Protein AF-0000000079325486 (afdb_homodimer)

Nearest PDB structures (foldseek):
  5y2v-assembly1_C  TM=5.506E-01  e=8.962E-24  Synechocystis sp. PCC 6803 substr. Kazusa
  3k1m-assembly1_B  TM=5.746E-01  e=1.420E-19  Acinetobacter baylyi ADP1
  1ixc-assembly1_A-2  TM=5.548E-01  e=2.442E-18  Cupriavidus necator
  7d98-assembly1_P  TM=5.614E-01  e=7.413E-17  Cupriavidus necator
  7d98-assembly1_A  TM=5.838E-01  e=2.978E-16  Cupriavidus necator

Sequence (580 aa):
MLDFRIKTFLTVCEYMNFTKAAEILCITQPGVSQHIKYLEKTYDTKFFEYEGKKIKLTKSGKMFYRAASTMKHDEEFLKEKIKQEKLRITHLKFGATLTIGEFILPPKVHNYLNKNDNININMIVGNTEELLYKLQHGEIDFALVEGYFVKSDYDYVVYSKENYICVAGKNYKFKKEPHVLEDLLKETLIVREKGSGTRDIFEKNLERQNLNLNDFNKVVEIGNINAIKHLVENNNGITSLYEIAVKDELERGTLKKIEIDDLQKNHDFYFIWRKNSAFENLYRELVDEFMLDFRIKTFLTVCEYMNFTKAAEILCITQPGVSQHIKYLEKTYDTKFFEYEGKKIKLTKSGKMFYRAASTMKHDEEFLKEKIKQEKLRITHLKFGATLTIGEFILPPKVHNYLNKNDNININMIVGNTEELLYKLQHGEIDFALVEGYFVKSDYDYVVYSKENYICVAGKNYKFKKEPHVLEDLLKETLIVREKGSGTRDIFEKNLERQNLNLNDFNKVVEIGNINAIKHLVENNNGITSLYEIAVKDELERGTLKKIEIDDLQKNHDFYFIWRKNSAFENLYRELVDEF

InterPro domains:
  IPR000847 LysR, HTH, N-terminal domain [PF00126] (6-61)
  IPR000847 LysR, HTH, N-terminal domain [PS50931] (1-58)
  IPR005119 LysR, substrate-binding [PF03466] (91-288)
  IPR036388 Winged helix-like DNA-binding domain superfamily [G3DSA:1.10.10.10] (1-70)
  IPR036390 Winged helix DNA-binding domain superfamily [SSF46785] (6-81)

Radius of gyration: 25.38 Å; Cα contacts (8 Å, |Δi|>4): 1059; chains: 2; bounding box: 66×62×59 Å

Secondary structure (DSSP, 8-state):
---HHHHHHHHHHHHT-HHHHHHHHTS-HHHHHHHHHHHHHHTTS-SEEEETTEEEE-HHHHHHHHHHHHHHHHHHHHHHHHHHHHHT-EEEEEEE-HHHHHHTHHHHHHHHHHH-TTEEEEEEE--HHHHHHHHHTTS-SEEEEES---GGGEEEEEEEEEEEEEEEETT---SS--SSGGGGTTSEEEEPPTT-HHHHHHHHHHHTTT--GGGSSEEEEES-HHHHHHHHHTTS-BEEEEGGGGHHHHHHTSEEEE--TTS--EEEEEEEEETT-TTHHHHHHHHHH-/---HHHHHHHHHHHHT-HHHHHHHHTS-HHHHHHHHHHHHHHTTS--EEEETTEEEE-HHHHHHHHHHHHHHHHHHHHHHHHHHHHHT-EEEEEEE-HHHHHHTHHHHHHHHHHH-TTEEEEEEE--HHHHHHHHHTTS-SEEEEES---GGGEEEEEEEEEEEEEEEETT---SS---SGGGGTTSEEEEPPTT-HHHHHHHHHHHTTT--GGGSSEEEEES-HHHHHHHHHTTS-BEEEEGGGGHHHHHHTSEEEE--TTS--EEEEEEEEETT-TTHHHHHHHHHH-

Structure (mmCIF, N/CA/C/O backbone):
data_AF-0000000079325486-model_v1
#
loop_
_entity.id
_entity.type
_entity.pdbx_description
1 polymer 'LysR family transcriptional regulator'
#
loop_
_atom_site.group_PDB
_atom_site.id
_atom_site.type_symbol
_atom_site.label_atom_id
_atom_site.label_alt_id
_atom_site.label_comp_id
_atom_site.label_asym_id
_atom_site.label_entity_id
_atom_site.label_seq_id
_atom_site.pdbx_PDB_ins_code
_atom_site.Cartn_x
_atom_site.Cartn_y
_atom_site.Cartn_z
_atom_site.occupancy
_atom_site.B_iso_or_equiv
_atom_site.auth_seq_id
_atom_site.auth_comp_id
_atom_site.auth_asym_id
_atom_site.auth_atom_id
_atom_site.pdbx_PDB_model_num
ATOM 1 N N . MET A 1 1 ? -26.438 19.734 3.457 1 52.69 1 MET A N 1
ATOM 2 C CA . MET A 1 1 ? -27.062 20.156 2.199 1 52.69 1 MET A CA 1
ATOM 3 C C . MET A 1 1 ? -27.688 18.953 1.488 1 52.69 1 MET A C 1
ATOM 5 O O . MET A 1 1 ? -28.75 19.078 0.885 1 52.69 1 MET A O 1
ATOM 9 N N . LEU A 1 2 ? -27.016 17.859 1.557 1 62.09 2 LEU A N 1
ATOM 10 C CA . LEU A 1 2 ? -27.531 16.734 0.793 1 62.09 2 LEU A CA 1
ATOM 11 C C . LEU A 1 2 ? -28.75 16.125 1.487 1 62.09 2 LEU A C 1
ATOM 13 O O . LEU A 1 2 ? -28.75 15.953 2.709 1 62.09 2 LEU A O 1
ATOM 17 N N . ASP A 1 3 ? -29.781 16.047 0.688 1 70.31 3 ASP A N 1
ATOM 18 C CA . ASP A 1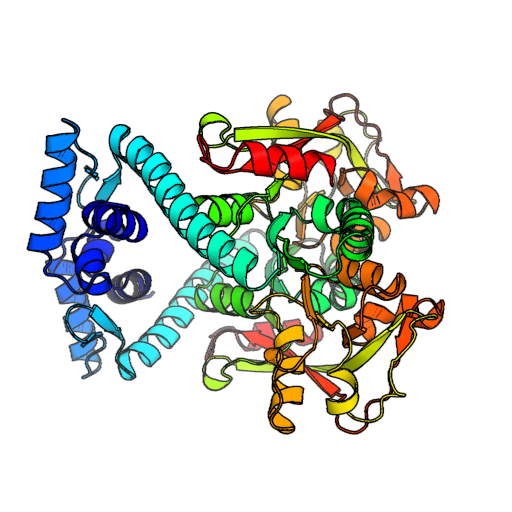 3 ? -30.969 15.336 1.152 1 70.31 3 ASP A CA 1
ATOM 19 C C . ASP A 1 3 ? -30.609 14.023 1.833 1 70.31 3 ASP A C 1
ATOM 21 O O . ASP A 1 3 ? -29.734 13.289 1.355 1 70.31 3 ASP A O 1
ATOM 25 N N . PHE A 1 4 ? -31.094 13.883 3.012 1 74.69 4 PHE A N 1
ATOM 26 C CA . PHE A 1 4 ? -30.781 12.688 3.787 1 74.69 4 PHE A CA 1
ATOM 27 C C . PHE A 1 4 ? -31.047 11.43 2.969 1 74.69 4 PHE A C 1
ATOM 29 O O . PHE A 1 4 ? -30.438 10.383 3.227 1 74.69 4 PHE A O 1
ATOM 36 N N . ARG A 1 5 ? -31.891 11.594 1.978 1 83.12 5 ARG A N 1
ATOM 37 C CA . ARG A 1 5 ? -32.156 10.438 1.136 1 83.12 5 ARG A CA 1
ATOM 38 C C . ARG A 1 5 ? -30.953 10.062 0.295 1 83.12 5 ARG A C 1
ATOM 40 O O . ARG A 1 5 ? -30.766 8.898 -0.062 1 83.12 5 ARG A O 1
ATOM 47 N N . ILE A 1 6 ? -30.172 11.078 -0.009 1 81.12 6 ILE A N 1
ATOM 48 C CA . ILE A 1 6 ? -28.938 10.836 -0.757 1 81.12 6 ILE A CA 1
ATOM 49 C C . ILE A 1 6 ? -27.969 10.016 0.09 1 81.12 6 ILE A C 1
ATOM 51 O O . ILE A 1 6 ? -27.312 9.102 -0.418 1 81.12 6 ILE A O 1
ATOM 55 N N . LYS A 1 7 ? -27.938 10.305 1.345 1 85.12 7 LYS A N 1
ATOM 56 C CA . LYS A 1 7 ? -27.141 9.508 2.26 1 85.12 7 LYS A CA 1
ATOM 57 C C . LYS A 1 7 ? -27.625 8.062 2.305 1 85.12 7 LYS A C 1
ATOM 59 O O . LYS A 1 7 ? -26.828 7.129 2.355 1 85.12 7 LYS A O 1
ATOM 64 N N . THR A 1 8 ? -28.953 7.953 2.291 1 86.5 8 THR A N 1
ATOM 65 C CA . THR A 1 8 ? -29.547 6.621 2.266 1 86.5 8 THR A CA 1
ATOM 66 C C . THR A 1 8 ? -29.109 5.859 1.016 1 86.5 8 THR A C 1
ATOM 68 O O . THR A 1 8 ? -28.672 4.715 1.103 1 86.5 8 THR A O 1
ATOM 71 N N . PHE A 1 9 ? -29.219 6.551 -0.173 1 91.19 9 PHE A N 1
ATOM 72 C CA . PHE A 1 9 ? -28.828 5.953 -1.447 1 91.19 9 PHE A CA 1
ATOM 73 C C . PHE A 1 9 ? -27.375 5.535 -1.431 1 91.19 9 PHE A C 1
ATOM 75 O O . PHE A 1 9 ? -27.031 4.406 -1.799 1 91.19 9 PHE A O 1
ATOM 82 N N . LEU A 1 10 ? -26.5 6.387 -0.939 1 87.5 10 LEU A N 1
ATOM 83 C CA . LEU A 1 10 ? -25.062 6.113 -0.91 1 87.5 10 LEU A CA 1
ATOM 84 C C . LEU A 1 10 ? -24.75 4.945 0.02 1 87.5 10 LEU A C 1
ATOM 86 O O . LEU A 1 10 ? -23.859 4.137 -0.269 1 87.5 10 LEU A O 1
ATOM 90 N N . THR A 1 11 ? -25.438 4.871 1.06 1 87.5 11 THR A N 1
ATOM 91 C CA . THR A 1 11 ? -25.234 3.777 2.006 1 87.5 11 THR A CA 1
ATOM 92 C C . THR A 1 11 ? -25.672 2.447 1.394 1 87.5 11 THR A C 1
ATOM 94 O O . THR A 1 11 ? -25 1.429 1.574 1 87.5 11 THR A O 1
ATOM 97 N N . VAL A 1 12 ? -26.766 2.529 0.66 1 89.25 12 VAL A N 1
ATOM 98 C CA . VAL A 1 12 ? -27.219 1.323 -0.029 1 89.25 12 VAL A CA 1
ATOM 99 C C . VAL A 1 12 ? -26.156 0.89 -1.047 1 89.25 12 VAL A C 1
ATOM 101 O O . VAL A 1 12 ? -25.859 -0.301 -1.174 1 89.25 12 VAL A O 1
ATOM 104 N N . CYS A 1 13 ? -25.609 1.855 -1.75 1 87.81 13 CYS A N 1
ATOM 105 C CA . CYS A 1 13 ? -24.609 1.562 -2.762 1 87.81 13 CYS A CA 1
ATOM 106 C C . CYS A 1 13 ? -23.359 0.952 -2.131 1 87.81 13 CYS A C 1
ATOM 108 O O . CYS A 1 13 ? -22.719 0.089 -2.727 1 87.81 13 CYS A O 1
ATOM 110 N N . GLU A 1 14 ? -23.062 1.435 -1.024 1 85 14 GLU A N 1
ATOM 111 C CA . GLU A 1 14 ? -21.875 0.972 -0.319 1 85 14 GLU A CA 1
ATOM 112 C C . GLU A 1 14 ? -22 -0.496 0.078 1 85 14 GLU A C 1
ATOM 114 O O . GLU A 1 14 ? -21.031 -1.256 -0.01 1 85 14 GLU A O 1
ATOM 119 N N . TYR A 1 15 ? -23.172 -0.838 0.413 1 82.5 15 TYR A N 1
ATOM 120 C CA . TYR A 1 15 ? -23.344 -2.176 0.967 1 82.5 15 TYR A CA 1
ATOM 121 C C . TYR A 1 15 ? -24.156 -3.059 0.025 1 82.5 15 TYR A C 1
ATOM 123 O O . TYR A 1 15 ? -24.219 -4.277 0.206 1 82.5 15 TYR A O 1
ATOM 131 N N . MET A 1 16 ? -24.703 -2.482 -0.915 1 87.25 16 MET A N 1
ATOM 132 C CA . MET A 1 16 ? -25.578 -3.135 -1.883 1 87.25 16 MET A CA 1
ATOM 133 C C . MET A 1 16 ? -26.625 -4 -1.179 1 87.25 16 MET A C 1
ATOM 135 O O . MET A 1 16 ? -26.844 -5.148 -1.572 1 87.25 16 MET A O 1
ATOM 139 N N . ASN A 1 17 ? -27.047 -3.41 -0.131 1 84.81 17 ASN A N 1
ATOM 140 C CA . ASN A 1 17 ? -28 -4.086 0.738 1 84.81 17 ASN A CA 1
ATOM 141 C C . ASN A 1 17 ? -28.891 -3.088 1.483 1 84.81 17 ASN A C 1
ATOM 143 O O . ASN A 1 17 ? -28.391 -2.309 2.301 1 84.81 17 ASN A O 1
ATOM 147 N N . PHE A 1 18 ? -30.234 -3.213 1.235 1 87 18 PHE A N 1
ATOM 148 C CA . PHE A 1 18 ? -31.172 -2.242 1.791 1 87 18 PHE A CA 1
ATOM 149 C C . PHE A 1 18 ? -31.281 -2.404 3.303 1 87 18 PHE A C 1
ATOM 151 O O . PHE A 1 18 ? -31.359 -1.414 4.031 1 87 18 PHE A O 1
ATOM 158 N N . THR A 1 19 ? -31.203 -3.539 3.693 1 84.25 19 THR A N 1
ATOM 159 C CA . THR A 1 19 ? -31.328 -3.805 5.121 1 84.25 19 THR A CA 1
ATOM 160 C C . THR A 1 19 ? -30.094 -3.318 5.867 1 84.25 19 THR A C 1
ATOM 162 O O . THR A 1 19 ? -30.203 -2.693 6.926 1 84.25 19 THR A O 1
ATOM 165 N N . LYS A 1 20 ? -28.984 -3.582 5.25 1 83.56 20 LYS A N 1
ATOM 166 C CA . LYS A 1 20 ? -27.75 -3.121 5.863 1 83.56 20 LYS A CA 1
ATOM 167 C C . LYS A 1 20 ? -27.688 -1.596 5.91 1 83.56 20 LYS A C 1
ATOM 169 O O . LYS A 1 20 ? -27.25 -1.018 6.91 1 83.56 20 LYS A O 1
ATOM 174 N N . ALA A 1 21 ? -28.109 -1.078 4.879 1 86.5 21 ALA A N 1
ATOM 175 C CA . ALA A 1 21 ? -28.141 0.381 4.832 1 86.5 21 ALA A CA 1
ATOM 176 C C . ALA A 1 21 ? -29.047 0.944 5.934 1 86.5 21 ALA A C 1
ATOM 178 O O . ALA A 1 21 ? -28.703 1.954 6.559 1 86.5 21 ALA A O 1
ATOM 179 N N . ALA A 1 22 ? -30.094 0.289 6.262 1 85.06 22 ALA A N 1
ATOM 180 C CA . ALA A 1 22 ? -31.016 0.718 7.305 1 85.06 22 ALA A CA 1
ATOM 181 C C . ALA A 1 22 ? -30.359 0.66 8.68 1 85.06 22 ALA A C 1
ATOM 183 O O . ALA A 1 22 ? -30.5 1.588 9.484 1 85.06 22 ALA A O 1
ATOM 184 N N . GLU A 1 23 ? -29.641 -0.349 8.883 1 83 23 GLU A N 1
ATOM 185 C CA . GLU A 1 23 ? -28.922 -0.524 10.141 1 83 23 GLU A CA 1
ATOM 186 C C . GLU A 1 23 ? -27.891 0.578 10.352 1 83 23 GLU A C 1
ATOM 188 O O . GLU A 1 23 ? -27.812 1.171 11.43 1 83 23 GLU A O 1
ATOM 193 N N . ILE A 1 24 ? -27.219 0.789 9.266 1 78.12 24 ILE A N 1
ATOM 194 C CA . ILE A 1 24 ? -26.141 1.774 9.32 1 78.12 24 ILE A CA 1
ATOM 195 C C . ILE A 1 24 ? -26.719 3.164 9.562 1 78.12 24 ILE A C 1
ATOM 197 O O . ILE A 1 24 ? -26.156 3.961 10.312 1 78.12 24 ILE A O 1
ATOM 201 N N . LEU A 1 25 ? -27.828 3.361 9.031 1 83.12 25 LEU A N 1
ATOM 202 C CA . LEU A 1 25 ? -28.438 4.684 9.078 1 83.12 25 LEU A CA 1
ATOM 203 C C . LEU A 1 25 ? -29.375 4.812 10.273 1 83.12 25 LEU A C 1
ATOM 205 O O . LEU A 1 25 ? -29.906 5.898 10.547 1 83.12 25 LEU A O 1
ATOM 209 N N . CYS A 1 26 ? -29.516 3.689 10.945 1 81.62 26 CYS A N 1
ATOM 210 C CA . CYS A 1 26 ? -30.391 3.666 12.109 1 81.62 26 CYS A CA 1
ATOM 211 C C . CYS A 1 26 ? -31.812 4.078 11.734 1 81.62 26 CYS A C 1
ATOM 213 O O . CYS A 1 26 ? -32.406 4.93 12.398 1 81.62 26 CYS A O 1
ATOM 215 N N . ILE A 1 27 ? -32.312 3.607 10.625 1 79.88 27 ILE A N 1
ATOM 216 C CA . ILE A 1 27 ? -33.688 3.764 10.188 1 79.88 27 ILE A CA 1
ATOM 217 C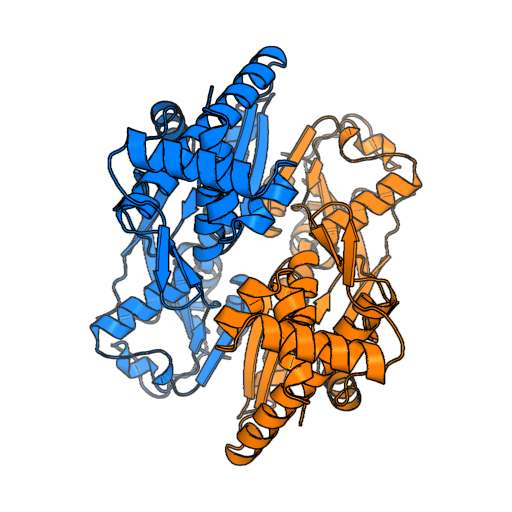 C . ILE A 1 27 ? -34.25 2.406 9.773 1 79.88 27 ILE A C 1
ATOM 219 O O . ILE A 1 27 ? -33.531 1.408 9.742 1 79.88 27 ILE A O 1
ATOM 223 N N . THR A 1 28 ? -35.531 2.361 9.586 1 79.69 28 THR A N 1
ATOM 224 C CA . THR A 1 28 ? -36.156 1.099 9.211 1 79.69 28 THR A CA 1
ATOM 225 C C . THR A 1 28 ? -35.906 0.78 7.742 1 79.69 28 THR A C 1
ATOM 227 O O . THR A 1 28 ? -35.656 1.684 6.938 1 79.69 28 THR A O 1
ATOM 230 N N . GLN A 1 29 ? -35.875 -0.508 7.531 1 87.38 29 GLN A N 1
ATOM 231 C CA . GLN A 1 29 ? -35.656 -0.933 6.152 1 87.38 29 GLN A CA 1
ATOM 232 C C . GLN A 1 29 ? -36.719 -0.351 5.23 1 87.38 29 GLN A C 1
ATOM 234 O O . GLN A 1 29 ? -36.406 0.125 4.137 1 87.38 29 GLN A O 1
ATOM 239 N N . PRO A 1 30 ? -38 -0.387 5.582 1 85.19 30 PRO A N 1
ATOM 240 C CA . PRO A 1 30 ? -38.969 0.291 4.715 1 85.19 30 PRO A CA 1
ATOM 241 C C . PRO A 1 30 ? -38.625 1.77 4.512 1 85.19 30 PRO A C 1
ATOM 243 O O . PRO A 1 30 ? -38.906 2.32 3.441 1 85.19 30 PRO A O 1
ATOM 246 N N . GLY A 1 31 ? -38.094 2.354 5.512 1 84.12 31 GLY A N 1
ATOM 247 C CA . GLY A 1 31 ? -37.656 3.727 5.387 1 84.12 31 GLY A CA 1
ATOM 248 C C . GLY A 1 31 ? -36.594 3.906 4.312 1 84.12 31 GLY A C 1
ATOM 249 O O . GLY A 1 31 ? -36.688 4.828 3.498 1 84.12 31 GLY A O 1
ATOM 250 N N . VAL A 1 32 ? -35.625 2.984 4.316 1 88.31 32 VAL A N 1
ATOM 251 C CA . VAL A 1 32 ? -34.594 2.99 3.287 1 88.31 32 VAL A CA 1
ATOM 252 C C . VAL A 1 32 ? -35.25 2.811 1.913 1 88.31 32 VAL A C 1
ATOM 254 O O . VAL A 1 32 ? -34.938 3.543 0.973 1 88.31 32 VAL A O 1
ATOM 257 N N . SER A 1 33 ? -36.125 1.842 1.836 1 90.25 33 SER A N 1
ATOM 258 C CA . SER A 1 33 ? -36.781 1.555 0.572 1 90.25 33 SER A CA 1
ATOM 259 C C . SER A 1 33 ? -37.594 2.76 0.083 1 90.25 33 SER A C 1
ATOM 261 O O . SER A 1 33 ? -37.594 3.062 -1.112 1 90.25 33 SER A O 1
ATOM 263 N N . GLN A 1 34 ? -38.188 3.436 0.96 1 86.75 34 GLN A N 1
ATOM 264 C CA . GLN A 1 34 ? -38.969 4.617 0.62 1 86.75 34 GLN A CA 1
ATOM 265 C C . GLN A 1 34 ? -38.062 5.742 0.108 1 86.75 34 GLN A C 1
ATOM 267 O O . GLN A 1 34 ? -38.438 6.469 -0.816 1 86.75 34 GLN A O 1
ATOM 272 N N . HIS A 1 35 ? -37.031 5.898 0.846 1 87.25 35 HIS A N 1
ATOM 273 C CA . HIS A 1 35 ? -36.094 6.91 0.407 1 87.25 35 HIS A CA 1
ATOM 274 C C . HIS A 1 35 ? -35.625 6.652 -1.023 1 87.25 35 HIS A C 1
ATOM 276 O O . HIS A 1 35 ? -35.562 7.574 -1.842 1 87.25 35 HIS A O 1
ATOM 282 N N . ILE A 1 36 ? -35.312 5.387 -1.305 1 91.81 36 ILE A N 1
ATOM 283 C CA . ILE A 1 36 ? -34.812 5.008 -2.625 1 91.81 36 ILE A CA 1
ATOM 284 C C . ILE A 1 36 ? -35.938 5.195 -3.66 1 91.81 36 ILE A C 1
ATOM 286 O O . ILE A 1 36 ? -35.688 5.73 -4.746 1 91.81 36 ILE A O 1
ATOM 290 N N . LYS A 1 37 ? -37.062 4.777 -3.299 1 89.81 37 LYS A N 1
ATOM 291 C CA . LYS A 1 37 ? -38.188 4.941 -4.195 1 89.81 37 LYS A CA 1
ATOM 292 C C . LYS A 1 37 ? -38.469 6.418 -4.488 1 89.81 37 LYS A C 1
ATOM 294 O O . LYS A 1 37 ? -38.781 6.781 -5.617 1 89.81 37 LYS A O 1
ATOM 299 N N . TYR A 1 38 ? -38.406 7.219 -3.494 1 84.56 38 TYR A N 1
ATOM 300 C CA . TYR A 1 38 ? -38.562 8.656 -3.672 1 84.56 38 TYR A CA 1
ATOM 301 C C . TYR A 1 38 ? -37.562 9.203 -4.668 1 84.56 38 TYR A C 1
ATOM 303 O O . TYR A 1 38 ? -37.906 9.953 -5.578 1 84.56 38 TYR A O 1
ATOM 311 N N . LEU A 1 39 ? -36.344 8.867 -4.473 1 87.25 39 LEU A N 1
ATOM 312 C CA . LEU A 1 39 ? -35.281 9.328 -5.359 1 87.25 39 LEU A CA 1
ATOM 313 C C . LEU A 1 39 ? -35.5 8.836 -6.785 1 87.25 39 LEU A C 1
ATOM 315 O O . LEU A 1 39 ? -35.344 9.586 -7.746 1 87.25 39 LEU A O 1
ATOM 319 N N . GLU A 1 40 ? -35.906 7.551 -6.914 1 90.19 40 GLU A N 1
ATOM 320 C CA . GLU A 1 40 ? -36.156 6.977 -8.227 1 90.19 40 GLU A CA 1
ATOM 321 C C . GLU A 1 40 ? -37.344 7.676 -8.914 1 90.19 40 GLU A C 1
ATOM 323 O O . GLU A 1 40 ? -37.312 7.906 -10.125 1 90.19 40 GLU A O 1
ATOM 328 N N . LYS A 1 41 ? -38.281 8.031 -8.195 1 85.56 41 LYS A N 1
ATOM 329 C CA . LYS A 1 41 ? -39.406 8.789 -8.719 1 85.56 41 LYS A CA 1
ATOM 330 C C . LYS A 1 41 ? -39 10.195 -9.133 1 85.56 41 LYS A C 1
ATOM 332 O O . LYS A 1 41 ? -39.375 10.68 -10.195 1 85.56 41 LYS A O 1
ATOM 337 N N . THR A 1 42 ? -38.312 10.836 -8.289 1 82.19 42 THR A N 1
ATOM 338 C CA . THR A 1 42 ? -37.844 12.203 -8.539 1 82.19 42 THR A CA 1
ATOM 339 C C . THR A 1 42 ? -37.031 12.273 -9.828 1 82.19 42 THR A C 1
ATOM 341 O O . THR A 1 42 ? -37.188 13.234 -10.602 1 82.19 42 THR A O 1
ATOM 344 N N . TYR A 1 43 ? -36.281 11.281 -10.062 1 85.5 43 TYR A N 1
ATOM 345 C CA . TYR A 1 43 ? -35.375 11.305 -11.211 1 85.5 43 TYR A CA 1
ATOM 346 C C . TYR A 1 43 ? -35.906 10.438 -12.344 1 85.5 43 TYR A C 1
ATOM 348 O O . TYR A 1 43 ? -35.25 10.266 -13.375 1 85.5 43 TYR A O 1
ATOM 356 N N . ASP A 1 44 ? -37.031 9.898 -12.195 1 87.94 44 ASP A N 1
ATOM 357 C CA . ASP A 1 44 ? -37.781 9.141 -13.188 1 87.94 44 ASP A CA 1
ATOM 358 C C . ASP A 1 44 ? -36.938 8.008 -13.773 1 87.94 44 ASP A C 1
ATOM 360 O O . ASP A 1 44 ? -36.812 7.883 -14.992 1 87.94 44 ASP A O 1
ATOM 364 N N . THR A 1 45 ? -36.312 7.324 -12.875 1 87.31 45 THR A N 1
ATOM 365 C CA . THR A 1 45 ? -35.5 6.18 -13.266 1 87.31 45 THR A CA 1
ATOM 366 C C . THR A 1 45 ? -35.312 5.211 -12.102 1 87.31 45 THR A C 1
ATOM 368 O O . THR A 1 45 ? -35.719 5.516 -10.969 1 87.31 45 THR A O 1
ATOM 371 N N . LYS A 1 46 ? -34.875 4.012 -12.375 1 92.12 46 LYS A N 1
ATOM 372 C CA . LYS A 1 46 ? -34.5 3.043 -11.352 1 92.12 46 LYS A CA 1
ATOM 373 C C . LYS A 1 46 ? -32.969 3.047 -11.141 1 92.12 46 LYS A C 1
ATOM 375 O O . LYS A 1 46 ? -32.219 3.139 -12.094 1 92.12 46 LYS A O 1
ATOM 380 N N . PHE A 1 47 ? -32.688 3.039 -9.867 1 91.56 47 PHE A N 1
ATOM 381 C CA . PHE A 1 47 ? -31.25 3.068 -9.555 1 91.56 47 PHE A CA 1
ATOM 382 C C . PHE A 1 47 ? -30.719 1.662 -9.297 1 91.56 47 PHE A C 1
ATOM 384 O O . PHE A 1 47 ? -29.531 1.405 -9.445 1 91.56 47 PHE A O 1
ATOM 391 N N . PHE A 1 48 ? -31.625 0.78 -8.906 1 92.56 48 PHE A N 1
ATOM 392 C CA . PHE A 1 48 ? -31.219 -0.582 -8.57 1 92.56 48 PHE A CA 1
ATOM 393 C C . PHE A 1 48 ? -32.031 -1.595 -9.383 1 92.56 48 PHE A C 1
ATOM 395 O O . PHE A 1 48 ? -33.188 -1.348 -9.727 1 92.56 48 PHE A O 1
ATOM 402 N N . GLU A 1 49 ? -31.281 -2.607 -9.797 1 89.88 49 GLU A N 1
ATOM 403 C CA . GLU A 1 49 ? -31.906 -3.752 -10.453 1 89.88 49 GLU A CA 1
ATOM 404 C C . GLU A 1 49 ? -31.453 -5.066 -9.828 1 89.88 49 GLU A C 1
ATOM 406 O O . GLU A 1 49 ? -30.469 -5.094 -9.086 1 89.88 49 GLU A O 1
ATOM 411 N N . TYR A 1 50 ? -32.344 -5.945 -9.977 1 82.38 50 TYR A N 1
ATOM 412 C CA . TYR A 1 50 ? -32 -7.246 -9.406 1 82.38 50 TYR A CA 1
ATOM 413 C C . TYR A 1 50 ? -31.484 -8.195 -10.484 1 82.38 50 TYR A C 1
ATOM 415 O O . TYR A 1 50 ? -32.031 -8.266 -11.578 1 82.38 50 TYR A O 1
ATOM 423 N N . GLU A 1 51 ? -30.344 -8.602 -10.391 1 80.5 51 GLU A N 1
ATOM 424 C CA . GLU A 1 51 ? -29.844 -9.75 -11.141 1 80.5 51 GLU A CA 1
ATOM 425 C C . GLU A 1 51 ? -29.906 -11.023 -10.297 1 80.5 51 GLU A C 1
ATOM 427 O O . GLU A 1 51 ? -28.969 -11.312 -9.539 1 80.5 51 GLU A O 1
ATOM 432 N N . GLY A 1 52 ? -30.953 -11.75 -10.531 1 78 52 GLY A N 1
ATOM 433 C CA . GLY A 1 52 ? -31.219 -12.789 -9.555 1 78 52 GLY A CA 1
ATOM 434 C C . GLY A 1 52 ? -31.594 -12.234 -8.188 1 78 52 GLY A C 1
ATOM 435 O O . GLY A 1 52 ? -32.531 -11.461 -8.062 1 78 52 GLY A O 1
ATOM 436 N N . LYS A 1 53 ? -30.938 -12.508 -7.309 1 70.88 53 LYS A N 1
ATOM 437 C CA . LYS A 1 53 ? -31.203 -12.039 -5.957 1 70.88 53 LYS A CA 1
ATOM 438 C C . LYS A 1 53 ? -30.234 -10.922 -5.566 1 70.88 53 LYS A C 1
ATOM 440 O O . LYS A 1 53 ? -30.328 -10.375 -4.461 1 70.88 53 LYS A O 1
ATOM 445 N N . LYS A 1 54 ? -29.344 -10.555 -6.504 1 76.88 54 LYS A N 1
ATOM 446 C CA . LYS A 1 54 ? -28.359 -9.523 -6.203 1 76.88 54 LYS A CA 1
ATOM 447 C C . LYS A 1 54 ? -28.797 -8.172 -6.75 1 76.88 54 LYS A C 1
ATOM 449 O O . LYS A 1 54 ? -29.312 -8.078 -7.871 1 76.88 54 LYS A O 1
ATOM 454 N N . ILE A 1 55 ? -28.75 -7.234 -5.793 1 86.81 55 ILE A N 1
ATOM 455 C CA . ILE A 1 55 ? -29.031 -5.863 -6.203 1 86.81 55 ILE A CA 1
ATOM 456 C C . ILE A 1 55 ? -27.812 -5.262 -6.891 1 86.81 55 ILE A C 1
ATOM 458 O O . ILE A 1 55 ? -26.672 -5.512 -6.48 1 86.81 55 ILE A O 1
ATOM 462 N N . LYS A 1 56 ? -28 -4.727 -8.016 1 89.88 56 LYS A N 1
ATOM 463 C CA . LYS A 1 56 ? -26.969 -3.998 -8.75 1 89.88 56 LYS A CA 1
ATOM 464 C C . LYS A 1 56 ? -27.453 -2.611 -9.156 1 89.88 56 LYS A C 1
ATOM 466 O O . LYS A 1 56 ? -28.656 -2.367 -9.227 1 89.88 56 LYS A O 1
ATOM 471 N N . LEU A 1 57 ? -26.469 -1.796 -9.344 1 89.56 57 LEU A N 1
ATOM 472 C CA . LEU A 1 57 ? -26.828 -0.476 -9.852 1 89.56 57 LEU A CA 1
ATOM 473 C C . LEU A 1 57 ? -27.156 -0.539 -11.336 1 89.56 57 LEU A C 1
ATOM 475 O O . LEU A 1 57 ? -26.5 -1.244 -12.102 1 89.56 57 LEU A O 1
ATOM 479 N N . THR A 1 58 ? -28.203 0.088 -11.688 1 88.31 58 THR A N 1
ATOM 480 C CA . THR A 1 58 ? -28.469 0.341 -13.102 1 88.31 58 THR A CA 1
ATOM 481 C C . THR A 1 58 ? -27.469 1.344 -13.672 1 88.31 58 THR A C 1
ATOM 483 O O . THR A 1 58 ? -26.641 1.9 -12.93 1 88.31 58 THR A O 1
ATOM 486 N N . LYS A 1 59 ? -27.5 1.562 -14.914 1 83.44 59 LYS A N 1
ATOM 487 C CA . LYS A 1 59 ? -26.672 2.609 -15.523 1 83.44 59 LYS A CA 1
ATOM 488 C C . LYS A 1 59 ? -26.969 3.969 -14.891 1 83.44 59 LYS A C 1
ATOM 490 O O . LYS A 1 59 ? -26.047 4.711 -14.555 1 83.44 59 LYS A O 1
ATOM 495 N N . SER A 1 60 ? -28.234 4.219 -14.805 1 86 60 SER A N 1
ATOM 496 C CA . SER A 1 60 ? -28.656 5.457 -14.148 1 86 60 SER A CA 1
ATOM 497 C C . SER A 1 60 ? -28.219 5.496 -12.695 1 86 60 SER A C 1
ATOM 499 O O . SER A 1 60 ? -27.844 6.551 -12.18 1 86 60 SER A O 1
ATOM 501 N N . GLY A 1 61 ? -28.266 4.293 -12.07 1 88.56 61 GLY A N 1
ATOM 502 C CA . GLY A 1 61 ? -27.797 4.199 -10.695 1 88.56 61 GLY A CA 1
ATOM 503 C C . GLY A 1 61 ? -26.328 4.531 -10.547 1 88.56 61 GLY A C 1
ATOM 504 O O . GLY A 1 61 ? -25.938 5.234 -9.609 1 88.56 61 GLY A O 1
ATOM 505 N N . LYS A 1 62 ? -25.594 4.152 -11.453 1 86.31 62 LYS A N 1
ATOM 506 C CA . LYS A 1 62 ? -24.156 4.426 -11.438 1 86.31 62 LYS A CA 1
ATOM 507 C C . LYS A 1 62 ? -23.875 5.91 -11.641 1 86.31 62 LYS A C 1
ATOM 509 O O . LYS A 1 62 ? -23.031 6.484 -10.969 1 86.31 62 LYS A O 1
ATOM 514 N N . MET A 1 63 ? -24.609 6.441 -12.539 1 83.62 63 MET A N 1
ATOM 515 C CA . MET A 1 63 ? -24.469 7.875 -12.789 1 83.62 63 MET A CA 1
ATOM 516 C C . MET A 1 63 ? -24.844 8.688 -11.547 1 83.62 63 MET A C 1
ATOM 518 O O . MET A 1 63 ? -24.125 9.617 -11.172 1 83.62 63 MET A O 1
ATOM 522 N N . PHE A 1 64 ? -25.984 8.312 -10.945 1 84.31 64 PHE A N 1
ATOM 523 C CA . PHE A 1 64 ? -26.438 9.008 -9.75 1 84.31 64 PHE A CA 1
ATOM 524 C C . PHE A 1 64 ? -25.438 8.82 -8.609 1 84.31 64 PHE A C 1
ATOM 526 O O . PHE A 1 64 ? -25.156 9.758 -7.859 1 84.31 64 PHE A O 1
ATOM 533 N N . TYR A 1 65 ? -24.938 7.602 -8.508 1 87.38 65 TYR A N 1
ATOM 534 C CA . TYR A 1 65 ? -23.953 7.305 -7.465 1 87.38 65 TYR A CA 1
ATOM 535 C C . TYR A 1 65 ? -22.734 8.203 -7.594 1 87.38 65 TYR A C 1
ATOM 537 O O . TYR A 1 65 ? -22.281 8.789 -6.609 1 87.38 65 TYR A O 1
ATOM 545 N N . ARG A 1 66 ? -22.219 8.359 -8.742 1 80.56 66 ARG A 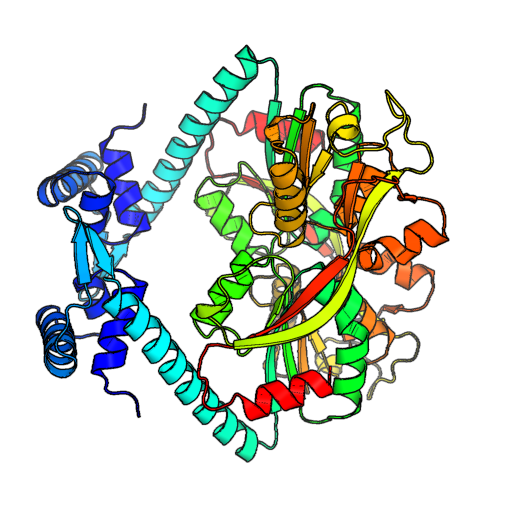N 1
ATOM 546 C CA . ARG A 1 66 ? -21.047 9.188 -8.977 1 80.56 66 ARG A CA 1
ATOM 547 C C . ARG A 1 66 ? -21.312 10.641 -8.625 1 80.56 66 ARG A C 1
ATOM 549 O O . ARG A 1 66 ? -20.516 11.281 -7.934 1 80.56 66 ARG A O 1
ATOM 556 N N . ALA A 1 67 ? -22.422 11.086 -9.062 1 79.62 67 ALA A N 1
ATOM 557 C CA . ALA A 1 67 ? -22.781 12.477 -8.797 1 79.62 67 ALA A CA 1
ATOM 558 C C . ALA A 1 67 ? -23.016 12.703 -7.305 1 79.62 67 ALA A C 1
ATOM 560 O O . ALA A 1 67 ? -22.516 13.68 -6.738 1 79.62 67 ALA A O 1
ATOM 561 N N . ALA A 1 68 ? -23.781 11.797 -6.73 1 82.69 68 ALA A N 1
ATOM 562 C CA . ALA A 1 68 ? -24.094 11.906 -5.309 1 82.69 68 ALA A CA 1
ATOM 563 C C . ALA A 1 68 ? -22.828 11.82 -4.465 1 82.69 68 ALA A C 1
ATOM 565 O O . ALA A 1 68 ? -22.672 12.547 -3.48 1 82.69 68 ALA A O 1
ATOM 566 N N . SER A 1 69 ? -21.953 10.914 -4.887 1 84.69 69 SER A N 1
ATOM 567 C CA . SER A 1 69 ? -20.688 10.75 -4.172 1 84.69 69 SER A CA 1
ATOM 568 C C . SER A 1 69 ? -19.844 12.023 -4.254 1 84.69 69 SER A C 1
ATOM 570 O O . SER A 1 69 ? -19.266 12.453 -3.256 1 84.69 69 SER A O 1
ATOM 572 N N . THR A 1 70 ? -19.812 12.594 -5.344 1 82.69 70 THR A N 1
ATOM 573 C CA . THR A 1 70 ? -19.078 13.844 -5.523 1 82.69 70 THR A CA 1
ATOM 574 C C . THR A 1 70 ? -19.688 14.945 -4.66 1 82.69 70 THR A C 1
ATOM 576 O O . THR A 1 70 ? -18.953 15.664 -3.971 1 82.69 70 THR A O 1
ATOM 579 N N . MET A 1 71 ? -20.938 15.047 -4.719 1 78 71 MET A N 1
ATOM 580 C CA . MET A 1 71 ? -21.625 16.078 -3.945 1 78 71 MET A CA 1
ATOM 581 C C . MET A 1 71 ? -21.406 15.883 -2.451 1 78 71 MET A C 1
ATOM 583 O O . MET A 1 71 ? -21.188 16.859 -1.719 1 78 71 MET A O 1
ATOM 587 N N . LYS A 1 72 ? -21.531 14.656 -2.098 1 82.25 72 LYS A N 1
ATOM 588 C CA . LYS A 1 72 ? -21.281 14.352 -0.693 1 82.25 72 LYS A CA 1
ATOM 589 C C . LYS A 1 72 ? -19.859 14.758 -0.294 1 82.25 72 LYS A C 1
ATOM 591 O O . LYS A 1 72 ? -19.656 15.406 0.734 1 82.25 72 LYS A O 1
ATOM 596 N N . HIS A 1 73 ? -18.906 14.391 -1.066 1 82.69 73 HIS A N 1
ATOM 597 C CA . HIS A 1 73 ? -17.531 14.758 -0.787 1 82.69 73 HIS A CA 1
ATOM 598 C C . HIS A 1 73 ? -17.344 16.266 -0.778 1 82.69 73 HIS A C 1
ATOM 600 O O . HIS A 1 73 ? -16.688 16.812 0.11 1 82.69 73 HIS A O 1
ATOM 606 N N . ASP A 1 74 ? -17.922 16.891 -1.736 1 78.75 74 ASP A N 1
ATOM 607 C CA . ASP A 1 74 ? -17.797 18.344 -1.831 1 78.75 74 ASP A CA 1
ATOM 608 C C . ASP A 1 74 ? -18.375 19.031 -0.596 1 78.75 74 ASP A C 1
ATOM 610 O O . ASP A 1 74 ? -17.812 20.016 -0.108 1 78.75 74 ASP A O 1
ATOM 614 N N . GLU A 1 75 ? -19.453 18.5 -0.181 1 76.25 75 GLU A N 1
ATOM 615 C CA . GLU A 1 75 ? -20.047 19.047 1.035 1 76.25 75 GLU A CA 1
ATOM 616 C C . GLU A 1 75 ? -19.125 18.859 2.234 1 76.25 75 GLU A C 1
ATOM 618 O O . GLU A 1 75 ? -18.906 19.797 3.002 1 76.25 75 GLU A O 1
ATOM 623 N N . GLU A 1 76 ? -18.656 17.641 2.363 1 78.88 76 GLU A N 1
ATOM 624 C CA . GLU A 1 76 ? -17.734 17.359 3.465 1 78.88 76 GLU A CA 1
ATOM 625 C C . GLU A 1 76 ? -16.469 18.188 3.348 1 78.88 76 GLU A C 1
ATOM 627 O O . GLU A 1 76 ? -15.961 18.719 4.344 1 78.88 76 GLU A O 1
ATOM 632 N N . PHE A 1 77 ? -15.984 18.266 2.182 1 78.38 77 PHE A N 1
ATOM 633 C CA . PHE A 1 77 ? -14.789 19.062 1.899 1 78.38 77 PHE A CA 1
ATOM 634 C C . PHE A 1 77 ? -15.023 20.531 2.225 1 78.38 77 PHE A C 1
ATOM 636 O O . PHE A 1 77 ? -14.164 21.188 2.812 1 78.38 77 PHE A O 1
ATOM 643 N N . LEU A 1 78 ? -16.141 21 1.912 1 69.44 78 LEU A N 1
ATOM 644 C CA . LEU A 1 78 ? -16.516 22.375 2.205 1 69.44 78 LEU A CA 1
ATOM 645 C C . LEU A 1 78 ? -16.547 22.625 3.709 1 69.44 78 LEU A C 1
ATOM 647 O O . LEU A 1 78 ? -16.016 23.641 4.191 1 69.44 78 LEU A O 1
ATOM 651 N N . LYS A 1 79 ? -17.156 21.734 4.375 1 75.81 79 LYS A N 1
ATOM 652 C CA . LYS A 1 79 ? -17.203 21.844 5.828 1 75.81 79 LYS A CA 1
ATOM 653 C C . LYS A 1 79 ? -15.805 21.891 6.426 1 75.81 79 LYS A C 1
ATOM 655 O O . LYS A 1 79 ? -15.539 22.688 7.324 1 75.81 79 LYS A O 1
ATOM 660 N N . GLU A 1 80 ? -14.977 21.031 5.887 1 76.12 80 GLU A N 1
ATOM 661 C CA . GLU A 1 80 ? -13.594 21 6.352 1 76.12 80 GLU A CA 1
ATOM 662 C C . GLU A 1 80 ? -12.875 22.312 6.023 1 76.12 80 GLU A C 1
ATOM 664 O O . GLU A 1 80 ? -12.109 22.828 6.844 1 76.12 80 GLU A O 1
ATOM 669 N N . LYS A 1 81 ? -13.109 22.859 4.918 1 74.62 81 LYS A N 1
ATOM 670 C CA . LYS A 1 81 ? -12.461 24.094 4.504 1 74.62 81 LYS A CA 1
ATOM 671 C C . LYS A 1 81 ? -12.922 25.266 5.355 1 74.62 81 LYS A C 1
ATOM 673 O O . LYS A 1 81 ? -12.125 26.156 5.691 1 74.62 81 LYS A O 1
ATOM 678 N N . ILE A 1 82 ? -14.148 25.25 5.652 1 72.38 82 ILE A N 1
ATOM 679 C CA . ILE A 1 82 ? -14.688 26.297 6.512 1 72.38 82 ILE A CA 1
ATOM 680 C C . ILE A 1 82 ? -14.023 26.219 7.883 1 72.38 82 ILE A C 1
ATOM 682 O O . ILE A 1 82 ? -13.617 27.25 8.438 1 72.38 82 ILE A O 1
ATOM 686 N N . LYS A 1 83 ? -13.93 25.031 8.359 1 72.88 83 LYS A N 1
ATOM 687 C CA . LYS A 1 83 ? -13.258 24.844 9.641 1 72.88 83 LYS A CA 1
ATOM 688 C C . LYS A 1 83 ? -11.789 25.25 9.562 1 72.88 83 LYS A C 1
ATOM 690 O O . LYS A 1 83 ? -11.273 25.891 10.477 1 72.88 83 LYS A O 1
ATOM 695 N N . GLN A 1 84 ? -11.172 24.891 8.508 1 74.19 84 GLN A N 1
ATOM 696 C CA . GLN A 1 84 ? -9.773 25.234 8.281 1 74.19 84 GLN A CA 1
ATOM 697 C C . GLN A 1 84 ? -9.578 26.75 8.219 1 74.19 84 GLN A C 1
ATOM 699 O O . GLN A 1 84 ? -8.578 27.266 8.719 1 74.19 84 GLN A O 1
ATOM 704 N N . GLU A 1 85 ? -10.43 27.375 7.578 1 69.94 85 GLU A N 1
ATOM 705 C CA . GLU A 1 85 ? -10.352 28.828 7.48 1 69.94 85 GLU A CA 1
ATOM 706 C C . GLU A 1 85 ? -10.453 29.484 8.852 1 69.94 85 GLU A C 1
ATOM 708 O O . GLU A 1 85 ? -9.75 30.453 9.141 1 69.94 85 GLU A O 1
ATOM 713 N N . LYS A 1 86 ? -11.234 28.922 9.633 1 69.94 86 LYS A N 1
ATOM 714 C CA . LYS A 1 86 ? -11.391 29.438 10.992 1 69.94 86 LYS A CA 1
ATOM 715 C C . LYS A 1 86 ? -10.125 29.234 11.812 1 69.94 86 LYS A C 1
ATOM 717 O O . LYS A 1 86 ? -9.75 30.094 12.609 1 69.94 86 LYS A O 1
ATOM 722 N N . LEU A 1 87 ? -9.461 28.094 11.508 1 68.69 87 LEU A N 1
ATOM 723 C CA . LEU A 1 87 ? -8.266 27.75 12.266 1 68.69 87 LEU A CA 1
ATOM 724 C C . LEU A 1 87 ? -7.012 28.266 11.57 1 68.69 87 LEU A C 1
ATOM 726 O O . LEU A 1 87 ? -5.914 28.203 12.133 1 68.69 87 LEU A O 1
ATOM 730 N N . ARG A 1 88 ? -7.145 28.828 10.391 1 69.94 88 ARG A N 1
ATOM 731 C CA . ARG A 1 88 ? -6.039 29.312 9.57 1 69.94 88 ARG A CA 1
ATOM 732 C C . ARG A 1 88 ? -5.074 28.188 9.227 1 69.94 88 ARG A C 1
ATOM 734 O O . ARG A 1 88 ? -3.855 28.391 9.227 1 69.94 88 ARG A O 1
ATOM 741 N N . ILE A 1 89 ? -5.598 26.938 9.188 1 75.12 89 ILE A N 1
ATOM 742 C CA . ILE A 1 89 ? -4.816 25.766 8.828 1 75.12 89 ILE A CA 1
ATOM 743 C C . ILE A 1 89 ? -5.41 25.125 7.578 1 75.12 89 ILE A C 1
ATOM 745 O O . ILE A 1 89 ? -6.633 24.984 7.465 1 75.12 89 ILE A O 1
ATOM 749 N N . THR A 1 90 ? -4.539 24.875 6.605 1 80.06 90 THR A N 1
ATOM 750 C CA . THR A 1 90 ? -4.957 24.188 5.391 1 80.06 90 THR A CA 1
ATOM 751 C C . THR A 1 90 ? -4.562 22.719 5.445 1 80.06 90 THR A C 1
ATOM 753 O O . THR A 1 90 ? -3.459 22.375 5.883 1 80.06 90 THR A O 1
ATOM 756 N N . HIS A 1 91 ? -5.512 21.828 5.168 1 86.88 91 HIS A N 1
ATOM 757 C CA . HIS A 1 91 ? -5.262 20.391 5.145 1 86.88 91 HIS A CA 1
ATOM 758 C C . HIS A 1 91 ? -5.324 19.844 3.723 1 86.88 91 HIS A C 1
ATOM 760 O O . HIS A 1 91 ? -6.289 20.078 3 1 86.88 91 HIS A O 1
ATOM 766 N N . LEU A 1 92 ? -4.262 19.281 3.301 1 91.12 92 LEU A N 1
ATOM 767 C CA . LEU A 1 92 ? -4.211 18.609 2.006 1 91.12 92 LEU A CA 1
ATOM 768 C C . LEU A 1 92 ? -4.148 17.094 2.178 1 91.12 92 LEU A C 1
ATOM 770 O O . LEU A 1 92 ? -3.184 16.562 2.732 1 91.12 92 LEU A O 1
ATOM 774 N N . LYS A 1 93 ? -5.098 16.422 1.787 1 95.88 93 LYS A N 1
ATOM 775 C CA . LYS A 1 93 ? -5.18 14.969 1.819 1 95.88 93 LYS A CA 1
ATOM 776 C C . LYS A 1 93 ? -5.27 14.391 0.41 1 95.88 93 LYS A C 1
ATOM 778 O O . LYS A 1 93 ? -6.312 14.492 -0.242 1 95.88 93 LYS A O 1
ATOM 783 N N . PHE A 1 94 ? -4.238 13.711 -0.069 1 97.75 94 PHE A N 1
ATOM 784 C CA . PHE A 1 94 ? -4.227 13.281 -1.464 1 97.75 94 PHE A CA 1
ATOM 785 C C . PHE A 1 94 ? -3.457 11.977 -1.625 1 97.75 94 PHE A C 1
ATOM 787 O O . PHE A 1 94 ? -2.807 11.516 -0.686 1 97.75 94 PHE A O 1
ATOM 794 N N . GLY A 1 95 ? -3.707 11.359 -2.762 1 98.44 95 GLY A N 1
ATOM 795 C CA . GLY A 1 95 ? -3.057 10.102 -3.084 1 98.44 95 GLY A CA 1
ATOM 796 C C . GLY A 1 95 ? -1.989 10.234 -4.156 1 98.44 95 GLY A C 1
ATOM 797 O O . GLY A 1 95 ? -2.068 11.125 -5.008 1 98.44 95 GLY A O 1
ATOM 798 N N . ALA A 1 96 ? -1.002 9.367 -4.109 1 98.62 96 ALA A N 1
ATOM 799 C CA . ALA A 1 96 ? -0 9.25 -5.168 1 98.62 96 ALA A CA 1
ATOM 800 C C . ALA A 1 96 ? 0.402 7.793 -5.379 1 98.62 96 ALA A C 1
ATOM 802 O O . ALA A 1 96 ? 0.553 7.039 -4.414 1 98.62 96 ALA A O 1
ATOM 803 N N . THR A 1 97 ? 0.533 7.426 -6.598 1 98.31 97 THR A N 1
ATOM 804 C CA . THR A 1 97 ? 1.067 6.094 -6.871 1 98.31 97 THR A CA 1
ATOM 805 C C . THR A 1 97 ? 2.525 5.996 -6.43 1 98.31 97 THR A C 1
ATOM 807 O O . THR A 1 97 ? 3.176 7.016 -6.188 1 98.31 97 THR A O 1
ATOM 810 N N . LEU A 1 98 ? 3.008 4.766 -6.336 1 96.81 98 LEU A N 1
ATOM 811 C CA . LEU A 1 98 ? 4.316 4.52 -5.742 1 96.81 98 LEU A CA 1
ATOM 812 C C . LEU A 1 98 ? 5.402 5.293 -6.48 1 96.81 98 LEU A C 1
ATOM 814 O O . LEU A 1 98 ? 6.219 5.98 -5.855 1 96.81 98 LEU A O 1
ATOM 818 N N . THR A 1 99 ? 5.438 5.246 -7.797 1 97.75 99 THR A N 1
ATOM 819 C CA . THR A 1 99 ? 6.438 5.957 -8.586 1 97.75 99 THR A CA 1
ATOM 820 C C . THR A 1 99 ? 6.352 7.461 -8.336 1 97.75 99 THR A C 1
ATOM 822 O O . THR A 1 99 ? 7.363 8.109 -8.055 1 97.75 99 THR A O 1
ATOM 825 N N . ILE A 1 100 ? 5.191 7.969 -8.391 1 98.31 100 ILE A N 1
ATOM 826 C CA . ILE A 1 100 ? 4.98 9.406 -8.273 1 98.31 100 ILE A CA 1
ATOM 827 C C . ILE A 1 100 ? 5.277 9.859 -6.84 1 98.31 100 ILE A C 1
ATOM 829 O O . ILE A 1 100 ? 5.992 10.836 -6.629 1 98.31 100 ILE A O 1
ATOM 833 N N . GLY A 1 101 ? 4.77 9.125 -5.875 1 98.19 101 GLY A N 1
ATOM 834 C CA . GLY A 1 101 ? 4.926 9.484 -4.477 1 98.19 101 GLY A CA 1
ATOM 835 C C . GLY A 1 101 ? 6.363 9.422 -3.998 1 98.19 101 GLY A C 1
ATOM 836 O O . GLY A 1 101 ? 6.754 10.148 -3.084 1 98.19 101 GLY A O 1
ATOM 837 N N . GLU A 1 102 ? 7.121 8.562 -4.598 1 97.94 102 GLU A N 1
ATOM 838 C CA . GLU A 1 102 ? 8.477 8.344 -4.098 1 97.94 102 GLU A CA 1
ATOM 839 C C . GLU A 1 102 ? 9.492 9.148 -4.895 1 97.94 102 GLU A C 1
ATOM 841 O O . GLU A 1 102 ? 10.453 9.68 -4.328 1 97.94 102 GLU A O 1
ATOM 846 N N . PHE A 1 103 ? 9.258 9.352 -6.168 1 97.69 103 PHE A N 1
ATOM 847 C CA . PHE A 1 103 ? 10.359 9.828 -6.992 1 97.69 103 PHE A CA 1
ATOM 848 C C . PHE A 1 103 ? 10.047 11.203 -7.566 1 97.69 103 PHE A C 1
ATOM 850 O O . PHE A 1 103 ? 10.945 11.891 -8.07 1 97.69 103 PHE A O 1
ATOM 857 N N . ILE A 1 104 ? 8.82 11.648 -7.477 1 97.06 104 ILE A N 1
ATOM 858 C CA . ILE A 1 104 ? 8.453 12.906 -8.109 1 97.06 104 ILE A CA 1
ATOM 859 C C . ILE A 1 104 ? 8.039 13.922 -7.047 1 97.06 104 ILE A C 1
ATOM 861 O O . ILE A 1 104 ? 8.523 15.055 -7.039 1 97.06 104 ILE A O 1
ATOM 865 N N . LEU A 1 105 ? 7.305 13.555 -6.074 1 97.62 105 LEU A N 1
ATOM 866 C CA . LEU A 1 105 ? 6.559 14.492 -5.242 1 97.62 105 LEU A CA 1
ATOM 867 C C . LEU A 1 105 ? 7.418 15 -4.086 1 97.62 105 LEU A C 1
ATOM 869 O O . LEU A 1 105 ? 7.215 16.109 -3.596 1 97.62 105 LEU A O 1
ATOM 873 N N . PRO A 1 106 ? 8.414 14.234 -3.619 1 97.88 106 PRO A N 1
ATOM 874 C CA . PRO A 1 106 ? 9.102 14.656 -2.396 1 97.88 106 PRO A CA 1
ATOM 875 C C . PRO A 1 106 ? 9.68 16.062 -2.504 1 97.88 106 PRO A C 1
ATOM 877 O O . PRO A 1 106 ? 9.445 16.906 -1.627 1 97.88 106 PRO A O 1
ATOM 880 N N . PRO A 1 107 ? 10.328 16.422 -3.584 1 97.06 107 PRO A N 1
ATOM 881 C CA . PRO A 1 107 ? 10.797 17.797 -3.682 1 97.06 107 PRO A CA 1
ATOM 882 C C . PRO A 1 107 ? 9.656 18.812 -3.748 1 97.06 107 PRO A C 1
ATOM 884 O O . PRO A 1 107 ? 9.781 19.922 -3.246 1 97.06 107 PRO A O 1
ATOM 887 N N . LYS A 1 108 ? 8.586 18.453 -4.398 1 96.12 108 LYS A N 1
ATOM 888 C CA . LYS A 1 108 ? 7.422 19.328 -4.496 1 96.12 108 LYS A CA 1
ATOM 889 C C . LYS A 1 108 ? 6.777 19.547 -3.131 1 96.12 108 LYS A C 1
ATOM 891 O O . LYS A 1 108 ? 6.387 20.656 -2.791 1 96.12 108 LYS A O 1
ATOM 896 N N . VAL A 1 109 ? 6.656 18.484 -2.371 1 96.5 109 VAL A N 1
ATOM 897 C CA . VAL A 1 109 ? 6.094 18.562 -1.027 1 96.5 109 VAL A CA 1
ATOM 898 C C . VAL A 1 109 ? 7.012 19.375 -0.13 1 96.5 109 VAL A C 1
ATOM 900 O O . VAL A 1 109 ? 6.543 20.203 0.661 1 96.5 109 VAL A O 1
ATOM 903 N N . HIS A 1 110 ? 8.344 19.141 -0.263 1 96.88 110 HIS A N 1
ATOM 904 C CA . HIS A 1 110 ? 9.328 19.922 0.462 1 96.88 110 HIS A CA 1
ATOM 905 C C . HIS A 1 110 ? 9.125 21.422 0.23 1 96.88 110 HIS A C 1
ATOM 907 O O . HIS A 1 110 ? 9.039 22.188 1.186 1 96.88 110 HIS A O 1
ATOM 913 N N . ASN A 1 111 ? 9 21.781 -1.028 1 95.06 111 ASN A N 1
ATOM 914 C CA . ASN A 1 111 ? 8.82 23.188 -1.392 1 95.06 111 ASN A CA 1
ATOM 915 C C . ASN A 1 111 ? 7.504 23.734 -0.858 1 95.06 111 ASN A C 1
ATOM 917 O O . ASN A 1 111 ? 7.449 24.875 -0.388 1 95.06 111 ASN A O 1
ATOM 921 N N . TYR A 1 112 ? 6.504 22.953 -0.942 1 93.62 112 TYR A N 1
ATOM 922 C CA . TYR A 1 112 ? 5.18 23.375 -0.505 1 93.62 112 TYR A CA 1
ATOM 923 C C . TYR A 1 112 ? 5.148 23.609 1.001 1 93.62 112 TYR A C 1
ATOM 925 O O . TYR A 1 112 ? 4.562 24.578 1.475 1 93.62 112 TYR A O 1
ATOM 933 N N . LEU A 1 113 ? 5.77 22.734 1.722 1 93.81 113 LEU A N 1
ATOM 934 C CA . LEU A 1 113 ? 5.844 22.859 3.174 1 93.81 113 LEU A CA 1
ATOM 935 C C . LEU A 1 113 ? 6.633 24.094 3.572 1 93.81 113 LEU A C 1
ATOM 937 O O . LEU A 1 113 ? 6.301 24.766 4.559 1 93.81 113 LEU A O 1
ATOM 941 N N . ASN A 1 114 ? 7.605 24.453 2.834 1 93.69 114 ASN A N 1
ATOM 942 C CA . ASN A 1 114 ? 8.445 25.609 3.135 1 93.69 114 ASN A CA 1
ATOM 943 C C . ASN A 1 114 ? 7.719 26.922 2.822 1 93.69 114 ASN A C 1
ATOM 945 O O . ASN A 1 114 ? 7.961 27.938 3.475 1 93.69 114 ASN A O 1
ATOM 949 N N . LYS A 1 115 ? 6.852 26.812 1.889 1 91.5 115 LYS A N 1
ATOM 950 C CA . LYS A 1 115 ? 6.137 28.016 1.443 1 91.5 115 LYS A CA 1
ATOM 951 C C . LYS A 1 115 ? 4.918 28.281 2.32 1 91.5 115 LYS A C 1
ATOM 953 O O . LYS A 1 115 ? 4.402 29.406 2.35 1 91.5 115 LYS A O 1
ATOM 958 N N . ASN A 1 116 ? 4.496 27.25 2.957 1 87.25 116 ASN A N 1
ATOM 959 C CA . ASN A 1 116 ? 3.25 27.375 3.705 1 87.25 116 ASN A CA 1
ATOM 960 C C . ASN A 1 116 ? 3.414 26.891 5.145 1 87.25 116 ASN A C 1
ATOM 962 O O . ASN A 1 116 ? 3.449 25.688 5.398 1 87.25 116 ASN A O 1
ATOM 966 N N . ASP A 1 117 ? 3.289 27.719 6.09 1 83.31 117 ASP A N 1
ATOM 967 C CA . ASP A 1 117 ? 3.553 27.375 7.484 1 83.31 117 ASP A CA 1
ATOM 968 C C . ASP A 1 117 ? 2.361 26.656 8.109 1 83.31 117 ASP A C 1
ATOM 970 O O . ASP A 1 117 ? 2.531 25.844 9.016 1 83.31 117 ASP A O 1
ATOM 974 N N . ASN A 1 118 ? 1.196 26.984 7.609 1 85.25 118 ASN A N 1
ATOM 975 C CA . ASN A 1 118 ? 0 26.438 8.242 1 85.25 118 ASN A CA 1
ATOM 976 C C . ASN A 1 118 ? -0.671 25.391 7.352 1 85.25 118 ASN A C 1
ATOM 978 O O . ASN A 1 118 ? -1.865 25.5 7.062 1 85.25 118 ASN A O 1
ATOM 982 N N . ILE A 1 119 ? 0.151 24.391 7.008 1 87.62 119 ILE A N 1
ATOM 983 C CA . ILE A 1 119 ? -0.397 23.359 6.137 1 87.62 119 ILE A CA 1
ATOM 984 C C . ILE A 1 119 ? -0.161 21.984 6.754 1 87.62 119 ILE A C 1
ATOM 986 O O . ILE A 1 119 ? 0.892 21.734 7.348 1 87.62 119 ILE A O 1
ATOM 990 N N . ASN A 1 120 ? -1.211 21.203 6.734 1 90.56 120 ASN A N 1
ATOM 991 C CA . ASN A 1 120 ? -1.135 19.797 7.09 1 90.56 120 ASN A CA 1
ATOM 992 C C . ASN A 1 120 ? -1.275 18.906 5.863 1 90.56 120 ASN A C 1
ATOM 994 O O . ASN A 1 120 ? -2.254 19 5.121 1 90.56 120 ASN A O 1
ATOM 998 N N . ILE A 1 121 ? -0.287 18.078 5.68 1 94.88 121 ILE A N 1
ATOM 999 C CA . ILE A 1 121 ? -0.281 17.219 4.496 1 94.88 121 ILE A CA 1
ATOM 1000 C C . ILE A 1 121 ? -0.481 15.766 4.906 1 94.88 121 ILE A C 1
ATOM 1002 O O . ILE A 1 121 ? 0.153 15.289 5.852 1 94.88 121 ILE A O 1
ATOM 1006 N N . ASN A 1 122 ? -1.389 15.141 4.305 1 97.31 122 ASN A N 1
ATOM 1007 C CA . ASN A 1 122 ? -1.596 13.695 4.328 1 97.31 122 ASN A CA 1
ATOM 1008 C C . ASN A 1 122 ? -1.489 13.094 2.932 1 97.31 122 ASN A C 1
ATOM 1010 O O . ASN A 1 122 ? -2.436 13.164 2.146 1 97.31 122 ASN A O 1
ATOM 1014 N N . MET A 1 123 ? -0.355 12.516 2.643 1 97.94 123 MET A N 1
ATOM 1015 C CA . MET A 1 123 ? -0.133 11.867 1.353 1 97.94 123 MET A CA 1
ATOM 1016 C C . MET A 1 123 ? -0.234 10.352 1.48 1 97.94 123 MET A C 1
ATOM 1018 O O . MET A 1 123 ? 0.646 9.711 2.061 1 97.94 123 MET A O 1
ATOM 1022 N N . ILE A 1 124 ? -1.246 9.82 0.905 1 97.5 124 ILE A N 1
ATOM 1023 C CA . ILE A 1 124 ? -1.434 8.375 0.855 1 97.5 124 ILE A CA 1
ATOM 1024 C C . ILE A 1 124 ? -0.737 7.805 -0.379 1 97.5 124 ILE A C 1
ATOM 1026 O O . ILE A 1 124 ? -0.895 8.328 -1.484 1 97.5 124 ILE A O 1
ATOM 1030 N N . VAL A 1 125 ? 0.065 6.777 -0.14 1 97.94 125 VAL A N 1
ATOM 1031 C CA . VAL A 1 125 ? 0.754 6.145 -1.259 1 97.94 125 VAL A CA 1
ATOM 1032 C C . VAL A 1 125 ? 0.21 4.73 -1.466 1 97.94 125 VAL A C 1
ATOM 1034 O O . VAL A 1 125 ? 0.117 3.951 -0.516 1 97.94 125 VAL A O 1
ATOM 1037 N N . GLY A 1 126 ? -0.224 4.406 -2.643 1 96.81 126 GLY A N 1
ATOM 1038 C CA . GLY A 1 126 ? -0.805 3.123 -3.006 1 96.81 126 GLY A CA 1
ATOM 1039 C C . GLY A 1 126 ? -0.823 2.879 -4.504 1 96.81 126 GLY A C 1
ATOM 1040 O O . GLY A 1 126 ? -0.37 3.723 -5.281 1 96.81 126 GLY A O 1
ATOM 1041 N N . ASN A 1 127 ? -1.258 1.703 -4.879 1 96.81 127 ASN A N 1
ATOM 1042 C CA . ASN A 1 127 ? -1.341 1.46 -6.312 1 96.81 127 ASN A CA 1
ATOM 1043 C C . ASN A 1 127 ? -2.545 2.164 -6.934 1 96.81 127 ASN A C 1
ATOM 1045 O O . ASN A 1 127 ? -3.359 2.754 -6.219 1 96.81 127 ASN A O 1
ATOM 1049 N N . THR A 1 128 ? -2.631 2.158 -8.211 1 97.38 128 THR A N 1
ATOM 1050 C CA . THR A 1 128 ? -3.629 2.943 -8.93 1 97.38 128 THR A CA 1
ATOM 1051 C C . THR A 1 128 ? -5.039 2.496 -8.562 1 97.38 128 THR A C 1
ATOM 1053 O O . THR A 1 128 ? -5.898 3.326 -8.258 1 97.38 128 THR A O 1
ATOM 1056 N N . GLU A 1 129 ? -5.246 1.224 -8.531 1 96.69 129 GLU A N 1
ATOM 1057 C CA . GLU A 1 129 ? -6.562 0.692 -8.195 1 96.69 129 GLU A CA 1
ATOM 1058 C C . GLU A 1 129 ? -7.012 1.158 -6.809 1 96.69 129 GLU A C 1
ATOM 1060 O O . GLU A 1 129 ? -8.148 1.597 -6.637 1 96.69 129 GLU A O 1
ATOM 1065 N N . GLU A 1 130 ? -6.145 1.067 -5.867 1 96 130 GLU A N 1
ATOM 1066 C CA . GLU A 1 130 ? -6.43 1.481 -4.496 1 96 130 GLU A CA 1
ATOM 1067 C C . GLU A 1 130 ? -6.758 2.971 -4.426 1 96 130 GLU A C 1
ATOM 1069 O O . GLU A 1 130 ? -7.695 3.373 -3.734 1 96 130 GLU A O 1
ATOM 1074 N N . LEU A 1 131 ? -6.012 3.76 -5.125 1 97.81 131 LEU A N 1
ATOM 1075 C CA . LEU A 1 131 ? -6.188 5.207 -5.059 1 97.81 131 LEU A CA 1
ATOM 1076 C C . LEU A 1 131 ? -7.492 5.625 -5.73 1 97.81 131 LEU A C 1
ATOM 1078 O O . LEU A 1 131 ? -8.164 6.551 -5.27 1 97.81 131 LEU A O 1
ATOM 1082 N N . LEU A 1 132 ? -7.848 4.969 -6.805 1 96.25 132 LEU A N 1
ATOM 1083 C CA . LEU A 1 132 ? -9.125 5.258 -7.453 1 96.25 132 LEU A CA 1
ATOM 1084 C C . LEU A 1 132 ? -10.289 4.926 -6.531 1 96.25 132 LEU A C 1
ATOM 1086 O O . LEU A 1 132 ? -11.273 5.668 -6.473 1 96.25 132 LEU A O 1
ATOM 1090 N N . TYR A 1 133 ? -10.117 3.865 -5.809 1 93.5 133 TYR A N 1
ATOM 1091 C CA . TYR A 1 133 ? -11.125 3.49 -4.82 1 93.5 133 TYR A CA 1
ATOM 1092 C C . TYR A 1 133 ? -11.25 4.559 -3.74 1 93.5 133 TYR A C 1
ATOM 1094 O O . TYR A 1 133 ? -12.359 4.984 -3.406 1 93.5 133 TYR A O 1
ATOM 1102 N N . LYS A 1 134 ? -10.141 4.988 -3.211 1 94.5 134 LYS A N 1
ATOM 1103 C CA . LYS A 1 134 ? -10.125 5.98 -2.139 1 94.5 134 LYS A CA 1
ATOM 1104 C C . LYS A 1 134 ? -10.688 7.312 -2.621 1 94.5 134 LYS A C 1
ATOM 1106 O O . LYS A 1 134 ? -11.344 8.023 -1.859 1 94.5 134 LYS A O 1
ATOM 1111 N N . LEU A 1 135 ? -10.398 7.656 -3.828 1 94.06 135 LEU A N 1
ATOM 1112 C CA . LEU A 1 135 ? -10.914 8.891 -4.41 1 94.06 135 LEU A CA 1
ATOM 1113 C C . LEU A 1 135 ? -12.43 8.82 -4.578 1 94.06 135 LEU A C 1
ATOM 1115 O O . LEU A 1 135 ? -13.141 9.758 -4.207 1 94.06 135 LEU A O 1
ATOM 1119 N N . GLN A 1 136 ? -12.891 7.711 -5.059 1 87.88 136 GLN A N 1
ATOM 1120 C CA . GLN A 1 136 ? -14.312 7.508 -5.297 1 87.88 136 GLN A CA 1
ATOM 1121 C C . GLN A 1 136 ? -15.102 7.52 -3.99 1 87.88 136 GLN A C 1
ATOM 1123 O O . GLN A 1 136 ? -16.234 7.992 -3.947 1 87.88 136 GLN A O 1
ATOM 1128 N N . HIS A 1 137 ? -14.461 7.09 -2.939 1 85.25 137 HIS A N 1
ATOM 1129 C CA . HIS A 1 137 ? -15.148 6.969 -1.66 1 85.25 137 HIS A CA 1
ATOM 1130 C C . HIS A 1 137 ? -14.906 8.195 -0.784 1 85.25 137 HIS A C 1
ATOM 1132 O O . HIS A 1 137 ? -15.312 8.219 0.381 1 85.25 137 HIS A O 1
ATOM 1138 N N . GLY A 1 138 ? -14.211 9.164 -1.3 1 86.5 138 GLY A N 1
ATOM 1139 C CA . GLY A 1 138 ? -14.039 10.438 -0.614 1 86.5 138 GLY A CA 1
ATOM 1140 C C . GLY A 1 138 ? -12.992 10.391 0.478 1 86.5 138 GLY A C 1
ATOM 1141 O O . GLY A 1 138 ? -12.984 11.234 1.378 1 86.5 138 GLY A O 1
ATOM 1142 N N . GLU A 1 139 ? -12.156 9.391 0.419 1 92 139 GLU A N 1
ATOM 1143 C CA . GLU A 1 139 ? -11.102 9.25 1.419 1 92 139 GLU A CA 1
ATOM 1144 C C . GLU A 1 139 ? -9.922 10.172 1.107 1 92 139 GLU A C 1
ATOM 1146 O O . GLU A 1 139 ? -9.102 10.453 1.981 1 92 139 GLU A O 1
ATOM 1151 N N . ILE A 1 140 ? -9.781 10.578 -0.135 1 95.62 140 ILE A N 1
ATOM 1152 C CA . ILE A 1 140 ? -8.805 11.57 -0.58 1 95.62 140 ILE A CA 1
ATOM 1153 C C . ILE A 1 140 ? -9.484 12.586 -1.497 1 95.62 140 ILE A C 1
ATOM 1155 O O . ILE A 1 140 ? -10.539 12.312 -2.068 1 95.62 140 ILE A O 1
ATOM 1159 N N . ASP A 1 141 ? -8.883 13.758 -1.606 1 94.12 141 ASP A N 1
ATOM 1160 C CA . ASP A 1 141 ? -9.5 14.852 -2.348 1 94.12 141 ASP A CA 1
ATOM 1161 C C . ASP A 1 141 ? -9.062 14.844 -3.811 1 94.12 141 ASP A C 1
ATOM 1163 O O . ASP A 1 141 ? -9.812 15.266 -4.691 1 94.12 141 ASP A O 1
ATOM 1167 N N . PHE A 1 142 ? -7.879 14.453 -4.066 1 96.75 142 PHE A N 1
ATOM 1168 C CA . PHE A 1 142 ? -7.309 14.297 -5.402 1 96.75 142 PHE A CA 1
ATOM 1169 C C . PHE A 1 142 ? -6.168 13.281 -5.387 1 96.75 142 PHE A C 1
ATOM 1171 O O . PHE A 1 142 ? -5.773 12.797 -4.32 1 96.75 142 PHE A O 1
ATOM 1178 N N . ALA A 1 143 ? -5.707 12.906 -6.578 1 98.38 143 ALA A N 1
ATOM 1179 C CA . ALA A 1 143 ? -4.621 11.93 -6.648 1 98.38 143 ALA A CA 1
ATOM 1180 C C . ALA A 1 143 ? -3.744 12.172 -7.875 1 98.38 143 ALA A C 1
ATOM 1182 O O . ALA A 1 143 ? -4.199 12.742 -8.867 1 98.38 143 ALA A O 1
ATOM 1183 N N . LEU A 1 144 ? -2.523 11.875 -7.742 1 98.44 144 LEU A N 1
ATOM 1184 C CA . LEU A 1 144 ? -1.608 11.758 -8.875 1 98.44 144 LEU A CA 1
ATOM 1185 C C . LEU A 1 144 ? -1.354 10.297 -9.219 1 98.44 144 LEU A C 1
ATOM 1187 O O . LEU A 1 144 ? -0.815 9.547 -8.406 1 98.44 144 LEU A O 1
ATOM 1191 N N . VAL A 1 145 ? -1.752 9.914 -10.469 1 98.25 145 VAL A N 1
ATOM 1192 C CA . VAL A 1 145 ? -1.761 8.484 -10.758 1 98.25 145 VAL A CA 1
ATOM 1193 C C . VAL A 1 145 ? -1.1 8.227 -12.109 1 98.25 145 VAL A C 1
ATOM 1195 O O . VAL A 1 145 ? -1.035 9.125 -12.961 1 98.25 145 VAL A O 1
ATOM 1198 N N . GLU A 1 146 ? -0.558 7.078 -12.211 1 97 146 GLU A N 1
ATOM 1199 C CA . GLU A 1 146 ? -0.133 6.523 -13.492 1 97 146 GLU A CA 1
ATOM 1200 C C . GLU A 1 146 ? -1.048 5.387 -13.938 1 97 146 GLU A C 1
ATOM 1202 O O . GLU A 1 146 ? -1.831 4.867 -13.133 1 97 146 GLU A O 1
ATOM 1207 N N . GLY A 1 147 ? -0.954 5.012 -15.188 1 92.31 147 GLY A N 1
ATOM 1208 C CA . GLY A 1 147 ? -1.734 3.895 -15.695 1 92.31 147 GLY A CA 1
ATOM 1209 C C . GLY A 1 147 ? -3.09 4.309 -16.234 1 92.31 147 GLY A C 1
ATOM 1210 O O . GLY A 1 147 ? -3.266 5.445 -16.688 1 92.31 147 GLY A O 1
ATOM 1211 N N . TYR A 1 148 ? -3.92 3.332 -16.203 1 92.31 148 TYR A N 1
ATOM 1212 C CA . TYR A 1 148 ? -5.195 3.52 -16.891 1 92.31 148 TYR A CA 1
ATOM 1213 C C . TYR A 1 148 ? -6.34 3.615 -15.883 1 92.31 148 TYR A C 1
ATOM 1215 O O . TYR A 1 148 ? -6.305 2.98 -14.828 1 92.31 148 TYR A O 1
ATOM 1223 N N . PHE A 1 149 ? -7.266 4.488 -16.203 1 93.19 149 PHE A N 1
ATOM 1224 C CA . PHE A 1 149 ? -8.508 4.629 -15.461 1 93.19 149 PHE A CA 1
ATOM 1225 C C . PHE A 1 149 ? -9.648 5.07 -16.375 1 93.19 149 PHE A C 1
ATOM 1227 O O . PHE A 1 149 ? -9.406 5.484 -17.516 1 93.19 149 PHE A O 1
ATOM 1234 N N . VAL A 1 150 ? -10.844 4.922 -15.969 1 93.25 150 VAL A N 1
ATOM 1235 C CA . VAL A 1 150 ? -12 5.344 -16.75 1 93.25 150 VAL A CA 1
ATOM 1236 C C . VAL A 1 150 ? -12.133 6.867 -16.703 1 93.25 150 VAL A C 1
ATOM 1238 O O . VAL A 1 150 ? -12.711 7.414 -15.758 1 93.25 150 VAL A O 1
ATOM 1241 N N . LYS A 1 151 ? -11.789 7.473 -17.75 1 91.19 151 LYS A N 1
ATOM 1242 C CA . LYS A 1 151 ? -11.656 8.93 -17.797 1 91.19 151 LYS A CA 1
ATOM 1243 C C . LYS A 1 151 ? -13.008 9.609 -17.594 1 91.19 151 LYS A C 1
ATOM 1245 O O . LYS A 1 151 ? -13.07 10.719 -17.062 1 91.19 151 LYS A O 1
ATOM 1250 N N . SER A 1 152 ? -14.062 8.961 -17.969 1 90 152 SER A N 1
ATOM 1251 C CA . SER A 1 152 ? -15.391 9.547 -17.828 1 90 152 SER A CA 1
ATOM 1252 C C . SER A 1 152 ? -15.805 9.648 -16.375 1 90 152 SER A C 1
ATOM 1254 O O . SER A 1 152 ? -16.719 10.391 -16.031 1 90 152 SER A O 1
ATOM 1256 N N . ASP A 1 153 ? -15.094 8.906 -15.633 1 89.88 153 ASP A N 1
ATOM 1257 C CA . ASP A 1 153 ? -15.484 8.828 -14.227 1 89.88 153 ASP A CA 1
ATOM 1258 C C . ASP A 1 153 ? -14.797 9.914 -13.406 1 89.88 153 ASP A C 1
ATOM 1260 O O . ASP A 1 153 ? -15.172 10.164 -12.258 1 89.88 153 ASP A O 1
ATOM 1264 N N . TYR A 1 154 ? -13.836 10.609 -14.07 1 94.12 154 TYR A N 1
ATOM 1265 C CA . TYR A 1 154 ? -13.023 11.586 -13.359 1 94.12 154 TYR A CA 1
ATOM 1266 C C . TYR A 1 154 ? -12.758 12.812 -14.227 1 94.12 154 TYR A C 1
ATOM 1268 O O . TYR A 1 154 ? -12.891 12.75 -15.445 1 94.12 154 TYR A O 1
ATOM 1276 N N . ASP A 1 155 ? -12.547 13.922 -13.602 1 94.69 155 ASP A N 1
ATOM 1277 C CA . ASP A 1 155 ? -11.844 15.023 -14.25 1 94.69 155 ASP A CA 1
ATOM 1278 C C . ASP A 1 155 ? -10.344 14.938 -13.992 1 94.69 155 ASP A C 1
ATOM 1280 O O . ASP A 1 155 ? -9.906 14.344 -13.008 1 94.69 155 ASP A O 1
ATOM 1284 N N . TYR A 1 156 ? -9.594 15.453 -14.906 1 97 156 TYR A N 1
ATOM 1285 C CA . TYR A 1 156 ? -8.148 15.25 -14.789 1 97 156 TYR A CA 1
ATOM 1286 C C . TYR A 1 156 ? -7.391 16.281 -15.609 1 97 156 TYR A C 1
ATOM 1288 O O . TYR A 1 156 ? -7.969 16.953 -16.469 1 97 156 TYR A O 1
ATOM 1296 N N . VAL A 1 157 ? -6.137 16.453 -15.281 1 96.69 157 VAL A N 1
ATOM 1297 C CA . VAL A 1 157 ? -5.145 17.141 -16.094 1 96.69 157 VAL A CA 1
ATOM 1298 C C . VAL A 1 157 ? -3.926 16.234 -16.297 1 96.69 157 VAL A C 1
ATOM 1300 O O . VAL A 1 157 ? -3.6 15.422 -15.422 1 96.69 157 VAL A O 1
ATOM 1303 N N . VAL A 1 158 ? -3.367 16.297 -17.469 1 96.94 158 VAL A N 1
ATOM 1304 C CA . VAL A 1 158 ? -2.082 15.633 -17.656 1 96.94 158 VAL A CA 1
ATOM 1305 C C . VAL A 1 158 ? -1.012 16.328 -16.812 1 96.94 158 VAL A C 1
ATOM 1307 O O . VAL A 1 158 ? -0.764 17.531 -16.969 1 96.94 158 VAL A O 1
ATOM 1310 N N . TYR A 1 159 ? -0.442 15.648 -15.906 1 97.19 159 TYR A N 1
ATOM 1311 C CA . TYR A 1 159 ? 0.525 16.203 -14.961 1 97.19 159 TYR A CA 1
ATOM 1312 C C . TYR A 1 159 ? 1.921 16.234 -15.578 1 97.19 159 TYR A C 1
ATOM 1314 O O . TYR A 1 159 ? 2.633 17.234 -15.445 1 97.19 159 TYR A O 1
ATOM 1322 N N . SER A 1 160 ? 2.314 15.156 -16.172 1 96.56 160 SER A N 1
ATOM 1323 C CA . SER A 1 160 ? 3.596 15.062 -16.859 1 96.56 160 SER A CA 1
ATOM 1324 C C . SER A 1 160 ? 3.623 13.867 -17.797 1 96.56 160 SER A C 1
ATOM 1326 O O . SER A 1 160 ? 2.744 13 -17.75 1 96.56 160 SER A O 1
ATOM 1328 N N . LYS A 1 161 ? 4.492 13.898 -18.734 1 97.25 161 LYS A N 1
ATOM 1329 C CA . LYS A 1 161 ? 4.805 12.766 -19.609 1 97.25 161 LYS A CA 1
ATOM 1330 C C . LYS A 1 161 ? 6.156 12.156 -19.25 1 97.25 161 LYS A C 1
ATOM 1332 O O . LYS A 1 161 ? 7.16 12.867 -19.156 1 97.25 161 LYS A O 1
ATOM 1337 N N . GLU A 1 162 ? 6.148 10.883 -18.984 1 98.06 162 GLU A N 1
ATOM 1338 C CA . GLU A 1 162 ? 7.332 10.25 -18.422 1 98.06 162 GLU A CA 1
ATOM 1339 C C . GLU A 1 162 ? 7.785 9.062 -19.25 1 98.06 162 GLU A C 1
ATOM 1341 O O . GLU A 1 162 ? 6.961 8.352 -19.828 1 98.06 162 GLU A O 1
ATOM 1346 N N . ASN A 1 163 ? 9.078 8.859 -19.234 1 98.19 163 ASN A N 1
ATOM 1347 C CA . ASN A 1 163 ? 9.656 7.727 -19.953 1 98.19 163 ASN A CA 1
ATOM 1348 C C . ASN A 1 163 ? 9.422 6.418 -19.203 1 98.19 163 ASN A C 1
ATOM 1350 O O . ASN A 1 163 ? 9.555 6.359 -17.984 1 98.19 163 ASN A O 1
ATOM 1354 N N . TYR A 1 164 ? 8.984 5.457 -19.953 1 98.44 164 TYR A N 1
ATOM 1355 C CA . TYR A 1 164 ? 8.781 4.086 -19.5 1 98.44 164 TYR A CA 1
ATOM 1356 C C . TYR A 1 164 ? 9.719 3.129 -20.219 1 98.44 164 TYR A C 1
ATOM 1358 O O . TYR A 1 164 ? 9.789 3.137 -21.453 1 98.44 164 TYR A O 1
ATOM 1366 N N . ILE A 1 165 ? 10.5 2.232 -19.422 1 98.69 165 ILE A N 1
ATOM 1367 C CA . ILE A 1 165 ? 11.594 1.494 -20.047 1 98.69 165 ILE A CA 1
ATOM 1368 C C . ILE A 1 165 ? 11.664 0.085 -19.469 1 98.69 165 ILE A C 1
ATOM 1370 O O . ILE A 1 165 ? 11.156 -0.168 -18.375 1 98.69 165 ILE A O 1
ATOM 1374 N N . CYS A 1 166 ? 12.273 -0.782 -20.203 1 98.81 166 CYS A N 1
ATOM 1375 C CA . CYS A 1 166 ? 12.703 -2.078 -19.703 1 98.81 166 CYS A CA 1
ATOM 1376 C C . CYS A 1 166 ? 14.148 -2.021 -19.219 1 98.81 166 CYS A C 1
ATOM 1378 O O . CYS A 1 166 ? 14.992 -1.367 -19.844 1 98.81 166 CYS A O 1
ATOM 1380 N N . VAL A 1 167 ? 14.445 -2.715 -18.125 1 98.81 167 VAL A N 1
ATOM 1381 C CA . VAL A 1 167 ? 15.812 -2.684 -17.609 1 98.81 167 VAL A CA 1
ATOM 1382 C C . VAL A 1 167 ? 16.219 -4.082 -17.156 1 98.81 167 VAL A C 1
ATOM 1384 O O . VAL A 1 167 ? 15.375 -4.918 -16.844 1 98.81 167 VAL A O 1
ATOM 1387 N N . ALA A 1 168 ? 17.469 -4.336 -17.141 1 98.88 168 ALA A N 1
ATOM 1388 C CA . ALA A 1 168 ? 18.141 -5.523 -16.625 1 98.88 168 ALA A CA 1
ATOM 1389 C C . ALA A 1 168 ? 19.391 -5.152 -15.836 1 98.88 168 ALA A C 1
ATOM 1391 O O . ALA A 1 168 ? 19.828 -3.996 -15.859 1 98.88 168 ALA A O 1
ATOM 1392 N N . GLY A 1 169 ? 19.906 -6.129 -15.039 1 98.81 169 GLY A N 1
ATOM 1393 C CA . GLY A 1 169 ? 21.188 -5.914 -14.383 1 98.81 169 GLY A CA 1
ATOM 1394 C C . GLY A 1 169 ? 22.344 -5.75 -15.359 1 98.81 169 GLY A C 1
ATOM 1395 O O . GLY A 1 169 ? 22.281 -6.223 -16.5 1 98.81 169 GLY A O 1
ATOM 1396 N N . LYS A 1 170 ? 23.328 -5.082 -14.883 1 98.25 170 LYS A N 1
ATOM 1397 C CA . LYS A 1 170 ? 24.5 -4.801 -15.703 1 98.25 170 LYS A CA 1
ATOM 1398 C C . LYS A 1 170 ? 25.062 -6.078 -16.328 1 98.25 170 LYS A C 1
ATOM 1400 O O . LYS A 1 170 ? 25.438 -6.094 -17.5 1 98.25 170 LYS A O 1
ATOM 1405 N N . ASN A 1 171 ? 25.016 -7.184 -15.586 1 97.81 171 ASN A N 1
ATOM 1406 C CA . ASN A 1 171 ? 25.641 -8.43 -16 1 97.81 171 ASN A CA 1
ATOM 1407 C C . ASN A 1 171 ? 24.609 -9.477 -16.406 1 97.81 171 ASN A C 1
ATOM 1409 O O . ASN A 1 171 ? 24.906 -10.672 -16.453 1 97.81 171 ASN A O 1
ATOM 1413 N N . TYR A 1 172 ? 23.453 -9.008 -16.594 1 98.19 172 TYR A N 1
ATOM 1414 C CA . TYR A 1 172 ? 22.391 -9.945 -16.969 1 98.19 172 TYR A CA 1
ATOM 1415 C C . TYR A 1 172 ? 22.703 -10.594 -18.312 1 98.19 172 TYR A C 1
ATOM 1417 O O . TYR A 1 172 ? 23.062 -9.906 -19.266 1 98.19 172 TYR A O 1
ATOM 1425 N N . LYS A 1 173 ? 22.5 -11.914 -18.422 1 97.38 173 LYS A N 1
ATOM 1426 C CA . LYS A 1 173 ? 22.75 -12.656 -19.656 1 97.38 173 LYS A CA 1
ATOM 1427 C C . LYS A 1 173 ? 21.453 -13.047 -20.328 1 97.38 173 LYS A C 1
ATOM 1429 O O . LYS A 1 173 ? 20.75 -13.961 -19.875 1 97.38 173 LYS A O 1
ATOM 1434 N N . PHE A 1 174 ? 21.219 -12.453 -21.469 1 97 174 PHE A N 1
ATOM 1435 C CA . PHE A 1 174 ? 20.016 -12.766 -22.234 1 97 174 PHE A CA 1
ATOM 1436 C C . PHE A 1 174 ? 20.219 -14.055 -23.031 1 97 174 PHE A C 1
ATOM 1438 O O . PHE A 1 174 ? 21.328 -14.352 -23.484 1 97 174 PHE A O 1
ATOM 1445 N N . LYS A 1 175 ? 19.172 -14.781 -23.156 1 92 175 LYS A N 1
ATOM 1446 C CA . LYS A 1 175 ? 19.203 -15.953 -24.016 1 92 175 LYS A CA 1
ATOM 1447 C C . LYS A 1 175 ? 19.391 -15.547 -25.484 1 92 175 LYS A C 1
ATOM 1449 O O . LYS A 1 175 ? 20.094 -16.219 -26.234 1 92 175 LYS A O 1
ATOM 1454 N N . LYS A 1 176 ? 18.703 -14.57 -25.859 1 92.38 176 LYS A N 1
ATOM 1455 C CA . LYS A 1 176 ? 18.812 -13.883 -27.156 1 92.38 176 LYS A CA 1
ATOM 1456 C C . LYS A 1 176 ? 18.734 -12.367 -26.969 1 92.38 176 LYS A C 1
ATOM 1458 O O . LYS A 1 176 ? 17.953 -11.867 -26.172 1 92.38 176 LYS A O 1
ATOM 1463 N N . GLU A 1 177 ? 19.625 -11.695 -27.797 1 94.88 177 GLU A N 1
ATOM 1464 C CA . GLU A 1 177 ? 19.562 -10.242 -27.703 1 94.88 177 GLU A CA 1
ATOM 1465 C C . GLU A 1 177 ? 18.172 -9.719 -28.031 1 94.88 177 GLU A C 1
ATOM 1467 O O . GLU A 1 177 ? 17.672 -9.922 -29.141 1 94.88 177 GLU A O 1
ATOM 1472 N N . PRO A 1 178 ? 17.578 -9.008 -27.062 1 97.44 178 PRO A N 1
ATOM 1473 C CA . PRO A 1 178 ? 16.203 -8.602 -27.312 1 97.44 178 PRO A CA 1
ATOM 1474 C C . PRO A 1 178 ? 16.094 -7.32 -28.141 1 97.44 178 PRO A C 1
ATOM 1476 O O . PRO A 1 178 ? 16.906 -6.406 -27.969 1 97.44 178 PRO A O 1
ATOM 1479 N N . HIS A 1 179 ? 15.07 -7.266 -29.047 1 97.69 179 HIS A N 1
ATOM 1480 C CA . HIS A 1 179 ? 14.797 -6.086 -29.859 1 97.69 179 HIS A CA 1
ATOM 1481 C C . HIS A 1 179 ? 13.32 -5.703 -29.797 1 97.69 179 HIS A C 1
ATOM 1483 O O . HIS A 1 179 ? 12.961 -4.551 -30.047 1 97.69 179 HIS A O 1
ATOM 1489 N N . VAL A 1 180 ? 12.508 -6.723 -29.594 1 98.12 180 VAL A N 1
ATOM 1490 C CA . VAL A 1 180 ? 11.07 -6.523 -29.453 1 98.12 180 VAL A CA 1
ATOM 1491 C C . VAL A 1 180 ? 10.57 -7.219 -28.188 1 98.12 180 VAL A C 1
ATOM 1493 O O . VAL A 1 180 ? 11.297 -8.008 -27.578 1 98.12 180 VAL A O 1
ATOM 1496 N N . LEU A 1 181 ? 9.359 -6.953 -27.812 1 98.5 181 LEU A N 1
ATOM 1497 C CA . LEU A 1 181 ? 8.789 -7.488 -26.578 1 98.5 181 LEU A CA 1
ATOM 1498 C C . LEU A 1 181 ? 8.781 -9.016 -26.609 1 98.5 181 LEU A C 1
ATOM 1500 O O . LEU A 1 181 ? 9.07 -9.656 -25.594 1 98.5 181 LEU A O 1
ATOM 1504 N N . GLU A 1 182 ? 8.469 -9.578 -27.688 1 97.88 182 GLU A N 1
ATOM 1505 C CA . GLU A 1 182 ? 8.391 -11.031 -27.812 1 97.88 182 GLU A CA 1
ATOM 1506 C C . GLU A 1 182 ? 9.727 -11.688 -27.453 1 97.88 182 GLU A C 1
ATOM 1508 O O . GLU A 1 182 ? 9.75 -12.805 -26.938 1 97.88 182 GLU A O 1
ATOM 1513 N N . ASP A 1 183 ? 10.867 -10.992 -27.75 1 98.06 183 ASP A N 1
ATOM 1514 C CA . ASP A 1 183 ? 12.195 -11.523 -27.438 1 98.06 183 ASP A CA 1
ATOM 1515 C C . ASP A 1 183 ? 12.383 -11.688 -25.938 1 98.06 183 ASP A C 1
ATOM 1517 O O . ASP A 1 183 ? 13.281 -12.414 -25.5 1 98.06 183 ASP A O 1
ATOM 1521 N N . LEU A 1 184 ? 11.562 -11.023 -25.094 1 98.25 184 LEU A N 1
ATOM 1522 C CA . LEU A 1 184 ? 11.719 -11.023 -23.641 1 98.25 184 LEU A CA 1
ATOM 1523 C C . LEU A 1 184 ? 11.008 -12.227 -23.016 1 98.25 184 LEU A C 1
ATOM 1525 O O . LEU A 1 184 ? 11.211 -12.531 -21.844 1 98.25 184 LEU A O 1
ATOM 1529 N N . LEU A 1 185 ? 10.242 -12.969 -23.797 1 97.56 185 LEU A N 1
ATOM 1530 C CA . LEU A 1 185 ? 9.312 -13.961 -23.266 1 97.56 185 LEU A CA 1
ATOM 1531 C C . LEU A 1 185 ? 10.07 -15.133 -22.641 1 97.56 185 LEU A C 1
ATOM 1533 O O . LEU A 1 185 ? 9.523 -15.859 -21.812 1 97.56 185 LEU A O 1
ATOM 1537 N N . LYS A 1 186 ? 11.273 -15.32 -22.969 1 95.94 186 LYS A N 1
ATOM 1538 C CA . LYS A 1 186 ? 12.062 -16.422 -22.438 1 95.94 186 LYS A CA 1
ATOM 1539 C C . LYS A 1 186 ? 12.742 -16.031 -21.125 1 95.94 186 LYS A C 1
ATOM 1541 O O . LYS A 1 186 ? 13.297 -16.875 -20.438 1 95.94 186 LYS A O 1
ATOM 1546 N N . GLU A 1 187 ? 12.68 -14.773 -20.781 1 96.75 187 GLU A N 1
ATOM 1547 C CA . GLU A 1 187 ? 13.32 -14.266 -19.562 1 96.75 187 GLU A CA 1
ATOM 1548 C C . GLU A 1 187 ? 12.367 -14.328 -18.375 1 96.75 187 GLU A C 1
ATOM 1550 O O . GLU A 1 187 ? 11.156 -14.469 -18.547 1 96.75 187 GLU A O 1
ATOM 1555 N N . THR A 1 188 ? 12.961 -14.32 -17.141 1 96.62 188 THR A N 1
ATOM 1556 C CA . THR A 1 188 ? 12.172 -14.102 -15.93 1 96.62 188 THR A CA 1
ATOM 1557 C C . THR A 1 188 ? 11.75 -12.641 -15.82 1 96.62 188 THR A C 1
ATOM 1559 O O . THR A 1 188 ? 12.586 -11.742 -15.875 1 96.62 188 THR A O 1
ATOM 1562 N N . LEU A 1 189 ? 10.477 -12.438 -15.734 1 98.12 189 LEU A N 1
ATOM 1563 C CA . LEU A 1 189 ? 9.93 -11.086 -15.578 1 98.12 189 LEU A CA 1
ATOM 1564 C C . LEU A 1 189 ? 9.57 -10.812 -14.117 1 98.12 189 LEU A C 1
ATOM 1566 O O . LEU A 1 189 ? 8.906 -11.625 -13.477 1 98.12 189 LEU A O 1
ATOM 1570 N N . ILE A 1 190 ? 10.047 -9.758 -13.562 1 98.56 190 ILE A N 1
ATOM 1571 C CA . ILE A 1 190 ? 9.633 -9.273 -12.25 1 98.56 190 ILE A CA 1
ATOM 1572 C C . ILE A 1 190 ? 8.695 -8.086 -12.414 1 98.56 190 ILE A C 1
ATOM 1574 O O . ILE A 1 190 ? 9.078 -7.055 -12.969 1 98.56 190 ILE A O 1
ATOM 1578 N N . VAL A 1 191 ? 7.48 -8.203 -11.953 1 98.12 191 VAL A N 1
ATOM 1579 C CA . VAL A 1 191 ? 6.461 -7.188 -12.188 1 98.12 191 VAL A CA 1
ATOM 1580 C C . VAL A 1 191 ? 5.832 -6.773 -10.859 1 98.12 191 VAL A C 1
ATOM 1582 O O . VAL A 1 191 ? 5.973 -7.473 -9.852 1 98.12 191 VAL A O 1
ATOM 1585 N N . ARG A 1 192 ? 5.191 -5.609 -10.859 1 97.88 192 ARG A N 1
ATOM 1586 C CA . ARG A 1 192 ? 4.414 -5.133 -9.719 1 97.88 192 ARG A CA 1
ATOM 1587 C C . ARG A 1 192 ? 3.129 -5.938 -9.555 1 97.88 192 ARG A C 1
ATOM 1589 O O . ARG A 1 192 ? 2.809 -6.781 -10.398 1 97.88 192 ARG A O 1
ATOM 1596 N N . GLU A 1 193 ? 2.43 -5.77 -8.516 1 97 193 GLU A N 1
ATOM 1597 C CA . GLU A 1 193 ? 1.199 -6.477 -8.172 1 97 193 GLU A CA 1
ATOM 1598 C C . GLU A 1 193 ? 0.045 -6.039 -9.07 1 97 193 GLU A C 1
ATOM 1600 O O . GLU A 1 193 ? 0.114 -4.992 -9.719 1 97 193 GLU A O 1
ATOM 1605 N N . LYS A 1 194 ? -1.024 -6.836 -9.086 1 95.5 194 LYS A N 1
ATOM 1606 C CA . LYS A 1 194 ? -2.254 -6.438 -9.758 1 95.5 194 LYS A CA 1
ATOM 1607 C C . LYS A 1 194 ? -2.805 -5.137 -9.18 1 95.5 194 LYS A C 1
ATOM 1609 O O . LYS A 1 194 ? -2.787 -4.938 -7.965 1 95.5 194 LYS A O 1
ATOM 1614 N N . GLY A 1 195 ? -3.238 -4.23 -10.07 1 96.06 195 GLY A N 1
ATOM 1615 C CA . GLY A 1 195 ? -3.727 -2.932 -9.641 1 96.06 195 GLY A CA 1
ATOM 1616 C C . GLY A 1 195 ? -2.691 -1.83 -9.773 1 96.06 195 GLY A C 1
ATOM 1617 O O . GLY A 1 195 ? -3.027 -0.646 -9.727 1 96.06 195 GLY A O 1
ATOM 1618 N N . SER A 1 196 ? -1.425 -2.229 -9.914 1 97.56 196 SER A N 1
ATOM 1619 C CA . SER A 1 196 ? -0.35 -1.266 -10.133 1 97.56 196 SER A CA 1
ATOM 1620 C C . SER A 1 196 ? -0.462 -0.614 -11.508 1 97.56 196 SER A C 1
ATOM 1622 O O . SER A 1 196 ? -0.65 -1.302 -12.516 1 97.56 196 SER A O 1
ATOM 1624 N N . GLY A 1 197 ? -0.328 0.688 -11.539 1 97.31 197 GLY A N 1
ATOM 1625 C CA . GLY A 1 197 ? -0.312 1.406 -12.805 1 97.31 197 GLY A CA 1
ATOM 1626 C C . GLY A 1 197 ? 0.839 1.002 -13.703 1 97.31 197 GLY A C 1
ATOM 1627 O O . GLY A 1 197 ? 0.665 0.856 -14.914 1 97.31 197 GLY A O 1
ATOM 1628 N N . THR A 1 198 ? 1.992 0.779 -13.102 1 97.25 198 THR A N 1
ATOM 1629 C CA . THR A 1 198 ? 3.18 0.379 -13.852 1 97.25 198 THR A CA 1
ATOM 1630 C C . THR A 1 198 ? 2.979 -0.989 -14.492 1 97.25 198 THR A C 1
ATOM 1632 O O . THR A 1 198 ? 3.352 -1.196 -15.656 1 97.25 198 THR A O 1
ATOM 1635 N N . ARG A 1 199 ? 2.404 -1.938 -13.758 1 97.38 199 ARG A N 1
ATOM 1636 C CA . ARG A 1 199 ? 2.09 -3.252 -14.312 1 97.38 199 ARG A CA 1
ATOM 1637 C C . ARG A 1 199 ? 1.094 -3.137 -15.461 1 97.38 199 ARG A C 1
ATOM 1639 O O . ARG A 1 199 ? 1.258 -3.781 -16.5 1 97.38 199 ARG A O 1
ATOM 1646 N N . ASP A 1 200 ? 0.091 -2.295 -15.281 1 96.75 200 ASP A N 1
ATOM 1647 C CA . ASP A 1 200 ? -0.951 -2.111 -16.281 1 96.75 200 ASP A CA 1
ATOM 1648 C C . ASP A 1 200 ? -0.36 -1.619 -17.609 1 96.75 200 ASP A C 1
ATOM 1650 O O . ASP A 1 200 ? -0.764 -2.07 -18.688 1 96.75 200 ASP A O 1
ATOM 1654 N N . ILE A 1 201 ? 0.475 -0.735 -17.5 1 97.56 201 ILE A N 1
ATOM 1655 C CA . ILE A 1 201 ? 1.132 -0.18 -18.672 1 97.56 201 ILE A CA 1
ATOM 1656 C C . ILE A 1 201 ? 1.869 -1.287 -19.422 1 97.56 201 ILE A C 1
ATOM 1658 O O . ILE A 1 201 ? 1.79 -1.372 -20.656 1 97.56 201 ILE A O 1
ATOM 1662 N N . PHE A 1 202 ? 2.604 -2.107 -18.703 1 98.25 202 PHE A N 1
ATOM 1663 C CA . PHE A 1 202 ? 3.34 -3.195 -19.328 1 98.25 202 PHE A CA 1
ATOM 1664 C C . PHE A 1 202 ? 2.383 -4.176 -20 1 98.25 202 PHE A C 1
ATOM 1666 O O . PHE A 1 202 ? 2.615 -4.602 -21.141 1 98.25 202 PHE A O 1
ATOM 1673 N N . GLU A 1 203 ? 1.335 -4.516 -19.312 1 98 203 GLU A N 1
ATOM 1674 C CA . GLU A 1 203 ? 0.355 -5.457 -19.844 1 98 203 GLU A CA 1
ATOM 1675 C C . GLU A 1 203 ? -0.297 -4.914 -21.109 1 98 203 GLU A C 1
ATOM 1677 O O . GLU A 1 203 ? -0.54 -5.66 -22.062 1 98 203 GLU A O 1
ATOM 1682 N N . LYS A 1 204 ? -0.583 -3.646 -21.125 1 97.31 204 LYS A N 1
ATOM 1683 C CA . LYS A 1 204 ? -1.163 -3.037 -22.312 1 97.31 204 LYS A CA 1
ATOM 1684 C C . LYS A 1 204 ? -0.179 -3.064 -23.484 1 97.31 204 LYS A C 1
ATOM 1686 O O . LYS A 1 204 ? -0.578 -3.252 -24.641 1 97.31 204 LYS A O 1
ATOM 1691 N N . ASN A 1 205 ? 1.096 -2.83 -23.203 1 97.81 205 ASN A N 1
ATOM 1692 C CA . ASN A 1 205 ? 2.123 -2.957 -24.219 1 97.81 205 ASN A CA 1
ATOM 1693 C C . ASN A 1 205 ? 2.164 -4.367 -24.812 1 97.81 205 ASN A C 1
ATOM 1695 O O . ASN A 1 205 ? 2.283 -4.543 -26.016 1 97.81 205 ASN A O 1
ATOM 1699 N N . LEU A 1 206 ? 2.068 -5.363 -23.938 1 98.25 206 LEU A N 1
ATOM 1700 C CA . LEU A 1 206 ? 2.049 -6.75 -24.375 1 98.25 206 LEU A CA 1
ATOM 1701 C C . LEU A 1 206 ? 0.816 -7.027 -25.234 1 98.25 206 LEU A C 1
ATOM 1703 O O . LEU A 1 206 ? 0.92 -7.641 -26.297 1 98.25 206 LEU A O 1
ATOM 1707 N N . GLU A 1 207 ? -0.276 -6.527 -24.75 1 97.75 207 GLU A N 1
ATOM 1708 C CA . GLU A 1 207 ? -1.547 -6.766 -25.438 1 97.75 207 GLU A CA 1
ATOM 1709 C C . GLU A 1 207 ? -1.52 -6.227 -26.859 1 97.75 207 GLU A C 1
ATOM 1711 O O . GLU A 1 207 ? -2.102 -6.828 -27.766 1 97.75 207 GLU A O 1
ATOM 1716 N N . ARG A 1 208 ? -0.882 -5.117 -27.062 1 96.69 208 ARG A N 1
ATOM 1717 C CA . ARG A 1 208 ? -0.767 -4.504 -28.391 1 96.69 208 ARG A CA 1
ATOM 1718 C C . ARG A 1 208 ? -0.051 -5.43 -29.359 1 96.69 208 ARG A C 1
ATOM 1720 O O . ARG A 1 208 ? -0.153 -5.258 -30.578 1 96.69 208 ARG A O 1
ATOM 1727 N N . GLN A 1 209 ? 0.723 -6.398 -28.828 1 96.75 209 GLN A N 1
ATOM 1728 C CA . GLN A 1 209 ? 1.457 -7.367 -29.641 1 96.75 209 GLN A CA 1
ATOM 1729 C C . GLN A 1 209 ? 0.816 -8.75 -29.562 1 96.75 209 GLN A C 1
ATOM 1731 O O . GLN A 1 209 ? 1.438 -9.75 -29.922 1 96.75 209 GLN A O 1
ATOM 1736 N N . ASN A 1 210 ? -0.427 -8.82 -28.969 1 97.56 210 ASN A N 1
ATOM 1737 C CA . ASN A 1 210 ? -1.154 -10.07 -28.766 1 97.56 210 ASN A CA 1
ATOM 1738 C C . ASN A 1 210 ? -0.405 -11 -27.812 1 97.56 210 ASN A C 1
ATOM 1740 O O . ASN A 1 210 ? -0.386 -12.211 -28.016 1 97.56 210 ASN A O 1
ATOM 1744 N N . LEU A 1 211 ? 0.294 -10.414 -26.906 1 97.81 211 LEU A N 1
ATOM 1745 C CA . LEU A 1 211 ? 1.007 -11.133 -25.844 1 97.81 211 LEU A CA 1
ATOM 1746 C C . LEU A 1 211 ? 0.383 -10.859 -24.484 1 97.81 211 LEU A C 1
ATOM 1748 O O . LEU A 1 211 ? -0.439 -9.953 -24.344 1 97.81 211 LEU A O 1
ATOM 1752 N N . ASN A 1 212 ? 0.735 -11.656 -23.5 1 97.31 212 ASN A N 1
ATOM 1753 C CA . ASN A 1 212 ? 0.332 -11.43 -22.109 1 97.31 212 ASN A CA 1
ATOM 1754 C C . ASN A 1 212 ? 1.385 -11.938 -21.125 1 97.31 212 ASN A C 1
ATOM 1756 O O . ASN A 1 212 ? 2.361 -12.57 -21.531 1 97.31 212 ASN A O 1
ATOM 1760 N N . LEU A 1 213 ? 1.19 -11.664 -19.891 1 96.81 213 LEU A N 1
ATOM 1761 C CA . LEU A 1 213 ? 2.168 -12 -18.859 1 96.81 213 LEU A CA 1
ATOM 1762 C C . LEU A 1 213 ? 2.393 -13.5 -18.781 1 96.81 213 LEU A C 1
ATOM 1764 O O . LEU A 1 213 ? 3.498 -13.961 -18.484 1 96.81 213 LEU A O 1
ATOM 1768 N N . ASN A 1 214 ? 1.353 -14.242 -19.078 1 94.12 214 ASN A N 1
ATOM 1769 C CA . ASN A 1 214 ? 1.423 -15.695 -19 1 94.12 214 ASN A CA 1
ATOM 1770 C C . ASN A 1 214 ? 2.32 -16.281 -20.094 1 94.12 214 ASN A C 1
ATOM 1772 O O . ASN A 1 214 ? 2.705 -17.453 -20.016 1 94.12 214 ASN A O 1
ATOM 1776 N N . ASP A 1 215 ? 2.646 -15.539 -21.047 1 96.5 215 ASP A N 1
ATOM 1777 C CA . ASP A 1 215 ? 3.525 -15.992 -22.125 1 96.5 215 ASP A CA 1
ATOM 1778 C C . ASP A 1 215 ? 4.98 -16.047 -21.656 1 96.5 215 ASP A C 1
ATOM 1780 O O . ASP A 1 215 ? 5.824 -16.656 -22.312 1 96.5 215 ASP A O 1
ATOM 1784 N N . PHE A 1 216 ? 5.324 -15.344 -20.578 1 95.81 216 PHE A N 1
ATOM 1785 C CA . PHE A 1 216 ? 6.688 -15.344 -20.062 1 95.81 216 PHE A CA 1
ATOM 1786 C C . PHE A 1 216 ? 7.031 -16.703 -19.453 1 95.81 216 PHE A C 1
ATOM 1788 O O . PHE A 1 216 ? 6.168 -17.359 -18.875 1 95.81 216 PHE A O 1
ATOM 1795 N N . ASN A 1 217 ? 8.312 -16.984 -19.562 1 89.81 217 ASN A N 1
ATOM 1796 C CA . ASN A 1 217 ? 8.82 -18.219 -18.969 1 89.81 217 ASN A CA 1
ATOM 1797 C C . ASN A 1 217 ? 8.57 -18.25 -17.453 1 89.81 217 ASN A C 1
ATOM 1799 O O . ASN A 1 217 ? 8.25 -19.312 -16.906 1 89.81 217 ASN A O 1
ATOM 1803 N N . LYS A 1 218 ? 8.812 -17.266 -16.828 1 94.19 218 LYS A N 1
ATOM 1804 C CA . LYS A 1 218 ? 8.664 -17.109 -15.383 1 94.19 218 LYS A CA 1
ATOM 1805 C C . LYS A 1 218 ? 8.297 -15.68 -15.016 1 94.19 218 LYS A C 1
ATOM 1807 O O . LYS A 1 218 ? 8.844 -14.727 -15.578 1 94.19 218 LYS A O 1
ATOM 1812 N N . VAL A 1 219 ? 7.293 -15.547 -14.133 1 96 219 VAL A N 1
ATOM 1813 C CA . VAL A 1 219 ? 6.883 -14.234 -13.641 1 96 219 VAL A CA 1
ATOM 1814 C C . VAL A 1 219 ? 6.98 -14.195 -12.117 1 96 219 VAL A C 1
ATOM 1816 O O . VAL A 1 219 ? 6.477 -15.094 -11.43 1 96 219 VAL A O 1
ATOM 1819 N N . VAL A 1 220 ? 7.719 -13.281 -11.594 1 97.25 220 VAL A N 1
ATOM 1820 C CA . VAL A 1 220 ? 7.82 -12.992 -10.172 1 97.25 220 VAL A CA 1
ATOM 1821 C C . VAL A 1 220 ? 7.098 -11.68 -9.852 1 97.25 220 VAL A C 1
ATOM 1823 O O . VAL A 1 220 ? 7.301 -10.672 -10.531 1 97.25 220 VAL A O 1
ATOM 1826 N N . GLU A 1 221 ? 6.203 -11.68 -8.883 1 98.12 221 GLU A N 1
ATOM 1827 C CA . GLU A 1 221 ? 5.441 -10.492 -8.5 1 98.12 221 GLU A CA 1
ATOM 1828 C C . GLU A 1 221 ? 5.93 -9.938 -7.164 1 98.12 221 GLU A C 1
ATOM 1830 O O . GLU A 1 221 ? 5.922 -10.641 -6.152 1 98.12 221 GLU A O 1
ATOM 1835 N N . ILE A 1 222 ? 6.379 -8.703 -7.203 1 98.31 222 ILE A N 1
ATOM 1836 C CA . ILE A 1 222 ? 6.914 -8.008 -6.031 1 98.31 222 ILE A CA 1
ATOM 1837 C C . ILE A 1 222 ? 6.234 -6.652 -5.879 1 98.31 222 ILE A C 1
ATOM 1839 O O . ILE A 1 222 ? 6.309 -5.809 -6.777 1 98.31 222 ILE A O 1
ATOM 1843 N N . GLY A 1 223 ? 5.641 -6.383 -4.672 1 97.75 223 GLY A N 1
ATOM 1844 C CA . GLY A 1 223 ? 4.863 -5.172 -4.453 1 97.75 223 GLY A CA 1
ATOM 1845 C C . GLY A 1 223 ? 5.707 -4 -3.984 1 97.75 223 GLY A C 1
ATOM 1846 O O . GLY A 1 223 ? 5.258 -3.189 -3.17 1 97.75 223 GLY A O 1
ATOM 1847 N N . ASN A 1 224 ? 6.973 -3.9 -4.387 1 97.94 224 ASN A N 1
ATOM 1848 C CA . ASN A 1 224 ? 7.879 -2.834 -3.971 1 97.94 224 ASN A CA 1
ATOM 1849 C C . ASN A 1 224 ? 8.922 -2.535 -5.043 1 97.94 224 ASN A C 1
ATOM 1851 O O . ASN A 1 224 ? 9.68 -3.422 -5.441 1 97.94 224 ASN A O 1
ATOM 1855 N N . ILE A 1 225 ? 8.953 -1.26 -5.453 1 98.31 225 ILE A N 1
ATOM 1856 C CA . ILE A 1 225 ? 9.805 -0.873 -6.574 1 98.31 225 ILE A CA 1
ATOM 1857 C C . ILE A 1 225 ? 11.266 -1.094 -6.211 1 98.31 225 ILE A C 1
ATOM 1859 O O . ILE A 1 225 ? 12.031 -1.656 -7 1 98.31 225 ILE A O 1
ATOM 1863 N N . ASN A 1 226 ? 11.648 -0.736 -5.016 1 98.31 226 ASN A N 1
ATOM 1864 C CA . ASN A 1 226 ? 13.055 -0.854 -4.629 1 98.31 226 ASN A CA 1
ATOM 1865 C C . ASN A 1 226 ? 13.461 -2.312 -4.453 1 98.31 226 ASN A C 1
ATOM 1867 O O . ASN A 1 226 ? 14.602 -2.68 -4.738 1 98.31 226 ASN A O 1
ATOM 1871 N N . ALA A 1 227 ? 12.57 -3.127 -3.949 1 98.5 227 ALA A N 1
ATOM 1872 C CA . ALA A 1 227 ? 12.836 -4.562 -3.9 1 98.5 227 ALA A CA 1
ATOM 1873 C C . ALA A 1 227 ? 13.039 -5.133 -5.301 1 98.5 227 ALA A C 1
ATOM 1875 O O . ALA A 1 227 ? 13.938 -5.945 -5.523 1 98.5 227 ALA A O 1
ATOM 1876 N N . ILE A 1 228 ? 12.211 -4.707 -6.238 1 98.75 228 ILE A N 1
ATOM 1877 C CA . ILE A 1 228 ? 12.336 -5.145 -7.625 1 98.75 228 ILE A CA 1
ATOM 1878 C C . ILE A 1 228 ? 13.711 -4.758 -8.172 1 98.75 228 ILE A C 1
ATOM 1880 O O . ILE A 1 228 ? 14.398 -5.582 -8.773 1 98.75 228 ILE A O 1
ATOM 1884 N N . LYS A 1 229 ? 14.102 -3.504 -7.957 1 98.69 229 LYS A N 1
ATOM 1885 C CA . LYS A 1 229 ? 15.398 -3.029 -8.445 1 98.69 229 LYS A CA 1
ATOM 1886 C C . LYS A 1 229 ? 16.531 -3.895 -7.906 1 98.69 229 LYS A C 1
ATOM 1888 O O . LYS A 1 229 ? 17.453 -4.238 -8.648 1 98.69 229 LYS A O 1
ATOM 1893 N N . HIS A 1 230 ? 16.453 -4.242 -6.637 1 98.62 230 HIS A N 1
ATOM 1894 C CA . HIS A 1 230 ? 17.484 -5.078 -6.027 1 98.62 230 HIS A CA 1
ATOM 1895 C C . HIS A 1 230 ? 17.594 -6.426 -6.734 1 98.62 230 HIS A C 1
ATOM 1897 O O . HIS A 1 230 ? 18.688 -6.883 -7.051 1 98.62 230 HIS A O 1
ATOM 1903 N N . LEU A 1 231 ? 16.484 -7.059 -6.934 1 98.62 231 LEU A N 1
ATOM 1904 C CA . LEU A 1 231 ? 16.453 -8.375 -7.562 1 98.62 231 LEU A CA 1
ATOM 1905 C C . LEU A 1 231 ? 16.969 -8.297 -9 1 98.62 231 LEU A C 1
ATOM 1907 O O . LEU A 1 231 ? 17.703 -9.18 -9.445 1 98.62 231 LEU A O 1
ATOM 1911 N N . VAL A 1 232 ? 16.594 -7.211 -9.711 1 98.81 232 VAL A N 1
ATOM 1912 C CA . VAL A 1 232 ? 17.016 -7.039 -11.102 1 98.81 232 VAL A CA 1
ATOM 1913 C C . VAL A 1 232 ? 18.516 -6.762 -11.156 1 98.81 232 VAL A C 1
ATOM 1915 O O . VAL A 1 232 ? 19.219 -7.332 -11.992 1 98.81 232 VAL A O 1
ATOM 1918 N N . GLU A 1 233 ? 18.984 -5.922 -10.242 1 98.75 233 GLU A N 1
ATOM 1919 C CA . GLU A 1 233 ? 20.406 -5.629 -10.164 1 98.75 233 GLU A CA 1
ATOM 1920 C C . GLU A 1 233 ? 21.219 -6.902 -9.93 1 98.75 233 GLU A C 1
ATOM 1922 O O . GLU A 1 233 ? 22.375 -7 -10.367 1 98.75 233 GLU A O 1
ATOM 1927 N N . ASN A 1 234 ? 20.594 -7.844 -9.289 1 98.25 234 ASN A N 1
ATOM 1928 C CA . ASN A 1 234 ? 21.281 -9.086 -8.961 1 98.25 234 ASN A CA 1
ATOM 1929 C C . ASN A 1 234 ? 20.953 -10.188 -9.969 1 98.25 234 ASN A C 1
ATOM 1931 O O . ASN A 1 234 ? 21.141 -11.375 -9.688 1 98.25 234 ASN A O 1
ATOM 1935 N N . ASN A 1 235 ? 20.391 -9.828 -11.055 1 98 235 ASN A N 1
ATOM 1936 C CA . ASN A 1 235 ? 20.234 -10.641 -12.25 1 98 235 ASN A CA 1
ATOM 1937 C C . ASN A 1 235 ? 19.219 -11.766 -12.031 1 98 235 ASN A C 1
ATOM 1939 O O . ASN A 1 235 ? 19.359 -12.859 -12.586 1 98 235 ASN A O 1
ATOM 1943 N N . ASN A 1 236 ? 18.234 -11.484 -11.148 1 97.75 236 ASN A N 1
ATOM 1944 C CA . ASN A 1 236 ? 17.156 -12.453 -10.953 1 97.75 236 ASN A CA 1
ATOM 1945 C C . ASN A 1 236 ? 16.141 -12.398 -12.078 1 97.75 236 ASN A C 1
ATOM 1947 O O . ASN A 1 236 ? 15.25 -13.25 -12.172 1 97.75 236 ASN A O 1
ATOM 1951 N N . GLY A 1 237 ? 16.172 -11.406 -12.883 1 98 237 GLY A N 1
ATOM 1952 C CA . GLY A 1 237 ? 15.242 -11.195 -13.977 1 98 237 GLY A CA 1
ATOM 1953 C C . GLY A 1 237 ? 15.297 -9.797 -14.547 1 98 237 GLY A C 1
ATOM 1954 O O . GLY A 1 237 ? 16.234 -9.047 -14.281 1 98 237 GLY A O 1
ATOM 1955 N N . ILE A 1 238 ? 14.32 -9.484 -15.422 1 98.69 238 ILE A N 1
ATOM 1956 C CA . ILE A 1 238 ? 14.164 -8.164 -16.031 1 98.69 238 ILE A CA 1
ATOM 1957 C C . ILE A 1 238 ? 12.859 -7.527 -15.539 1 98.69 238 ILE A C 1
ATOM 1959 O O . ILE A 1 238 ? 12.023 -8.203 -14.938 1 98.69 238 ILE A O 1
ATOM 1963 N N . THR A 1 239 ? 12.773 -6.258 -15.711 1 98.81 239 THR A N 1
ATOM 1964 C CA . THR A 1 239 ? 11.547 -5.57 -15.336 1 98.81 239 THR A CA 1
ATOM 1965 C C . THR A 1 239 ? 11.312 -4.359 -16.234 1 98.81 239 THR A C 1
ATOM 1967 O O . THR A 1 239 ? 12.117 -4.062 -17.109 1 98.81 239 THR A O 1
ATOM 1970 N N . SER A 1 240 ? 10.141 -3.785 -16.172 1 98.62 240 SER A N 1
ATOM 1971 C CA . SER A 1 240 ? 9.781 -2.527 -16.812 1 98.62 240 SER A CA 1
ATOM 1972 C C . SER A 1 240 ? 9.266 -1.515 -15.789 1 98.62 240 SER A C 1
ATOM 1974 O O . SER A 1 240 ? 8.422 -1.84 -14.953 1 98.62 240 SER A O 1
ATOM 1976 N N . LEU A 1 241 ? 9.828 -0.34 -15.805 1 98.31 241 LEU A N 1
ATOM 1977 C CA . LEU A 1 241 ? 9.516 0.743 -14.883 1 98.31 241 LEU A CA 1
ATOM 1978 C C . LEU A 1 241 ? 9.609 2.098 -15.578 1 98.31 241 LEU A C 1
ATOM 1980 O O . LEU A 1 241 ? 10.109 2.191 -16.703 1 98.31 241 LEU A O 1
ATOM 1984 N N . TYR A 1 242 ? 9.055 3.113 -14.906 1 98.5 242 TYR A N 1
ATOM 1985 C CA . TYR A 1 242 ? 9.375 4.473 -15.336 1 98.5 242 TYR A CA 1
ATOM 1986 C C . TYR A 1 242 ? 10.852 4.785 -15.102 1 98.5 242 TYR A C 1
ATOM 1988 O O . TYR A 1 242 ? 11.414 4.414 -14.07 1 98.5 242 TYR A O 1
ATOM 1996 N N . GLU A 1 243 ? 11.43 5.477 -16.031 1 98.69 243 GLU A N 1
ATOM 1997 C CA . GLU A 1 243 ? 12.859 5.758 -16.016 1 98.69 243 GLU A CA 1
ATOM 1998 C C . GLU A 1 243 ? 13.258 6.527 -14.75 1 98.69 243 GLU A C 1
ATOM 2000 O O . GLU A 1 243 ? 14.336 6.312 -14.203 1 98.69 243 GLU A O 1
ATOM 2005 N N . ILE A 1 244 ? 12.422 7.383 -14.266 1 98.25 244 ILE A N 1
ATOM 2006 C CA . ILE A 1 244 ? 12.711 8.211 -13.102 1 98.25 244 ILE A CA 1
ATOM 2007 C C . ILE A 1 244 ? 12.969 7.328 -11.883 1 98.25 244 ILE A C 1
ATOM 2009 O O . ILE A 1 244 ? 13.711 7.711 -10.977 1 98.25 244 ILE A O 1
ATOM 2013 N N . ALA A 1 245 ? 12.406 6.137 -11.836 1 98.38 245 ALA A N 1
ATOM 2014 C CA . ALA A 1 245 ? 12.539 5.234 -10.695 1 98.38 245 ALA A CA 1
ATOM 2015 C C . ALA A 1 245 ? 13.898 4.543 -10.695 1 98.38 245 ALA A C 1
ATOM 2017 O O . ALA A 1 245 ? 14.312 3.969 -9.688 1 98.38 245 ALA A O 1
ATOM 2018 N N . VAL A 1 246 ? 14.594 4.543 -11.797 1 98.62 246 VAL A N 1
ATOM 2019 C CA . VAL A 1 246 ? 15.859 3.818 -11.883 1 98.62 246 VAL A CA 1
ATOM 2020 C C . VAL A 1 246 ? 16.969 4.758 -12.352 1 98.62 246 VAL A C 1
ATOM 2022 O O . VAL A 1 246 ? 17.984 4.309 -12.875 1 98.62 246 VAL A O 1
ATOM 2025 N N . LYS A 1 247 ? 16.719 6.039 -12.258 1 98.31 247 LYS A N 1
ATOM 2026 C CA . LYS A 1 247 ? 17.688 7.027 -12.734 1 98.31 247 LYS A CA 1
ATOM 2027 C C . LYS A 1 247 ? 19.062 6.816 -12.078 1 98.31 247 LYS A C 1
ATOM 2029 O O . LYS A 1 247 ? 20.078 6.781 -12.766 1 98.31 247 LYS A O 1
ATOM 2034 N N . ASP A 1 248 ? 19.109 6.625 -10.758 1 97.44 248 ASP A N 1
ATOM 2035 C CA . ASP A 1 248 ? 20.359 6.473 -10.023 1 97.44 248 ASP A CA 1
ATOM 2036 C C . ASP A 1 248 ? 21.094 5.203 -10.438 1 97.44 248 ASP A C 1
ATOM 2038 O O . ASP A 1 248 ? 22.312 5.211 -10.609 1 97.44 248 ASP A O 1
ATOM 2042 N N . GLU A 1 249 ? 20.375 4.133 -10.539 1 98.5 249 GLU A N 1
ATOM 2043 C CA . GLU A 1 249 ? 20.969 2.848 -10.906 1 98.5 249 GLU A CA 1
ATOM 2044 C C . GLU A 1 249 ? 21.531 2.885 -12.32 1 98.5 249 GLU A C 1
ATOM 2046 O O . GLU A 1 249 ? 22.562 2.266 -12.602 1 98.5 249 GLU A O 1
ATOM 2051 N N . LEU A 1 250 ? 20.844 3.609 -13.234 1 98.62 250 LEU A N 1
ATOM 2052 C CA . LEU A 1 250 ? 21.328 3.775 -14.594 1 98.62 250 LEU A CA 1
ATOM 2053 C C . LEU A 1 250 ? 22.609 4.605 -14.609 1 98.62 250 LEU A C 1
ATOM 2055 O O . LEU A 1 250 ? 23.578 4.262 -15.297 1 98.62 250 LEU A O 1
ATOM 2059 N N . GLU A 1 251 ? 22.672 5.629 -13.836 1 98.38 251 GLU A N 1
ATOM 2060 C CA . GLU A 1 251 ? 23.844 6.5 -13.758 1 98.38 251 GLU A CA 1
ATOM 2061 C C . GLU A 1 251 ? 25.047 5.766 -13.164 1 98.38 251 GLU A C 1
ATOM 2063 O O . GLU A 1 251 ? 26.172 5.934 -13.625 1 98.38 251 GLU A O 1
ATOM 2068 N N . ARG A 1 252 ? 24.734 4.891 -12.156 1 97.81 252 ARG A N 1
ATOM 2069 C CA . ARG A 1 252 ? 25.797 4.129 -11.5 1 97.81 252 ARG A CA 1
ATOM 2070 C C . ARG A 1 252 ? 26.203 2.918 -12.336 1 97.81 252 ARG A C 1
ATOM 2072 O O . ARG A 1 252 ? 27.234 2.303 -12.086 1 97.81 252 ARG A O 1
ATOM 2079 N N . GLY A 1 253 ? 25.391 2.576 -13.258 1 98.31 253 GLY A N 1
ATOM 2080 C CA . GLY A 1 253 ? 25.703 1.474 -14.156 1 98.31 253 GLY A CA 1
ATOM 2081 C C . GLY A 1 253 ? 25.359 0.116 -13.57 1 98.31 253 GLY A C 1
ATOM 2082 O O . GLY A 1 253 ? 25.828 -0.912 -14.047 1 98.31 253 GLY A O 1
ATOM 2083 N N . THR A 1 254 ? 24.562 0.104 -12.523 1 98.5 254 THR A N 1
ATOM 2084 C CA . THR A 1 254 ? 24.172 -1.175 -11.945 1 98.5 254 THR A CA 1
ATOM 2085 C C . THR A 1 254 ? 22.984 -1.77 -12.688 1 98.5 254 THR A C 1
ATOM 2087 O O . THR A 1 254 ? 22.75 -2.979 -12.633 1 98.5 254 THR A O 1
ATOM 2090 N N . LEU A 1 255 ? 22.219 -0.889 -13.359 1 98.81 255 LEU A N 1
ATOM 2091 C CA . LEU A 1 255 ? 21.156 -1.29 -14.273 1 98.81 255 LEU A CA 1
ATOM 2092 C C . LEU A 1 255 ? 21.438 -0.783 -15.688 1 98.81 255 LEU A C 1
ATOM 2094 O O . LEU A 1 255 ? 22.156 0.207 -15.867 1 98.81 255 LEU A O 1
ATOM 2098 N N . LYS A 1 256 ? 20.922 -1.453 -16.656 1 98.62 256 LYS A N 1
ATOM 2099 C CA . LYS A 1 256 ? 21.016 -1.017 -18.047 1 98.62 256 LYS A CA 1
ATOM 2100 C C . LYS A 1 256 ? 19.656 -1.068 -18.719 1 98.62 256 LYS A C 1
ATOM 2102 O O . LYS A 1 256 ? 18.828 -1.925 -18.406 1 98.62 256 LYS A O 1
ATOM 2107 N N . LYS A 1 257 ? 19.438 -0.2 -19.703 1 98.5 257 LYS A N 1
ATOM 2108 C CA . LYS A 1 257 ? 18.219 -0.178 -20.516 1 98.5 257 LYS A CA 1
ATOM 2109 C C . LYS A 1 257 ? 18.219 -1.313 -21.531 1 98.5 257 LYS A C 1
ATOM 2111 O O . LYS A 1 257 ? 19.25 -1.617 -22.141 1 98.5 257 LYS A O 1
ATOM 2116 N N . ILE A 1 258 ? 17.125 -1.973 -21.625 1 98.62 258 ILE A N 1
ATOM 2117 C CA . ILE A 1 258 ? 16.875 -2.891 -22.719 1 98.62 258 ILE A CA 1
ATOM 2118 C C . ILE A 1 258 ? 16.156 -2.158 -23.844 1 98.62 258 ILE A C 1
ATOM 2120 O O . ILE A 1 258 ? 15 -1.746 -23.688 1 98.62 258 ILE A O 1
ATOM 2124 N N . GLU A 1 259 ? 16.766 -2.004 -24.953 1 97.88 259 GLU A N 1
ATOM 2125 C CA . GLU A 1 259 ? 16.141 -1.287 -26.062 1 97.88 259 GLU A CA 1
ATOM 2126 C C . GLU A 1 259 ? 15.102 -2.158 -26.766 1 97.88 259 GLU A C 1
ATOM 2128 O O . GLU A 1 259 ? 15.461 -3.141 -27.422 1 97.88 259 GLU A O 1
ATOM 2133 N N . ILE A 1 260 ? 13.883 -1.804 -26.594 1 98.44 260 ILE A N 1
ATOM 2134 C CA . ILE A 1 260 ? 12.766 -2.541 -27.172 1 98.44 260 ILE A CA 1
ATOM 2135 C C . ILE A 1 260 ? 12.023 -1.649 -28.156 1 98.44 260 ILE A C 1
ATOM 2137 O O . ILE A 1 260 ? 11.406 -0.656 -27.766 1 98.44 260 ILE A O 1
ATOM 2141 N N . ASP A 1 261 ? 11.938 -2.012 -29.422 1 97.75 261 ASP A N 1
ATOM 2142 C CA . ASP A 1 261 ? 11.43 -1.18 -30.5 1 97.75 261 ASP A CA 1
ATOM 2143 C C . ASP A 1 261 ? 9.922 -0.977 -30.375 1 97.75 261 ASP A C 1
ATOM 2145 O O . ASP A 1 261 ? 9.414 0.1 -30.688 1 97.75 261 ASP A O 1
ATOM 2149 N N . ASP A 1 262 ? 9.25 -1.981 -29.984 1 98.12 262 ASP A N 1
ATOM 2150 C CA . ASP A 1 262 ? 7.793 -1.915 -30.016 1 98.12 262 ASP A CA 1
ATOM 2151 C C . ASP A 1 262 ? 7.23 -1.596 -28.641 1 98.12 262 ASP A C 1
ATOM 2153 O O . ASP A 1 262 ? 6.035 -1.787 -28.391 1 98.12 262 ASP A O 1
ATOM 2157 N N . LEU A 1 263 ? 8.023 -1.149 -27.703 1 98 263 LEU A N 1
ATOM 2158 C CA . LEU A 1 263 ? 7.574 -0.639 -26.422 1 98 263 LEU A CA 1
ATOM 2159 C C . LEU A 1 263 ? 7.117 0.812 -26.531 1 98 263 LEU A C 1
ATOM 2161 O O . LEU A 1 263 ? 7.844 1.653 -27.078 1 98 263 LEU A O 1
ATOM 2165 N N . GLN A 1 264 ? 5.883 1.104 -26.125 1 96.81 264 GLN A N 1
ATOM 2166 C CA . GLN A 1 264 ? 5.492 2.502 -26 1 96.81 264 GLN A CA 1
ATOM 2167 C C . GLN A 1 264 ? 6.254 3.18 -24.859 1 96.81 264 GLN A C 1
ATOM 2169 O O . GLN A 1 264 ? 5.988 2.918 -23.688 1 96.81 264 GLN A O 1
ATOM 2174 N N . LYS A 1 265 ? 7.102 4.098 -25.125 1 95.75 265 LYS A N 1
ATOM 2175 C CA . LYS A 1 265 ? 8.117 4.57 -24.188 1 95.75 265 LYS A CA 1
ATOM 2176 C C . LYS A 1 265 ? 7.625 5.777 -23.391 1 95.75 265 LYS A C 1
ATOM 2178 O O . LYS A 1 265 ? 8.227 6.156 -22.391 1 95.75 265 LYS A O 1
ATOM 2183 N N . ASN A 1 266 ? 6.59 6.363 -23.781 1 96.88 266 ASN A N 1
ATOM 2184 C CA . ASN A 1 266 ? 6.094 7.535 -23.078 1 96.88 266 ASN A CA 1
ATOM 2185 C C . ASN A 1 266 ? 4.66 7.332 -22.594 1 96.88 266 ASN A C 1
ATOM 2187 O O . ASN A 1 266 ? 3.811 6.844 -23.344 1 96.88 266 ASN A O 1
ATOM 2191 N N . HIS A 1 267 ? 4.516 7.68 -21.328 1 97.56 267 HIS A N 1
ATOM 2192 C CA . HIS A 1 267 ? 3.191 7.59 -20.734 1 97.56 267 HIS A CA 1
ATOM 2193 C C . HIS A 1 267 ? 2.914 8.789 -19.828 1 97.56 267 HIS A C 1
ATOM 2195 O O . HIS A 1 267 ? 3.844 9.398 -19.297 1 97.56 267 HIS A O 1
ATOM 2201 N N . ASP A 1 268 ? 1.662 9.078 -19.672 1 96.94 268 ASP A N 1
ATOM 2202 C CA . ASP A 1 268 ? 1.248 10.25 -18.891 1 96.94 268 ASP A CA 1
ATOM 2203 C C . ASP A 1 268 ? 1.053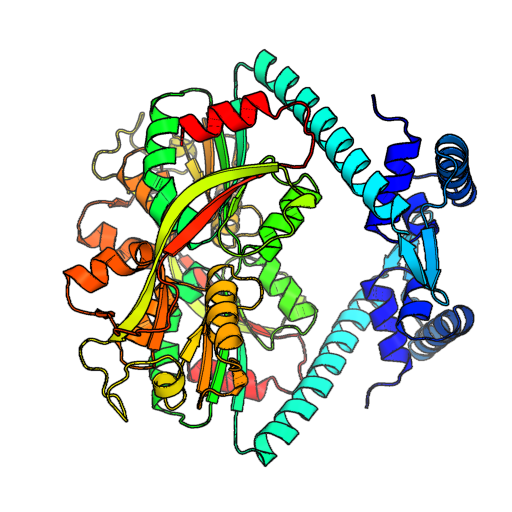 9.883 -17.422 1 96.94 268 ASP A C 1
ATOM 2205 O O . ASP A 1 268 ? 0.552 8.805 -17.094 1 96.94 268 ASP A O 1
ATOM 2209 N N . PHE A 1 269 ? 1.512 10.789 -16.609 1 97.94 269 PHE A N 1
ATOM 2210 C CA . PHE A 1 269 ? 0.979 10.898 -15.258 1 97.94 269 PHE A CA 1
ATOM 2211 C C . PHE A 1 269 ? -0.216 11.844 -15.219 1 97.94 269 PHE A C 1
ATOM 2213 O O . PHE A 1 269 ? -0.254 12.836 -15.953 1 97.94 269 PHE A O 1
ATOM 2220 N N . TYR A 1 270 ? -1.167 11.57 -14.344 1 98.12 270 TYR A N 1
ATOM 2221 C CA . TYR A 1 270 ? -2.377 12.383 -14.281 1 98.12 270 TYR A CA 1
ATOM 2222 C C . TYR A 1 270 ? -2.594 12.93 -12.875 1 98.12 270 TYR A C 1
ATOM 2224 O O . TYR A 1 270 ? -2.295 12.258 -11.891 1 98.12 270 TYR A O 1
ATOM 2232 N N . PHE A 1 271 ? -3.045 14.125 -12.852 1 98.06 271 PHE A N 1
ATOM 2233 C CA . PHE A 1 271 ? -3.693 14.703 -11.688 1 98.06 271 PHE A CA 1
ATOM 2234 C C . PHE A 1 271 ? -5.211 14.578 -11.789 1 98.06 271 PHE A C 1
ATOM 2236 O O . PHE A 1 271 ? -5.824 15.195 -12.664 1 98.06 271 PHE A O 1
ATOM 2243 N N . ILE A 1 272 ? -5.816 13.82 -10.891 1 98.12 272 ILE A N 1
ATOM 2244 C CA . ILE A 1 272 ? -7.227 13.492 -11.078 1 98.12 272 ILE A CA 1
ATOM 2245 C C . ILE A 1 272 ? -8.023 13.898 -9.844 1 98.12 272 ILE A C 1
ATOM 2247 O O . ILE A 1 272 ? -7.492 13.891 -8.727 1 98.12 272 ILE A O 1
ATOM 2251 N N . TRP A 1 273 ? -9.258 14.219 -10.031 1 95.44 273 TRP A N 1
ATOM 2252 C CA . TRP A 1 273 ? -10.234 14.445 -8.969 1 95.44 273 TRP A CA 1
ATOM 2253 C C . TRP A 1 273 ? -11.625 14 -9.414 1 95.44 273 TRP A C 1
ATOM 2255 O O . TRP A 1 273 ? -11.812 13.578 -10.555 1 95.44 273 TRP A O 1
ATOM 2265 N N . ARG A 1 274 ? -12.578 13.938 -8.484 1 91.56 274 ARG A N 1
ATOM 2266 C CA . ARG A 1 274 ? -13.922 13.461 -8.789 1 91.56 274 ARG A CA 1
ATOM 2267 C C . ARG A 1 274 ? -14.586 14.328 -9.852 1 91.56 274 ARG A C 1
ATOM 2269 O O . ARG A 1 274 ? -14.453 15.555 -9.828 1 91.56 274 ARG A O 1
ATOM 2276 N N . LYS A 1 275 ? -15.289 13.742 -10.68 1 89.44 275 LYS A N 1
ATOM 2277 C CA . LYS A 1 275 ? -15.914 14.406 -11.812 1 89.44 275 LYS A CA 1
ATOM 2278 C C . LYS A 1 275 ? -16.922 15.461 -11.352 1 89.44 275 LYS A C 1
ATOM 2280 O O . LYS A 1 275 ? -17.688 15.227 -10.414 1 89.44 275 LYS A O 1
ATOM 2285 N N . ASN A 1 276 ? -16.891 16.656 -11.945 1 84.06 276 ASN A N 1
ATOM 2286 C CA . ASN A 1 276 ? -17.844 17.75 -11.727 1 84.06 276 ASN A CA 1
ATOM 2287 C C . ASN A 1 276 ? -17.766 18.266 -10.297 1 84.06 276 ASN A C 1
ATOM 2289 O O . ASN A 1 276 ? -18.766 18.719 -9.742 1 84.06 276 ASN A O 1
ATOM 2293 N N . SER A 1 277 ? -16.656 18.078 -9.719 1 87.94 277 SER A N 1
ATOM 2294 C CA . SER A 1 277 ? -16.469 18.641 -8.383 1 87.94 277 SER A CA 1
ATOM 2295 C C . SER A 1 277 ? -16.656 20.156 -8.383 1 87.94 277 SER A C 1
ATOM 2297 O O . SER A 1 277 ? -16.203 20.844 -9.305 1 87.94 277 SER A O 1
ATOM 2299 N N . ALA A 1 278 ? -17.281 20.75 -7.297 1 82.44 278 ALA A N 1
ATOM 2300 C CA . ALA A 1 278 ? -17.406 22.188 -7.105 1 82.44 278 ALA A CA 1
ATOM 2301 C C . ALA A 1 278 ? -16.047 22.828 -6.824 1 82.44 278 ALA A C 1
ATOM 2303 O O . ALA A 1 278 ? -15.906 24.047 -6.906 1 82.44 278 ALA A O 1
ATOM 2304 N N . PHE A 1 279 ? -15.07 22.062 -6.594 1 86.81 279 PHE A N 1
ATOM 2305 C CA . PHE A 1 279 ? -13.758 22.562 -6.199 1 86.81 279 PHE A CA 1
ATOM 2306 C C . PHE A 1 279 ? -12.742 22.375 -7.324 1 86.81 279 PHE A C 1
ATOM 2308 O O . PHE A 1 279 ? -11.539 22.344 -7.078 1 86.81 279 PHE A O 1
ATOM 2315 N N . GLU A 1 280 ? -13.188 22.188 -8.508 1 88.62 280 GLU A N 1
ATOM 2316 C CA . GLU A 1 280 ? -12.328 22 -9.664 1 88.62 280 GLU A CA 1
ATOM 2317 C C . GLU A 1 280 ? -11.266 23.094 -9.758 1 88.62 280 GLU A C 1
ATOM 2319 O O . GLU A 1 280 ? -10.102 22.812 -10.039 1 88.62 280 GLU A O 1
ATOM 2324 N N . ASN A 1 281 ? -11.617 24.328 -9.5 1 86.75 281 ASN A N 1
ATOM 2325 C CA . ASN A 1 281 ? -10.672 25.438 -9.602 1 86.75 281 ASN A CA 1
ATOM 2326 C C . ASN A 1 281 ? -9.539 25.297 -8.578 1 86.75 281 ASN A C 1
ATOM 2328 O O . ASN A 1 281 ? -8.383 25.594 -8.883 1 86.75 281 ASN A O 1
ATOM 2332 N N . LEU A 1 282 ? -9.906 24.891 -7.43 1 87 282 LEU A N 1
ATOM 2333 C CA . LEU A 1 282 ? -8.906 24.656 -6.395 1 87 282 LEU A CA 1
ATOM 2334 C C . LEU A 1 282 ? -7.91 23.578 -6.828 1 87 282 LEU A C 1
ATOM 2336 O O . LEU A 1 282 ? -6.699 23.75 -6.652 1 87 282 LEU A O 1
ATOM 2340 N N . TYR A 1 283 ? -8.375 22.5 -7.387 1 92.31 283 TYR A N 1
ATOM 2341 C CA . TYR A 1 283 ? -7.512 21.406 -7.828 1 92.31 283 TYR A CA 1
ATOM 2342 C C . TYR A 1 283 ? -6.594 21.859 -8.953 1 92.31 283 TYR A C 1
ATOM 2344 O O . TYR A 1 283 ? -5.406 21.531 -8.969 1 92.31 283 TYR A O 1
ATOM 2352 N N . ARG A 1 284 ? -7.109 22.656 -9.812 1 91.31 284 ARG A N 1
ATOM 2353 C CA . ARG A 1 284 ? -6.309 23.188 -10.914 1 91.31 284 ARG A CA 1
ATOM 2354 C C . ARG A 1 284 ? -5.195 24.094 -10.398 1 91.31 284 ARG A C 1
ATOM 2356 O O . ARG A 1 284 ? -4.086 24.078 -10.922 1 91.31 284 ARG A O 1
ATOM 2363 N N . GLU A 1 285 ? -5.441 24.828 -9.383 1 89.44 285 GLU A N 1
ATOM 2364 C CA . GLU A 1 285 ? -4.422 25.656 -8.75 1 89.44 285 GLU A CA 1
ATOM 2365 C C . GLU A 1 285 ? -3.35 24.812 -8.086 1 89.44 285 GLU A C 1
ATOM 2367 O O . GLU A 1 285 ? -2.164 25.141 -8.133 1 89.44 285 GLU A O 1
ATOM 2372 N N . LEU A 1 286 ? -3.781 23.734 -7.488 1 91.12 286 LEU A N 1
ATOM 2373 C CA . LEU A 1 286 ? -2.855 22.844 -6.797 1 91.12 286 LEU A CA 1
ATOM 2374 C C . LEU A 1 286 ? -1.911 22.172 -7.785 1 91.12 286 LEU A C 1
ATOM 2376 O O . LEU A 1 286 ? -0.751 21.906 -7.461 1 91.12 286 LEU A O 1
ATOM 2380 N N . VAL A 1 287 ? -2.428 21.891 -9.008 1 92.06 287 VAL A N 1
ATOM 2381 C CA . VAL A 1 287 ? -1.588 21.297 -10.039 1 92.06 287 VAL A CA 1
ATOM 2382 C C . VAL A 1 287 ? -0.371 22.188 -10.289 1 92.06 287 VAL A C 1
ATOM 2384 O O . VAL A 1 287 ? 0.744 21.688 -10.461 1 92.06 287 VAL A O 1
ATOM 2387 N N . ASP A 1 288 ? -0.6 23.438 -10.227 1 87.81 288 ASP A N 1
ATOM 2388 C CA . ASP A 1 288 ? 0.459 24.406 -10.523 1 87.81 288 ASP A CA 1
ATOM 2389 C C . ASP A 1 288 ? 1.46 24.484 -9.367 1 87.81 288 ASP A C 1
ATOM 2391 O O . ASP A 1 288 ? 2.611 24.875 -9.57 1 87.81 288 ASP A O 1
ATOM 2395 N N . GLU A 1 289 ? 1.011 24.125 -8.211 1 84.75 289 GLU A N 1
ATOM 2396 C CA . GLU A 1 289 ? 1.87 24.172 -7.031 1 84.75 289 GLU A CA 1
ATOM 2397 C C . GLU A 1 289 ? 2.785 22.953 -6.957 1 84.75 289 GLU A C 1
ATOM 2399 O O . GLU A 1 289 ? 3.883 23.031 -6.398 1 84.75 289 GLU A O 1
ATOM 2404 N N . PHE A 1 290 ? 2.318 21.859 -7.516 1 84.69 290 PHE A N 1
ATOM 2405 C CA . PHE A 1 290 ? 3.111 20.641 -7.492 1 84.69 290 PHE A CA 1
ATOM 2406 C C . PHE A 1 290 ? 3.895 20.484 -8.789 1 84.69 290 PHE A C 1
ATOM 2408 O O . PHE A 1 290 ? 4.945 19.828 -8.805 1 84.69 290 PHE A O 1
ATOM 2415 N N . MET B 1 1 ? -13.664 -30.469 1.108 1 52.34 1 MET B N 1
ATOM 2416 C CA . MET B 1 1 ? -13.688 -31.047 2.455 1 52.34 1 MET B CA 1
ATOM 2417 C C . MET B 1 1 ? -14.625 -30.25 3.359 1 52.34 1 MET B C 1
ATOM 2419 O O . MET B 1 1 ? -15.328 -30.828 4.191 1 52.34 1 MET B O 1
ATOM 2423 N N . LEU B 1 2 ? -14.594 -28.953 3.203 1 62.34 2 LEU B N 1
ATOM 2424 C CA . LEU B 1 2 ? -15.391 -28.172 4.137 1 62.34 2 LEU B CA 1
ATOM 2425 C C . LEU B 1 2 ? -16.875 -28.266 3.785 1 62.34 2 LEU B C 1
ATOM 2427 O O . LEU B 1 2 ? -17.25 -28.188 2.609 1 62.34 2 LEU B O 1
ATOM 2431 N N . ASP B 1 3 ? -17.609 -28.625 4.801 1 70.69 3 ASP B N 1
ATOM 2432 C CA . ASP B 1 3 ? -19.062 -28.609 4.672 1 70.69 3 ASP B CA 1
ATOM 2433 C C . ASP B 1 3 ? -19.531 -27.312 4 1 70.69 3 ASP B C 1
ATOM 2435 O O . ASP B 1 3 ? -19.031 -26.234 4.309 1 70.69 3 ASP B O 1
ATOM 2439 N N . PHE B 1 4 ? -20.266 -27.5 2.971 1 74.62 4 PHE B N 1
ATOM 2440 C CA . PHE B 1 4 ? -20.75 -26.344 2.211 1 74.62 4 PHE B CA 1
ATOM 2441 C C . PHE B 1 4 ? -21.391 -25.312 3.137 1 74.62 4 PHE B C 1
ATOM 2443 O O . PHE B 1 4 ? -21.438 -24.125 2.805 1 74.62 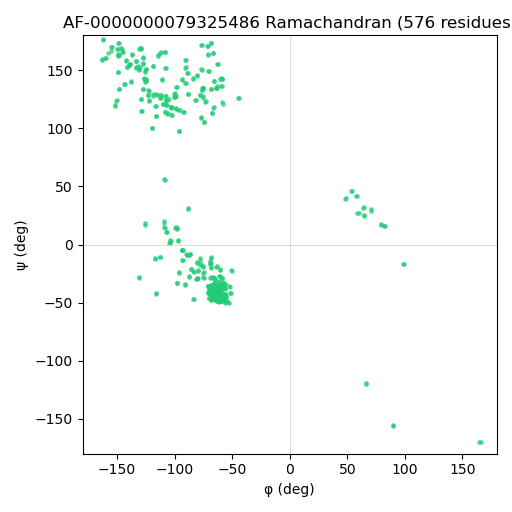4 PHE B O 1
ATOM 2450 N N . ARG B 1 5 ? -21.828 -25.797 4.301 1 82.56 5 ARG B N 1
ATOM 2451 C CA . ARG B 1 5 ? -22.422 -24.875 5.254 1 82.56 5 ARG B CA 1
ATOM 2452 C C . ARG B 1 5 ? -21.375 -23.922 5.812 1 82.56 5 ARG B C 1
ATOM 2454 O O . ARG B 1 5 ? -21.688 -22.781 6.191 1 82.56 5 ARG B O 1
ATOM 2461 N N . ILE B 1 6 ? -20.156 -24.422 5.832 1 81.69 6 ILE B N 1
ATOM 2462 C CA . ILE B 1 6 ? -19.062 -23.578 6.289 1 81.69 6 ILE B CA 1
ATOM 2463 C C . ILE B 1 6 ? -18.828 -22.438 5.293 1 81.69 6 ILE B C 1
ATOM 2465 O O . ILE B 1 6 ? -18.594 -21.297 5.691 1 81.69 6 ILE B O 1
ATOM 2469 N N . LYS B 1 7 ? -18.953 -22.766 4.062 1 85.06 7 LYS B N 1
ATOM 2470 C CA . LYS B 1 7 ? -18.875 -21.719 3.037 1 85.06 7 LYS B CA 1
ATOM 2471 C C . LYS B 1 7 ? -19.984 -20.703 3.195 1 85.06 7 LYS B C 1
ATOM 2473 O O . LYS B 1 7 ? -19.766 -19.5 3.021 1 85.06 7 LYS B O 1
ATOM 2478 N N . THR B 1 8 ? -21.156 -21.25 3.516 1 86.38 8 THR B N 1
ATOM 2479 C CA . THR B 1 8 ? -22.297 -20.359 3.76 1 86.38 8 THR B CA 1
ATOM 2480 C C . THR B 1 8 ? -22 -19.422 4.918 1 86.38 8 THR B C 1
ATOM 2482 O O . THR B 1 8 ? -22.188 -18.203 4.801 1 86.38 8 THR B O 1
ATOM 2485 N N . PHE B 1 9 ? -21.5 -20 6.062 1 91.44 9 PHE B N 1
ATOM 2486 C CA . PHE B 1 9 ? -21.172 -19.219 7.246 1 91.44 9 PHE B CA 1
ATOM 2487 C C . PHE B 1 9 ? -20.125 -18.141 6.918 1 91.44 9 PHE B C 1
ATOM 2489 O O . PHE B 1 9 ? -20.297 -16.969 7.266 1 91.44 9 PHE B O 1
ATOM 2496 N N . LEU B 1 10 ? -19.094 -18.5 6.18 1 87.44 10 LEU B N 1
ATOM 2497 C CA . LEU B 1 10 ? -18.016 -17.578 5.84 1 87.44 10 LEU B CA 1
ATOM 2498 C C . LEU B 1 10 ? -18.531 -16.469 4.934 1 87.44 10 LEU B C 1
ATOM 2500 O O . LEU B 1 10 ? -18.094 -15.312 5.059 1 87.44 10 LEU B O 1
ATOM 2504 N N . THR B 1 11 ? -19.375 -16.797 4.09 1 87.56 11 THR B N 1
ATOM 2505 C CA . THR B 1 11 ? -19.953 -15.797 3.193 1 87.56 11 THR B CA 1
ATOM 2506 C C . THR B 1 11 ? -20.812 -14.805 3.969 1 87.56 11 THR B C 1
ATOM 2508 O O . THR B 1 11 ? -20.766 -13.594 3.707 1 87.56 11 THR B O 1
ATOM 2511 N N . VAL B 1 12 ? -21.531 -15.352 4.922 1 89.19 12 VAL B N 1
ATOM 2512 C CA . VAL B 1 12 ? -22.328 -14.469 5.77 1 89.19 12 VAL B CA 1
ATOM 2513 C C . VAL B 1 12 ? -21.406 -13.523 6.539 1 89.19 12 VAL B C 1
ATOM 2515 O O . VAL B 1 12 ? -21.703 -12.336 6.668 1 89.19 12 VAL B O 1
ATOM 2518 N N . CYS B 1 13 ? -20.328 -14.07 7.043 1 87.81 13 CYS B N 1
ATOM 2519 C CA . CYS B 1 13 ? -19.375 -13.266 7.812 1 87.81 13 CYS B CA 1
ATOM 2520 C C . CYS B 1 13 ? -18.766 -12.172 6.945 1 87.81 13 CYS B C 1
ATOM 2522 O O . CYS B 1 13 ? -18.5 -11.07 7.426 1 87.81 13 CYS B O 1
ATOM 2524 N N . GLU B 1 14 ? -18.531 -12.516 5.773 1 85 14 GLU B N 1
ATOM 2525 C CA . GLU B 1 14 ? -17.906 -11.578 4.844 1 85 14 GLU B CA 1
ATOM 2526 C C . GLU B 1 14 ? -18.812 -10.383 4.582 1 85 14 GLU B C 1
ATOM 2528 O O . GLU B 1 14 ? -18.344 -9.25 4.492 1 85 14 GLU B O 1
ATOM 2533 N N . TYR B 1 15 ? -20.047 -10.656 4.535 1 82.56 15 TYR B N 1
ATOM 2534 C CA . TYR B 1 15 ? -20.953 -9.594 4.121 1 82.56 15 TYR B CA 1
ATOM 2535 C C . TYR B 1 15 ? -21.844 -9.164 5.277 1 82.56 15 TYR B C 1
ATOM 2537 O O . TYR B 1 15 ? -22.531 -8.141 5.188 1 82.56 15 TYR B O 1
ATOM 2545 N N . MET B 1 16 ? -21.812 -9.891 6.273 1 87.44 16 MET B N 1
ATOM 2546 C CA . MET B 1 16 ? -22.641 -9.688 7.457 1 87.44 16 MET B CA 1
ATOM 2547 C C . MET B 1 16 ? -24.109 -9.469 7.066 1 87.44 16 MET B C 1
ATOM 2549 O O . MET B 1 16 ? -24.766 -8.555 7.57 1 87.44 16 MET B O 1
ATOM 2553 N N . ASN B 1 17 ? -24.438 -10.258 6.105 1 84.81 17 ASN B N 1
ATOM 2554 C CA . ASN B 1 17 ? -25.766 -10.172 5.523 1 84.81 17 ASN B CA 1
ATOM 2555 C C . ASN B 1 17 ? -26.219 -11.516 4.945 1 84.81 17 ASN B C 1
ATOM 2557 O O . ASN B 1 17 ? -25.609 -12.016 3.996 1 84.81 17 ASN B O 1
ATOM 2561 N N . PHE B 1 18 ? -27.359 -12.039 5.508 1 87.06 18 PHE B N 1
ATOM 2562 C CA . PHE B 1 18 ? -27.812 -13.367 5.129 1 87.06 18 PHE B CA 1
ATOM 2563 C C . PHE B 1 18 ? -28.328 -13.375 3.697 1 87.06 18 PHE B C 1
ATOM 2565 O O . PHE B 1 18 ? -28.094 -14.32 2.943 1 87.06 18 PHE B O 1
ATOM 2572 N N . THR B 1 19 ? -28.922 -12.359 3.365 1 84.25 19 THR B N 1
ATOM 2573 C CA . THR B 1 19 ? -29.484 -12.273 2.021 1 84.25 19 THR B CA 1
ATOM 2574 C C . THR B 1 19 ? -28.375 -12.148 0.979 1 84.25 19 THR B C 1
ATOM 2576 O O . THR B 1 19 ? -28.406 -12.812 -0.059 1 84.25 19 THR B O 1
ATOM 2579 N N . LYS B 1 20 ? -27.422 -11.359 1.345 1 83.75 20 LYS B N 1
ATOM 2580 C CA . LYS B 1 20 ? -26.281 -11.203 0.433 1 83.75 20 LYS B CA 1
ATOM 2581 C C . LYS B 1 20 ? -25.516 -12.508 0.277 1 83.75 20 LYS B C 1
ATOM 2583 O O . LYS B 1 20 ? -25.109 -12.867 -0.83 1 83.75 20 LYS B O 1
ATOM 2588 N N . ALA B 1 21 ? -25.375 -13.094 1.346 1 86.69 21 ALA B N 1
ATOM 2589 C CA . ALA B 1 21 ? -24.688 -14.383 1.309 1 86.69 21 ALA B CA 1
ATOM 2590 C C . ALA B 1 21 ? -25.438 -15.367 0.415 1 86.69 21 ALA B C 1
ATOM 2592 O O . ALA B 1 21 ? -24.812 -16.125 -0.331 1 86.69 21 ALA B O 1
ATOM 2593 N N . ALA B 1 22 ? -26.719 -15.32 0.382 1 84.94 22 ALA B N 1
ATOM 2594 C CA . ALA B 1 22 ? -27.547 -16.203 -0.442 1 84.94 22 ALA B CA 1
ATOM 2595 C C . ALA B 1 22 ? -27.328 -15.914 -1.927 1 84.94 22 ALA B C 1
ATOM 2597 O O . ALA B 1 22 ? -27.188 -16.844 -2.73 1 84.94 22 ALA B O 1
ATOM 2598 N N . GLU B 1 23 ? -27.266 -14.703 -2.238 1 83 23 GLU B N 1
ATOM 2599 C CA . GLU B 1 23 ? -27.031 -14.273 -3.615 1 83 23 GLU B CA 1
ATOM 2600 C C . GLU B 1 23 ? -25.672 -14.758 -4.121 1 83 23 GLU B C 1
ATOM 2602 O O . GLU B 1 23 ? -25.578 -15.305 -5.223 1 83 23 GLU B O 1
ATOM 2607 N N . ILE B 1 24 ? -24.734 -14.562 -3.23 1 78 24 ILE B N 1
ATOM 2608 C CA . ILE B 1 24 ? -23.359 -14.914 -3.594 1 78 24 ILE B CA 1
ATOM 2609 C C . ILE B 1 24 ? -23.25 -16.422 -3.775 1 78 24 ILE B C 1
ATOM 2611 O O . ILE B 1 24 ? -22.562 -16.891 -4.688 1 78 24 ILE B O 1
ATOM 2615 N N . LEU B 1 25 ? -23.969 -17.109 -3.023 1 83.12 25 LEU B N 1
ATOM 2616 C CA . LEU B 1 25 ? -23.859 -18.562 -3.002 1 83.12 25 LEU B CA 1
ATOM 2617 C C . LEU B 1 25 ? -24.859 -19.188 -3.955 1 83.12 25 LEU B C 1
ATOM 2619 O O . LEU B 1 25 ? -24.859 -20.406 -4.16 1 83.12 25 LEU B O 1
ATOM 2623 N N . CYS B 1 26 ? -25.672 -18.297 -4.516 1 81.75 26 CYS B N 1
ATOM 2624 C CA . CYS B 1 26 ? -26.703 -18.766 -5.449 1 81.75 26 CYS B CA 1
ATOM 2625 C C . CYS B 1 26 ? -27.609 -19.781 -4.785 1 81.75 26 CYS B C 1
ATOM 2627 O O . CYS B 1 26 ? -27.875 -20.859 -5.348 1 81.75 26 CYS B O 1
ATOM 2629 N N . ILE B 1 27 ? -28 -19.562 -3.572 1 80 27 ILE B N 1
ATOM 2630 C CA . ILE B 1 27 ? -29 -20.328 -2.84 1 80 27 ILE B CA 1
ATOM 2631 C C . ILE B 1 27 ? -30.031 -19.391 -2.223 1 80 27 ILE B C 1
ATOM 2633 O O . ILE B 1 27 ? -29.891 -18.172 -2.297 1 80 27 ILE B O 1
ATOM 2637 N N . THR B 1 28 ? -31.078 -19.938 -1.733 1 79.56 28 THR B N 1
ATOM 2638 C CA . THR B 1 28 ? -32.125 -19.109 -1.146 1 79.56 28 THR B CA 1
ATOM 2639 C C . THR B 1 28 ? -31.734 -18.625 0.241 1 79.56 28 THR B C 1
ATOM 2641 O O . THR B 1 28 ? -30.906 -19.25 0.91 1 79.56 28 THR B O 1
ATOM 2644 N N . GLN B 1 29 ? -32.281 -17.484 0.528 1 87.19 29 GLN B N 1
ATOM 2645 C CA . GLN B 1 29 ? -31.969 -16.938 1.846 1 87.19 29 GLN B CA 1
ATOM 2646 C C . GLN B 1 29 ? -32.375 -17.891 2.953 1 87.19 29 GLN B C 1
ATOM 2648 O O . GLN B 1 29 ? -31.641 -18.109 3.912 1 87.19 29 GLN B O 1
ATOM 2653 N N . PRO B 1 30 ? -33.562 -18.484 2.914 1 85.12 30 PRO B N 1
ATOM 2654 C CA . PRO B 1 30 ? -33.844 -19.484 3.938 1 85.12 30 PRO B CA 1
ATOM 2655 C C . PRO B 1 30 ? -32.812 -20.625 3.969 1 85.12 30 PRO B C 1
ATOM 2657 O O . PRO B 1 30 ? -32.531 -21.156 5.039 1 85.12 30 PRO B O 1
ATOM 2660 N N . GLY B 1 31 ? -32.344 -20.938 2.828 1 84.5 31 GLY B N 1
ATOM 2661 C CA . GLY B 1 31 ? -31.25 -21.906 2.76 1 84.5 31 GLY B CA 1
ATOM 2662 C C . GLY B 1 31 ? -30.016 -21.5 3.547 1 84.5 31 GLY B C 1
ATOM 2663 O O . GLY B 1 31 ? -29.469 -22.297 4.301 1 84.5 31 GLY B O 1
ATOM 2664 N N . VAL B 1 32 ? -29.656 -20.234 3.383 1 88.62 32 VAL B N 1
ATOM 2665 C CA . VAL B 1 32 ? -28.547 -19.688 4.145 1 88.62 32 VAL B CA 1
ATOM 2666 C C . VAL B 1 32 ? -28.859 -19.766 5.637 1 88.62 32 VAL B C 1
ATOM 2668 O O . VAL B 1 32 ? -28.016 -20.188 6.43 1 88.62 32 VAL B O 1
ATOM 2671 N N . SER B 1 33 ? -30.031 -19.328 5.977 1 90.44 33 SER B N 1
ATOM 2672 C CA . SER B 1 33 ? -30.438 -19.328 7.379 1 90.44 33 SER B CA 1
ATOM 2673 C C . SER B 1 33 ? -30.422 -20.734 7.965 1 90.44 33 SER B C 1
ATOM 2675 O O . SER B 1 33 ? -30 -20.938 9.102 1 90.44 33 SER B O 1
ATOM 2677 N N . GLN B 1 34 ? -30.812 -21.656 7.215 1 87 34 GLN B N 1
ATOM 2678 C CA . GLN B 1 34 ? -30.828 -23.047 7.656 1 87 34 GLN B CA 1
ATOM 2679 C C . GLN B 1 34 ? -29.406 -23.578 7.875 1 87 34 GLN B C 1
ATOM 2681 O O . GLN B 1 34 ? -29.172 -24.328 8.812 1 87 34 GLN B O 1
ATOM 2686 N N . HIS B 1 35 ? -28.641 -23.25 6.902 1 87.5 35 HIS B N 1
ATOM 2687 C CA . HIS B 1 35 ? -27.234 -23.656 7.047 1 87.5 35 HIS B CA 1
ATOM 2688 C C . HIS B 1 35 ? -26.641 -23.125 8.344 1 87.5 35 HIS B C 1
ATOM 2690 O O . HIS B 1 35 ? -25.969 -23.859 9.07 1 87.5 35 HIS B O 1
ATOM 2696 N N . ILE B 1 36 ? -26.922 -21.859 8.625 1 91.94 36 ILE B N 1
ATOM 2697 C CA . ILE B 1 36 ? -26.391 -21.203 9.812 1 91.94 36 ILE B CA 1
ATOM 2698 C C . ILE B 1 36 ? -26.984 -21.844 11.062 1 91.94 36 ILE B C 1
ATOM 2700 O O . ILE B 1 36 ? -26.281 -22.125 12.031 1 91.94 36 ILE B O 1
ATOM 2704 N N . LYS B 1 37 ? -28.234 -22.031 11.008 1 90 37 LYS B N 1
ATOM 2705 C CA . LYS B 1 37 ? -28.906 -22.672 12.125 1 90 37 LYS B CA 1
ATOM 2706 C C . LYS B 1 37 ? -28.344 -24.078 12.383 1 90 37 LYS B C 1
ATOM 2708 O O . LYS B 1 37 ? -28.188 -24.484 13.531 1 90 37 LYS B O 1
ATOM 2713 N N . TYR B 1 38 ? -28.156 -24.812 11.359 1 84.69 38 TYR B N 1
ATOM 2714 C CA . TYR B 1 38 ? -27.562 -26.141 11.484 1 84.69 38 TYR B CA 1
ATOM 2715 C C . TYR B 1 38 ? -26.219 -26.078 12.188 1 84.69 38 TYR B C 1
ATOM 2717 O O . TYR B 1 38 ? -25.953 -26.844 13.102 1 84.69 38 TYR B O 1
ATOM 2725 N N . LEU B 1 39 ? -25.391 -25.203 11.727 1 87.5 39 LEU B N 1
ATOM 2726 C CA . LEU B 1 39 ? -24.078 -25.047 12.32 1 87.5 39 LEU B CA 1
ATOM 2727 C C . LEU B 1 39 ? -24.188 -24.641 13.789 1 87.5 39 LEU B C 1
ATOM 2729 O O . LEU B 1 39 ? -23.453 -25.172 14.641 1 87.5 39 LEU B O 1
ATOM 2733 N N . GLU B 1 40 ? -25.094 -23.703 14.078 1 90.38 40 GLU B N 1
ATOM 2734 C CA . GLU B 1 40 ? -25.281 -23.25 15.453 1 90.38 40 GLU B CA 1
ATOM 2735 C C . GLU B 1 40 ? -25.781 -24.375 16.344 1 90.38 40 GLU B C 1
ATOM 2737 O O . GLU B 1 40 ? -25.359 -24.484 17.5 1 90.38 40 GLU B O 1
ATOM 2742 N N . LYS B 1 41 ? -26.578 -25.188 15.844 1 85.62 41 LYS B N 1
ATOM 2743 C CA . LYS B 1 41 ? -27.047 -26.359 16.578 1 85.62 41 LYS B CA 1
ATOM 2744 C C . LYS B 1 41 ? -25.922 -27.375 16.797 1 85.62 41 LYS B C 1
ATOM 2746 O O . LYS B 1 41 ? -25.766 -27.906 17.891 1 85.62 41 LYS B O 1
ATOM 2751 N N . THR B 1 42 ? -25.234 -27.656 15.773 1 82.25 42 THR B N 1
ATOM 2752 C CA . THR B 1 42 ? -24.141 -28.625 15.82 1 82.25 42 THR B CA 1
ATOM 2753 C C . THR B 1 42 ? -23.125 -28.219 16.891 1 82.25 42 THR B C 1
ATOM 2755 O O . THR B 1 42 ? -22.609 -29.078 17.609 1 82.25 42 THR B O 1
ATOM 2758 N N . TYR B 1 43 ? -22.906 -26.969 17 1 85.38 43 TYR B N 1
ATOM 2759 C CA . TYR B 1 43 ? -21.859 -26.484 17.906 1 85.38 43 TYR B CA 1
ATOM 2760 C C . TYR B 1 43 ? -22.469 -25.922 19.188 1 85.38 43 TYR B C 1
ATOM 2762 O O . TYR B 1 43 ? -21.75 -25.391 20.047 1 85.38 43 TYR B O 1
ATOM 2770 N N . ASP B 1 44 ? -23.703 -26 19.328 1 87.94 44 ASP B N 1
ATOM 2771 C CA . ASP B 1 44 ? -24.484 -25.641 20.5 1 87.94 44 ASP B CA 1
ATOM 2772 C C . ASP B 1 44 ? -24.188 -24.219 20.953 1 87.94 44 ASP B C 1
ATOM 2774 O O . ASP B 1 44 ? -23.859 -23.984 22.125 1 87.94 44 ASP B O 1
ATOM 2778 N N . THR B 1 45 ? -24.172 -23.359 19.969 1 87.19 45 THR B N 1
ATOM 2779 C CA . THR B 1 45 ? -23.938 -21.953 20.25 1 87.19 45 THR B CA 1
ATOM 2780 C C . THR B 1 45 ? -24.547 -21.094 19.141 1 87.19 45 THR B C 1
ATOM 2782 O O . THR B 1 45 ? -24.969 -21.609 18.109 1 87.19 45 THR B O 1
ATOM 2785 N N . LYS B 1 46 ? -24.656 -19.797 19.391 1 92.12 46 LYS B N 1
ATOM 2786 C CA . LYS B 1 46 ? -25.031 -18.812 18.359 1 92.12 46 LYS B CA 1
ATOM 2787 C C . LYS B 1 46 ? -23.797 -18.109 17.812 1 92.12 46 LYS B C 1
ATOM 2789 O O . LYS B 1 46 ? -22.875 -17.766 18.562 1 92.12 46 LYS B O 1
ATOM 2794 N N . PHE B 1 47 ? -23.844 -18.031 16.5 1 91.56 47 PHE B N 1
ATOM 2795 C CA . PHE B 1 47 ? -22.703 -17.391 15.867 1 91.56 47 PHE B CA 1
ATOM 2796 C C . PHE B 1 47 ? -22.984 -15.914 15.586 1 91.56 47 PHE B C 1
ATOM 2798 O O . PHE B 1 47 ? -22.062 -15.109 15.469 1 91.56 47 PHE B O 1
ATOM 2805 N N . PHE B 1 48 ? -24.25 -15.594 15.461 1 92.62 48 PHE B N 1
ATOM 2806 C CA . PHE B 1 48 ? -24.641 -14.227 15.125 1 92.62 48 PHE B CA 1
ATOM 2807 C C . PHE B 1 48 ? -25.609 -13.68 16.172 1 92.62 48 PHE B C 1
ATOM 2809 O O . PHE B 1 48 ? -26.391 -14.43 16.75 1 92.62 48 PHE B O 1
ATOM 2816 N N . GLU B 1 49 ? -25.391 -12.414 16.453 1 89.75 49 GLU B N 1
ATOM 2817 C CA . GLU B 1 49 ? -26.312 -11.68 17.297 1 89.75 49 GLU B CA 1
ATOM 2818 C C . GLU B 1 49 ? -26.688 -10.344 16.672 1 89.75 49 GLU B C 1
ATOM 2820 O O . GLU B 1 49 ? -26.047 -9.883 15.734 1 89.75 49 GLU B O 1
ATOM 2825 N N . TYR B 1 50 ? -27.828 -9.984 17.078 1 82.31 50 TYR B N 1
ATOM 2826 C CA . TYR B 1 50 ? -28.297 -8.711 16.531 1 82.31 50 TYR B CA 1
ATOM 2827 C C . TYR B 1 50 ? -28.062 -7.574 17.516 1 82.31 50 TYR B C 1
ATOM 2829 O O . TYR B 1 50 ? -28.312 -7.719 18.719 1 82.31 50 TYR B O 1
ATOM 2837 N N . GLU B 1 51 ? -27.312 -6.695 17.188 1 80.31 51 GLU B N 1
ATOM 2838 C CA . GLU B 1 51 ? -27.266 -5.402 17.859 1 80.31 51 GLU B CA 1
ATOM 2839 C C . GLU B 1 51 ? -28.109 -4.367 17.141 1 80.31 51 GLU B C 1
ATOM 2841 O O . GLU B 1 51 ? -27.641 -3.719 16.203 1 80.31 51 GLU B O 1
ATOM 2846 N N . GLY B 1 52 ? -29.297 -4.211 17.656 1 77.5 52 GLY B N 1
ATOM 2847 C CA . GLY B 1 52 ? -30.25 -3.484 16.844 1 77.5 52 GLY B CA 1
ATOM 2848 C C . GLY B 1 52 ? -30.625 -4.219 15.57 1 77.5 52 GLY B C 1
ATOM 2849 O O . GLY B 1 52 ? -31.094 -5.355 15.617 1 77.5 52 GLY B O 1
ATOM 2850 N N . LYS B 1 53 ? -30.406 -3.721 14.562 1 70.81 53 LYS B N 1
ATOM 2851 C CA . LYS B 1 53 ? -30.719 -4.336 13.273 1 70.81 53 LYS B CA 1
ATOM 2852 C C . LYS B 1 53 ? -29.453 -4.883 12.602 1 70.81 53 LYS B C 1
ATOM 2854 O O . LYS B 1 53 ? -29.531 -5.449 11.508 1 70.81 53 LYS B O 1
ATOM 2859 N N . LYS B 1 54 ? -28.312 -4.746 13.289 1 76.44 54 LYS B N 1
ATOM 2860 C CA . LYS B 1 54 ? -27.047 -5.199 12.703 1 76.44 54 LYS B CA 1
ATOM 2861 C C . LYS B 1 54 ? -26.641 -6.562 13.25 1 76.44 54 LYS B C 1
ATOM 2863 O O . LYS B 1 54 ? -26.75 -6.809 14.453 1 76.44 54 LYS B O 1
ATOM 2868 N N . ILE B 1 55 ? -26.391 -7.387 12.258 1 86.56 55 ILE B N 1
ATOM 2869 C CA . ILE B 1 55 ? -25.891 -8.703 12.633 1 86.56 55 ILE B CA 1
ATOM 2870 C C . ILE B 1 55 ? -24.406 -8.602 12.977 1 86.56 55 ILE B C 1
ATOM 2872 O O . ILE B 1 55 ? -23.656 -7.871 12.32 1 86.56 55 ILE B O 1
ATOM 2876 N N . LYS B 1 56 ? -24.031 -9.094 14.086 1 89.94 56 LYS B N 1
ATOM 2877 C CA . LYS B 1 56 ? -22.641 -9.195 14.516 1 89.94 56 LYS B CA 1
ATOM 2878 C C . LYS B 1 56 ? -22.297 -10.617 14.938 1 89.94 56 LYS B C 1
ATOM 2880 O O . LYS B 1 56 ? -23.188 -11.406 15.266 1 89.94 56 LYS B O 1
ATOM 2885 N N . LEU B 1 57 ? -21.031 -10.852 14.836 1 89.69 57 LEU B N 1
ATOM 2886 C CA . LEU B 1 57 ? -20.578 -12.148 15.328 1 89.69 57 LEU B CA 1
ATOM 2887 C C . LEU B 1 57 ? -20.547 -12.164 16.859 1 89.69 57 LEU B C 1
ATOM 2889 O O . LEU B 1 57 ? -20.141 -11.18 17.484 1 89.69 57 LEU B O 1
ATOM 2893 N N . THR B 1 58 ? -21.047 -13.188 17.406 1 88.38 58 THR B N 1
ATOM 2894 C CA . THR B 1 58 ? -20.812 -13.453 18.812 1 88.38 58 THR B CA 1
ATOM 2895 C C . THR B 1 58 ? -19.359 -13.82 19.078 1 88.38 58 THR B C 1
ATOM 2897 O O . THR B 1 58 ? -18.578 -13.961 18.141 1 88.38 58 THR B O 1
ATOM 2900 N N . LYS B 1 59 ? -18.984 -13.953 20.281 1 83.38 59 LYS B N 1
ATOM 2901 C CA . LYS B 1 59 ? -17.656 -14.445 20.625 1 83.38 59 LYS B CA 1
ATOM 2902 C C . LYS B 1 59 ? -17.406 -15.812 20 1 83.38 59 LYS B C 1
ATOM 2904 O O . LYS B 1 59 ? -16.344 -16.031 19.406 1 83.38 59 LYS B O 1
ATOM 2909 N N . SER B 1 60 ? -18.375 -16.641 20.188 1 85.69 60 SER B N 1
ATOM 2910 C CA . SER B 1 60 ? -18.297 -17.969 19.578 1 85.69 60 SER B CA 1
ATOM 2911 C C . SER B 1 60 ? -18.234 -17.875 18.062 1 85.69 60 SER B C 1
ATOM 2913 O O . SER B 1 60 ? -17.531 -18.641 17.406 1 85.69 60 SER B O 1
ATOM 2915 N N . GLY B 1 61 ? -19 -16.875 17.547 1 88.5 61 GLY B N 1
ATOM 2916 C CA . GLY B 1 61 ? -18.969 -16.656 16.109 1 88.5 61 GLY B CA 1
ATOM 2917 C C . GLY B 1 61 ? -17.609 -16.25 15.594 1 88.5 61 GLY B C 1
ATOM 2918 O O . GLY B 1 61 ? -17.156 -16.719 14.555 1 88.5 61 GLY B O 1
ATOM 2919 N N . LYS B 1 62 ? -16.953 -15.508 16.328 1 86.19 62 LYS B N 1
ATOM 2920 C CA . LYS B 1 62 ? -15.609 -15.055 15.969 1 86.19 62 LYS B CA 1
ATOM 2921 C C . LYS B 1 62 ? -14.617 -16.203 16.016 1 86.19 62 LYS B C 1
ATOM 2923 O O . LYS B 1 62 ? -13.773 -16.344 15.117 1 86.19 62 LYS B O 1
ATOM 2928 N N . MET B 1 63 ? -14.766 -16.984 17.016 1 83.38 63 MET B N 1
ATOM 2929 C CA . MET B 1 63 ? -13.898 -18.156 17.141 1 83.38 63 MET B CA 1
ATOM 2930 C C . MET B 1 63 ? -14.117 -19.109 15.969 1 83.38 63 MET B C 1
ATOM 2932 O O . MET B 1 63 ? -13.148 -19.594 15.383 1 83.38 63 MET B O 1
ATOM 2936 N N . PHE B 1 64 ? -15.406 -19.359 15.688 1 84.19 64 PHE B N 1
ATOM 2937 C CA . PHE B 1 64 ? -15.734 -20.266 14.578 1 84.19 64 PHE B CA 1
ATOM 2938 C C . PHE B 1 64 ? -15.25 -19.688 13.258 1 84.19 64 PHE B C 1
ATOM 2940 O O . PHE B 1 64 ? -14.734 -20.406 12.406 1 84.19 64 PHE B O 1
ATOM 2947 N N . TYR B 1 65 ? -15.414 -18.359 13.117 1 87.25 65 TYR B N 1
ATOM 2948 C CA . TYR B 1 65 ? -14.977 -17.703 11.898 1 87.25 65 TYR B CA 1
ATOM 2949 C C . TYR B 1 65 ? -13.484 -17.891 11.68 1 87.25 65 TYR B C 1
ATOM 2951 O O . TYR B 1 65 ? -13.047 -18.234 10.586 1 87.25 65 TYR B O 1
ATOM 2959 N N . ARG B 1 66 ? -12.727 -17.734 12.664 1 80.31 66 ARG B N 1
ATOM 2960 C CA . ARG B 1 66 ? -11.273 -17.875 12.562 1 80.31 66 ARG B CA 1
ATOM 2961 C C . ARG B 1 66 ? -10.891 -19.297 12.188 1 80.31 66 ARG B C 1
ATOM 2963 O O . ARG B 1 66 ? -10.062 -19.516 11.297 1 80.31 66 ARG B O 1
ATOM 2970 N N . ALA B 1 67 ? -11.492 -20.203 12.852 1 79.25 67 ALA B N 1
ATOM 2971 C CA . ALA B 1 67 ? -11.195 -21.609 12.586 1 79.25 67 ALA B CA 1
ATOM 2972 C C . ALA B 1 67 ? -11.633 -22 11.18 1 79.25 67 ALA B C 1
ATOM 2974 O O . ALA B 1 67 ? -10.875 -22.656 10.453 1 79.25 67 ALA B O 1
ATOM 2975 N N . ALA B 1 68 ? -12.852 -21.609 10.859 1 82.31 68 ALA B N 1
ATOM 2976 C CA . ALA B 1 68 ? -13.391 -21.938 9.547 1 82.31 68 ALA B CA 1
ATOM 2977 C C . ALA B 1 68 ? -12.562 -21.297 8.438 1 82.31 68 ALA B C 1
ATOM 2979 O O . ALA B 1 68 ? -12.312 -21.922 7.402 1 82.31 68 ALA B O 1
ATOM 2980 N N . SER B 1 69 ? -12.156 -20.062 8.703 1 84.62 69 SER B N 1
ATOM 2981 C CA . SER B 1 69 ? -11.336 -19.359 7.73 1 84.62 69 SER B CA 1
ATOM 2982 C C . SER B 1 69 ? -9.992 -20.062 7.531 1 84.62 69 SER B C 1
ATOM 2984 O O . SER B 1 69 ? -9.531 -20.219 6.398 1 84.62 69 SER B O 1
ATOM 2986 N N . THR B 1 70 ? -9.445 -20.484 8.539 1 82.44 70 THR B N 1
ATOM 2987 C CA . THR B 1 70 ? -8.188 -21.219 8.461 1 82.44 70 THR B CA 1
ATOM 2988 C C . THR B 1 70 ? -8.375 -22.516 7.695 1 82.44 70 THR B C 1
ATOM 2990 O O . THR B 1 70 ? -7.578 -22.844 6.812 1 82.44 70 THR B O 1
ATOM 2993 N N . MET B 1 71 ? -9.375 -23.219 8.047 1 77.38 71 MET B N 1
ATOM 2994 C CA . MET B 1 71 ? -9.648 -24.484 7.395 1 77.38 71 MET B CA 1
ATOM 2995 C C . MET B 1 71 ? -9.891 -24.297 5.902 1 77.38 71 MET B C 1
ATOM 2997 O O . MET B 1 71 ? -9.422 -25.078 5.082 1 77.38 71 MET B O 1
ATOM 3001 N N . LYS B 1 72 ? -10.664 -23.312 5.66 1 81.69 72 LYS B N 1
ATOM 3002 C CA . LYS B 1 72 ? -10.922 -23 4.254 1 81.69 72 LYS B CA 1
ATOM 3003 C C . LYS B 1 72 ? -9.625 -22.703 3.512 1 81.69 72 LYS B C 1
ATOM 3005 O O . LYS B 1 72 ? -9.383 -23.234 2.426 1 81.69 72 LYS B O 1
ATOM 3010 N N . HIS B 1 73 ? -8.828 -21.875 4.066 1 82.62 73 HIS B N 1
ATOM 3011 C CA . HIS B 1 73 ? -7.547 -21.547 3.449 1 82.62 73 HIS B CA 1
ATOM 3012 C C . HIS B 1 73 ? -6.672 -22.781 3.305 1 82.62 73 HIS B C 1
ATOM 3014 O O . HIS B 1 73 ? -6.062 -23 2.256 1 82.62 73 HIS B O 1
ATOM 3020 N N . ASP B 1 74 ? -6.633 -23.547 4.336 1 78.56 74 ASP B N 1
ATOM 3021 C CA . ASP B 1 74 ? -5.801 -24.75 4.309 1 78.56 74 ASP B CA 1
ATOM 3022 C C . ASP B 1 74 ? -6.254 -25.703 3.207 1 78.56 74 ASP B C 1
ATOM 3024 O O . ASP B 1 74 ? -5.426 -26.344 2.547 1 78.56 74 ASP B O 1
ATOM 3028 N N . GLU B 1 75 ? -7.523 -25.797 3.096 1 75.31 75 GLU B N 1
ATOM 3029 C CA . GLU B 1 75 ? -8.055 -26.625 2.025 1 75.31 75 GLU B CA 1
ATOM 3030 C C . GLU B 1 75 ? -7.637 -26.094 0.655 1 75.31 75 GLU B C 1
ATOM 3032 O O . GLU B 1 75 ? -7.176 -26.859 -0.195 1 75.31 75 GLU B O 1
ATOM 3037 N N . GLU B 1 76 ? -7.84 -24.812 0.488 1 78.75 76 GLU B N 1
ATOM 3038 C CA . GLU B 1 76 ? -7.457 -24.203 -0.779 1 78.75 76 GLU B CA 1
ATOM 3039 C C . GLU B 1 76 ? -5.953 -24.312 -1.012 1 78.75 76 GLU B C 1
ATOM 3041 O O . GLU B 1 76 ? -5.512 -24.594 -2.127 1 78.75 76 GLU B O 1
ATOM 3046 N N . PHE B 1 77 ? -5.242 -24.062 0.002 1 77.12 77 PHE B N 1
ATOM 3047 C CA . PHE B 1 77 ? -3.789 -24.156 -0.049 1 77.12 77 PHE B CA 1
ATOM 3048 C C . PHE B 1 77 ? -3.357 -25.578 -0.399 1 77.12 77 PHE B C 1
ATOM 3050 O O . PHE B 1 77 ? -2.453 -25.766 -1.213 1 77.12 77 PHE B O 1
ATOM 3057 N N . LEU B 1 78 ? -4.012 -26.5 0.141 1 69 78 LEU B N 1
ATOM 3058 C CA . LEU B 1 78 ? -3.723 -27.906 -0.142 1 69 78 LEU B CA 1
ATOM 3059 C C . LEU B 1 78 ? -3.98 -28.234 -1.61 1 69 78 LEU B C 1
ATOM 3061 O O . LEU B 1 78 ? -3.16 -28.891 -2.26 1 69 78 LEU B O 1
ATOM 3065 N N . LYS B 1 79 ? -5.098 -27.797 -2.066 1 74.94 79 LYS B N 1
ATOM 3066 C CA . LYS B 1 79 ? -5.422 -28 -3.473 1 74.94 79 LYS B CA 1
ATOM 3067 C C . LYS B 1 79 ? -4.348 -27.406 -4.379 1 74.94 79 LYS B C 1
ATOM 3069 O O . LYS B 1 79 ? -3.947 -28.031 -5.367 1 74.94 79 LYS B O 1
ATOM 3074 N N . GLU B 1 80 ? -3.943 -26.234 -3.996 1 75.25 80 GLU B N 1
ATOM 3075 C CA . GLU B 1 80 ? -2.896 -25.562 -4.766 1 75.25 80 GLU B CA 1
ATOM 3076 C C . GLU B 1 80 ? -1.583 -26.344 -4.695 1 75.25 80 GLU B C 1
ATOM 3078 O O . GLU B 1 80 ? -0.88 -26.469 -5.699 1 75.25 80 GLU B O 1
ATOM 3083 N N . LYS B 1 81 ? -1.251 -26.859 -3.592 1 73.62 81 LYS B N 1
ATOM 3084 C CA . LYS B 1 81 ? -0.008 -27.609 -3.416 1 73.62 81 LYS B CA 1
ATOM 3085 C C . LYS B 1 81 ? -0.032 -28.906 -4.203 1 73.62 81 LYS B C 1
ATOM 3087 O O . LYS B 1 81 ? 0.984 -29.312 -4.77 1 73.62 81 LYS B O 1
ATOM 3092 N N . ILE B 1 82 ? -1.156 -29.484 -4.203 1 71.5 82 ILE B N 1
ATOM 3093 C CA . ILE B 1 82 ? -1.307 -30.719 -4.973 1 71.5 82 ILE B CA 1
ATOM 3094 C C . ILE B 1 82 ? -1.1 -30.422 -6.457 1 71.5 82 ILE B C 1
ATOM 3096 O O . ILE B 1 82 ? -0.393 -31.156 -7.148 1 71.5 82 ILE B O 1
ATOM 3100 N N . LYS B 1 83 ? -1.688 -29.359 -6.871 1 72.44 83 LYS B N 1
ATOM 3101 C CA . LYS B 1 83 ? -1.514 -28.953 -8.258 1 72.44 83 LYS B CA 1
ATOM 3102 C C . LYS B 1 83 ? -0.057 -28.609 -8.555 1 72.44 83 LYS B C 1
ATOM 3104 O O . LYS B 1 83 ? 0.475 -28.969 -9.602 1 72.44 83 LYS B O 1
ATOM 3109 N N . GLN B 1 84 ? 0.531 -27.922 -7.648 1 74.12 84 GLN B N 1
ATOM 3110 C CA . GLN B 1 84 ? 1.931 -27.531 -7.773 1 74.12 84 GLN B CA 1
ATOM 3111 C C . GLN B 1 84 ? 2.84 -28.766 -7.852 1 74.12 84 GLN B C 1
ATOM 3113 O O . GLN B 1 84 ? 3.816 -28.766 -8.602 1 74.12 84 GLN B O 1
ATOM 3118 N N . GLU B 1 85 ? 2.574 -29.688 -7.055 1 69.25 85 GLU B N 1
ATOM 3119 C CA . GLU B 1 85 ? 3.363 -30.906 -7.066 1 69.25 85 GLU B CA 1
ATOM 3120 C C . GLU B 1 85 ? 3.268 -31.609 -8.414 1 69.25 85 GLU B C 1
ATOM 3122 O O . GLU B 1 85 ? 4.262 -32.156 -8.922 1 69.25 85 GLU B O 1
ATOM 3127 N N . LYS B 1 86 ? 2.176 -31.531 -8.969 1 69.5 86 LYS B N 1
ATOM 3128 C CA . LYS B 1 86 ? 1.977 -32.125 -10.273 1 69.5 86 LYS B CA 1
ATOM 3129 C C . LYS B 1 86 ? 2.76 -31.406 -11.352 1 69.5 86 LYS B C 1
ATOM 3131 O O . LYS B 1 86 ? 3.312 -32.031 -12.266 1 69.5 86 LYS B O 1
ATOM 3136 N N . LEU B 1 87 ? 2.828 -30.078 -11.141 1 69.06 87 LEU B N 1
ATOM 3137 C CA . LEU B 1 87 ? 3.496 -29.234 -12.133 1 69.06 87 LEU B CA 1
ATOM 3138 C C . LEU B 1 87 ? 4.965 -29.047 -11.781 1 69.06 87 LEU B C 1
ATOM 3140 O O . LEU B 1 87 ? 5.727 -28.469 -12.562 1 69.06 87 LEU B O 1
ATOM 3144 N N . ARG B 1 88 ? 5.367 -29.562 -10.633 1 70.56 88 ARG B N 1
ATOM 3145 C CA . ARG B 1 88 ? 6.727 -29.406 -10.125 1 70.56 88 ARG B CA 1
ATOM 3146 C C . ARG B 1 88 ? 7.082 -27.938 -9.961 1 70.56 88 ARG B C 1
ATOM 3148 O O . ARG B 1 88 ? 8.211 -27.531 -10.258 1 70.56 88 ARG B O 1
ATOM 3155 N N . ILE B 1 89 ? 6.066 -27.062 -9.727 1 75.06 89 ILE B N 1
ATOM 3156 C CA . ILE B 1 89 ? 6.242 -25.641 -9.492 1 75.06 89 ILE B CA 1
ATOM 3157 C C . ILE B 1 89 ? 5.715 -25.281 -8.102 1 75.06 89 ILE B C 1
ATOM 3159 O O . ILE B 1 89 ? 4.637 -25.719 -7.707 1 75.06 89 ILE B O 1
ATOM 3163 N N . THR B 1 90 ? 6.555 -24.609 -7.34 1 80.19 90 THR B N 1
ATOM 3164 C CA . THR B 1 90 ? 6.152 -24.141 -6.02 1 80.19 90 THR B CA 1
ATOM 3165 C C . THR B 1 90 ? 5.77 -22.656 -6.074 1 80.19 90 THR B C 1
ATOM 3167 O O . THR B 1 90 ? 6.445 -21.859 -6.73 1 80.19 90 THR B O 1
ATOM 3170 N N . HIS B 1 91 ? 4.598 -22.328 -5.523 1 86.88 91 HIS B N 1
ATOM 3171 C CA . HIS B 1 91 ? 4.129 -20.938 -5.469 1 86.88 91 HIS B CA 1
ATOM 3172 C C . HIS B 1 91 ? 4.148 -20.406 -4.039 1 86.88 91 HIS B C 1
ATOM 3174 O O . HIS B 1 91 ? 3.623 -21.047 -3.125 1 86.88 91 HIS B O 1
ATOM 3180 N N . LEU B 1 92 ? 4.859 -19.391 -3.852 1 91.19 92 LEU B N 1
ATOM 3181 C CA . LEU B 1 92 ? 4.887 -18.703 -2.564 1 91.19 92 LEU B CA 1
ATOM 3182 C C . LEU B 1 92 ? 4.172 -17.359 -2.646 1 91.19 92 LEU B C 1
ATOM 3184 O O . LEU B 1 92 ? 4.613 -16.453 -3.363 1 91.19 92 LEU B O 1
ATOM 3188 N N . LYS B 1 93 ? 3.121 -17.219 -1.99 1 95.94 93 LYS B N 1
ATOM 3189 C CA . LYS B 1 93 ? 2.342 -15.977 -1.911 1 95.94 93 LYS B CA 1
ATOM 3190 C C . LYS B 1 93 ? 2.316 -15.438 -0.486 1 95.94 93 LYS B C 1
ATOM 3192 O O . LYS B 1 93 ? 1.643 -15.992 0.385 1 95.94 93 LYS B O 1
ATOM 3197 N N . PHE B 1 94 ? 2.992 -14.289 -0.24 1 97.62 94 PHE B N 1
ATOM 3198 C CA . PHE B 1 94 ? 3.115 -13.828 1.138 1 97.62 94 PHE B CA 1
ATOM 3199 C C . PHE B 1 94 ? 3.178 -12.305 1.197 1 97.62 94 PHE B C 1
ATOM 3201 O O . PHE B 1 94 ? 3.285 -11.641 0.163 1 97.62 94 PHE B O 1
ATOM 3208 N N . GLY B 1 95 ? 2.961 -11.82 2.398 1 98.44 95 GLY B N 1
ATOM 3209 C CA . GLY B 1 95 ? 2.98 -10.391 2.639 1 98.44 95 GLY B CA 1
ATOM 3210 C C . GLY B 1 95 ? 4.195 -9.93 3.422 1 98.44 95 GLY B C 1
ATOM 3211 O O . GLY B 1 95 ? 4.754 -10.695 4.211 1 98.44 95 GLY B O 1
ATOM 3212 N N . ALA B 1 96 ? 4.605 -8.695 3.211 1 98.62 96 ALA B N 1
ATOM 3213 C CA . ALA B 1 96 ? 5.637 -8.047 4.016 1 98.62 96 ALA B CA 1
ATOM 3214 C C . ALA B 1 96 ? 5.328 -6.562 4.215 1 98.62 96 ALA B C 1
ATOM 3216 O O . ALA B 1 96 ? 4.871 -5.887 3.287 1 98.62 96 ALA B O 1
ATOM 3217 N N . THR B 1 97 ? 5.543 -6.105 5.391 1 98.31 97 THR B N 1
ATOM 3218 C CA . THR B 1 97 ? 5.422 -4.668 5.609 1 98.31 97 THR B CA 1
ATOM 3219 C C . THR B 1 97 ? 6.508 -3.91 4.848 1 98.31 97 THR B C 1
ATOM 3221 O O . THR B 1 97 ? 7.496 -4.504 4.414 1 98.31 97 THR B O 1
ATOM 3224 N N . LEU B 1 98 ? 6.301 -2.609 4.719 1 96.88 98 LEU B N 1
ATOM 3225 C CA . LEU B 1 98 ? 7.156 -1.803 3.857 1 96.88 98 LEU B CA 1
ATOM 3226 C C . LEU B 1 98 ? 8.617 -1.919 4.277 1 96.88 98 LEU B C 1
ATOM 3228 O O . LEU B 1 98 ? 9.492 -2.17 3.443 1 96.88 98 LEU B O 1
ATOM 3232 N N . THR B 1 99 ? 8.93 -1.776 5.547 1 97.75 99 THR B N 1
ATOM 3233 C CA . THR B 1 99 ? 10.305 -1.871 6.039 1 97.75 99 THR B CA 1
ATOM 3234 C C . THR B 1 99 ? 10.891 -3.242 5.727 1 97.75 99 THR B C 1
ATOM 3236 O O . THR B 1 99 ? 11.992 -3.338 5.18 1 97.75 99 THR B O 1
ATOM 3239 N N . ILE B 1 100 ? 10.164 -4.238 6.02 1 98.31 100 ILE B N 1
ATOM 3240 C CA . ILE B 1 100 ? 10.656 -5.605 5.867 1 98.31 100 ILE B CA 1
ATOM 3241 C C . ILE B 1 100 ? 10.789 -5.941 4.383 1 98.31 100 ILE B C 1
ATOM 3243 O O . ILE B 1 100 ? 11.812 -6.473 3.951 1 98.31 100 ILE B O 1
ATOM 3247 N N . GLY B 1 101 ? 9.781 -5.609 3.605 1 98.19 101 GLY B N 1
ATOM 3248 C CA . GLY B 1 101 ? 9.758 -5.93 2.188 1 98.19 101 GLY B CA 1
ATOM 3249 C C . GLY B 1 101 ? 10.828 -5.211 1.395 1 98.19 101 GLY B C 1
ATOM 3250 O O . GLY B 1 101 ? 11.297 -5.719 0.371 1 98.19 101 GLY B O 1
ATOM 3251 N N . GLU B 1 102 ? 11.203 -4.062 1.858 1 97.94 102 GLU B N 1
ATOM 3252 C CA . GLU B 1 102 ? 12.125 -3.248 1.074 1 97.94 102 GLU B CA 1
ATOM 3253 C C . GLU B 1 102 ? 13.562 -3.42 1.564 1 97.94 102 GLU B C 1
ATOM 3255 O O . GLU B 1 102 ? 14.5 -3.453 0.762 1 97.94 102 GLU B O 1
ATOM 3260 N N . PHE B 1 103 ? 13.75 -3.635 2.846 1 97.69 103 PHE B N 1
ATOM 3261 C CA . PHE B 1 103 ? 15.109 -3.471 3.363 1 97.69 103 PHE B CA 1
ATOM 3262 C C . PHE B 1 103 ? 15.641 -4.789 3.914 1 97.69 103 PHE B C 1
ATOM 3264 O O . PHE B 1 103 ? 16.844 -4.93 4.152 1 97.69 103 PHE B O 1
ATOM 3271 N N . ILE B 1 104 ? 14.789 -5.77 4.078 1 97.12 104 ILE B N 1
ATOM 3272 C CA . ILE B 1 104 ? 15.227 -7.012 4.703 1 97.12 104 ILE B CA 1
ATOM 3273 C C . ILE B 1 104 ? 15.117 -8.164 3.703 1 97.12 104 ILE B C 1
ATOM 3275 O O . ILE B 1 104 ? 16.062 -8.93 3.518 1 97.12 104 ILE B O 1
ATOM 3279 N N . LEU B 1 105 ? 14.102 -8.258 2.953 1 97.62 105 LEU B N 1
ATOM 3280 C CA . LEU B 1 105 ? 13.727 -9.484 2.26 1 97.62 105 LEU B CA 1
ATOM 3281 C C . LEU B 1 105 ? 14.43 -9.578 0.911 1 97.62 105 LEU B C 1
ATOM 3283 O O . LEU B 1 105 ? 14.68 -10.68 0.414 1 97.62 105 LEU B O 1
ATOM 3287 N N . PRO B 1 106 ? 14.789 -8.461 0.262 1 97.88 106 PRO B N 1
ATOM 3288 C CA . PRO B 1 106 ? 15.289 -8.578 -1.11 1 97.88 106 PRO B CA 1
ATOM 3289 C C . PRO B 1 106 ? 16.484 -9.531 -1.228 1 97.88 106 PRO B C 1
ATOM 3291 O O . PRO B 1 106 ? 16.484 -10.422 -2.076 1 97.88 106 PRO B O 1
ATOM 3294 N N . PRO B 1 107 ? 17.453 -9.461 -0.348 1 97.06 107 PRO B N 1
ATOM 3295 C CA . PRO B 1 107 ? 18.531 -10.445 -0.448 1 97.06 107 PRO B CA 1
ATOM 3296 C C . PRO B 1 107 ? 18.062 -11.875 -0.181 1 97.06 107 PRO B C 1
ATOM 3298 O O . PRO B 1 107 ? 18.594 -12.82 -0.768 1 97.06 107 PRO B O 1
ATOM 3301 N N . LYS B 1 108 ? 17.141 -12.023 0.72 1 96.25 108 LYS B N 1
ATOM 3302 C CA . LYS B 1 108 ? 16.594 -13.344 1.03 1 96.25 108 LYS B CA 1
ATOM 3303 C C . LYS B 1 108 ? 15.836 -13.922 -0.16 1 96.25 108 LYS B C 1
ATOM 3305 O O . LYS B 1 108 ? 15.969 -15.109 -0.47 1 96.25 108 LYS B O 1
ATOM 3310 N N . VAL B 1 109 ? 15.055 -13.102 -0.805 1 96.56 109 VAL B N 1
ATOM 3311 C CA . VAL B 1 109 ? 14.305 -13.516 -1.984 1 96.56 109 VAL B CA 1
ATOM 3312 C C . VAL B 1 109 ? 15.266 -13.852 -3.119 1 96.56 109 VAL B C 1
ATOM 3314 O O . VAL B 1 109 ? 15.078 -14.844 -3.828 1 96.56 109 VAL B O 1
ATOM 3317 N N . HIS B 1 110 ? 16.297 -12.992 -3.281 1 96.94 110 HIS B N 1
ATOM 3318 C CA . HIS B 1 110 ? 17.344 -13.25 -4.262 1 96.94 110 HIS B CA 1
ATOM 3319 C C . HIS B 1 110 ? 17.938 -14.648 -4.082 1 96.94 110 HIS B C 1
ATOM 3321 O O . HIS B 1 110 ? 18.016 -15.422 -5.039 1 96.94 110 HIS B O 1
ATOM 3327 N N . ASN B 1 111 ? 18.312 -14.945 -2.854 1 95.12 111 ASN B N 1
ATOM 3328 C CA . ASN B 1 111 ? 18.922 -16.234 -2.549 1 95.12 111 ASN B CA 1
ATOM 3329 C C . ASN B 1 111 ? 17.938 -17.391 -2.795 1 95.12 111 ASN B C 1
ATOM 3331 O O . ASN B 1 111 ? 18.328 -18.438 -3.309 1 95.12 111 ASN B O 1
ATOM 3335 N N . TYR B 1 112 ? 16.734 -17.156 -2.416 1 93.69 112 TYR B N 1
ATOM 3336 C CA . TYR B 1 112 ? 15.719 -18.188 -2.561 1 93.69 112 TYR B CA 1
ATOM 3337 C C . TYR B 1 112 ? 15.453 -18.5 -4.031 1 93.69 112 TYR B C 1
ATOM 3339 O O . TYR B 1 112 ? 15.32 -19.672 -4.414 1 93.69 112 TYR B O 1
ATOM 3347 N N . LEU B 1 113 ? 15.391 -17.484 -4.836 1 94.06 113 LEU B N 1
ATOM 3348 C CA . LEU B 1 113 ? 15.18 -17.641 -6.27 1 94.06 113 LEU B CA 1
ATOM 3349 C C . LEU B 1 113 ? 16.344 -18.375 -6.914 1 94.06 113 LEU B C 1
ATOM 3351 O O . LEU B 1 113 ? 16.156 -19.172 -7.832 1 94.06 113 LEU B O 1
ATOM 3355 N N . ASN B 1 114 ? 17.516 -18.172 -6.441 1 93.81 114 ASN B N 1
ATOM 3356 C CA . ASN B 1 114 ? 18.703 -18.797 -6.996 1 93.81 114 ASN B CA 1
ATOM 3357 C C . ASN B 1 114 ? 18.781 -20.266 -6.613 1 93.81 114 ASN B C 1
ATOM 3359 O O . ASN B 1 114 ? 19.328 -21.078 -7.363 1 93.81 114 ASN B O 1
ATOM 3363 N N . LYS B 1 115 ? 18.219 -20.547 -5.504 1 91.62 115 LYS B N 1
ATOM 3364 C CA . LYS B 1 115 ? 18.297 -21.922 -4.98 1 91.62 115 LYS B CA 1
ATOM 3365 C C . LYS B 1 115 ? 17.188 -22.781 -5.566 1 91.62 115 LYS B C 1
ATOM 3367 O O . LYS B 1 115 ? 17.266 -24.016 -5.535 1 91.62 115 LYS B O 1
ATOM 3372 N N . ASN B 1 116 ? 16.188 -22.109 -6.016 1 87.44 116 ASN B N 1
ATOM 3373 C CA . ASN B 1 116 ? 15.016 -22.859 -6.461 1 87.44 116 ASN B CA 1
ATOM 3374 C C . ASN B 1 116 ? 14.586 -22.438 -7.867 1 87.44 116 ASN B C 1
ATOM 3376 O O . ASN B 1 116 ? 13.969 -21.391 -8.047 1 87.44 116 ASN B O 1
ATOM 3380 N N . ASP B 1 117 ? 14.672 -23.297 -8.805 1 83.38 117 ASP B N 1
ATOM 3381 C CA . ASP B 1 117 ? 14.406 -22.953 -10.203 1 83.38 117 ASP B CA 1
ATOM 3382 C C . ASP B 1 117 ? 12.906 -22.938 -10.492 1 83.38 117 ASP B C 1
ATOM 3384 O O . ASP B 1 117 ? 12.453 -22.188 -11.359 1 83.38 117 ASP B O 1
ATOM 3388 N N . ASN B 1 118 ? 12.203 -23.75 -9.773 1 85.62 118 ASN B N 1
ATOM 3389 C CA . ASN B 1 118 ? 10.781 -23.891 -10.07 1 85.62 118 ASN B CA 1
ATOM 3390 C C . ASN B 1 118 ? 9.914 -23.25 -9 1 85.62 118 ASN B C 1
ATOM 3392 O O . ASN B 1 118 ? 9.008 -23.891 -8.461 1 85.62 118 ASN B O 1
ATOM 3396 N N . ILE B 1 119 ? 10.211 -21.953 -8.789 1 87.81 119 ILE B N 1
ATOM 3397 C CA . ILE B 1 119 ? 9.445 -21.266 -7.754 1 87.81 119 ILE B CA 1
ATOM 3398 C C . ILE B 1 119 ? 8.844 -19.984 -8.32 1 87.81 119 ILE B C 1
ATOM 3400 O O . ILE B 1 119 ? 9.484 -19.297 -9.125 1 87.81 119 ILE B O 1
ATOM 3404 N N . ASN B 1 120 ? 7.586 -19.797 -8.016 1 90.56 120 ASN B N 1
ATOM 3405 C CA . ASN B 1 120 ? 6.895 -18.547 -8.289 1 90.56 120 ASN B CA 1
ATOM 3406 C C . ASN B 1 120 ? 6.633 -17.766 -7.004 1 90.56 120 ASN B C 1
ATOM 3408 O O . ASN B 1 120 ? 6.035 -18.281 -6.062 1 90.56 120 ASN B O 1
ATOM 3412 N N . ILE B 1 121 ? 7.105 -16.562 -7.008 1 95 121 ILE B N 1
ATOM 3413 C CA . ILE B 1 121 ? 6.973 -15.742 -5.805 1 95 121 ILE B CA 1
ATOM 3414 C C . ILE B 1 121 ? 6.016 -14.586 -6.07 1 95 121 ILE B C 1
ATOM 3416 O O . ILE B 1 121 ? 6.102 -13.922 -7.102 1 95 121 ILE B O 1
ATOM 3420 N N . ASN B 1 122 ? 5.082 -14.438 -5.23 1 97.38 122 ASN B N 1
ATOM 3421 C CA . ASN B 1 122 ? 4.215 -13.273 -5.117 1 97.38 122 ASN B CA 1
ATOM 3422 C C . ASN B 1 122 ? 4.336 -12.609 -3.746 1 97.38 122 ASN B C 1
ATOM 3424 O O . ASN B 1 122 ? 3.76 -13.086 -2.77 1 97.38 122 ASN B O 1
ATOM 3428 N N . MET B 1 123 ? 5.09 -11.555 -3.691 1 98 123 MET B N 1
ATOM 3429 C CA . MET B 1 123 ? 5.266 -10.805 -2.451 1 98 123 MET B CA 1
ATOM 3430 C C . MET B 1 123 ? 4.426 -9.531 -2.459 1 98 123 MET B C 1
ATOM 3432 O O . MET B 1 123 ? 4.734 -8.586 -3.184 1 98 123 MET B O 1
ATOM 3436 N N . ILE B 1 124 ? 3.451 -9.516 -1.636 1 97.5 124 ILE B N 1
ATOM 3437 C CA . ILE B 1 124 ? 2.613 -8.336 -1.456 1 97.5 124 ILE B CA 1
ATOM 3438 C C . ILE B 1 124 ? 3.217 -7.434 -0.383 1 97.5 124 ILE B C 1
ATOM 3440 O O . ILE B 1 124 ? 3.59 -7.902 0.695 1 97.5 124 ILE B O 1
ATOM 3444 N N . VAL B 1 125 ? 3.357 -6.156 -0.731 1 98 125 VAL B N 1
ATOM 3445 C CA . VAL B 1 125 ? 3.896 -5.203 0.234 1 98 125 VAL B CA 1
ATOM 3446 C C . VAL B 1 125 ? 2.809 -4.215 0.646 1 98 125 VAL B C 1
ATOM 3448 O O . VAL B 1 125 ? 2.135 -3.631 -0.208 1 98 125 VAL B O 1
ATOM 3451 N N . GLY B 1 126 ? 2.553 -4.062 1.905 1 96.88 126 GLY B N 1
ATOM 3452 C CA . GLY B 1 126 ? 1.532 -3.195 2.471 1 96.88 126 GLY B CA 1
ATOM 3453 C C . GLY B 1 126 ? 1.746 -2.902 3.943 1 96.88 126 GLY B C 1
ATOM 3454 O O . GLY B 1 126 ? 2.727 -3.357 4.535 1 96.88 126 GLY B O 1
ATOM 3455 N N . ASN B 1 127 ? 0.888 -2.074 4.484 1 96.81 127 ASN B N 1
ATOM 3456 C CA . ASN B 1 127 ? 1.032 -1.817 5.91 1 96.81 127 ASN B CA 1
ATOM 3457 C C . ASN B 1 127 ? 0.494 -2.975 6.746 1 96.81 127 ASN B C 1
ATOM 3459 O O . ASN B 1 127 ? -0.077 -3.924 6.207 1 96.81 127 ASN B O 1
ATOM 3463 N N . THR B 1 128 ? 0.716 -2.936 8.016 1 97.38 128 THR B N 1
ATOM 3464 C CA . THR B 1 128 ? 0.412 -4.055 8.898 1 97.38 128 THR B CA 1
ATOM 3465 C C . THR B 1 128 ? -1.083 -4.363 8.883 1 97.38 128 THR B C 1
ATOM 3467 O O . THR B 1 128 ? -1.483 -5.52 8.734 1 97.38 128 THR B O 1
ATOM 3470 N N . GLU B 1 129 ? -1.871 -3.35 8.969 1 96.69 129 GLU B N 1
ATOM 3471 C CA . GLU B 1 129 ? -3.318 -3.535 8.984 1 96.69 129 GLU B CA 1
ATOM 3472 C C . GLU B 1 129 ? -3.793 -4.242 7.715 1 96.69 129 GLU B C 1
ATOM 3474 O O . GLU B 1 129 ? -4.59 -5.18 7.781 1 96.69 129 GLU B O 1
ATOM 3479 N N . GLU B 1 130 ? -3.318 -3.805 6.594 1 96 130 GLU B N 1
ATOM 3480 C CA . GLU B 1 130 ? -3.68 -4.387 5.305 1 96 130 GLU B CA 1
ATOM 3481 C C . GLU B 1 130 ? -3.26 -5.852 5.227 1 96 130 GLU B C 1
ATOM 3483 O O . GLU B 1 130 ? -4.02 -6.695 4.746 1 96 130 GLU B O 1
ATOM 3488 N N . LEU B 1 131 ? -2.09 -6.141 5.688 1 97.81 131 LEU B N 1
ATOM 3489 C CA . LEU B 1 131 ? -1.562 -7.496 5.574 1 97.81 131 LEU B CA 1
ATOM 3490 C C . LEU B 1 131 ? -2.309 -8.453 6.5 1 97.81 131 LEU B C 1
ATOM 3492 O O . LEU B 1 131 ? -2.539 -9.609 6.152 1 97.81 131 LEU B O 1
ATOM 3496 N N . LEU B 1 132 ? -2.674 -7.98 7.676 1 96.31 132 LEU B N 1
ATOM 3497 C CA . LEU B 1 132 ? -3.461 -8.812 8.586 1 96.31 132 LEU B CA 1
ATOM 3498 C C . LEU B 1 132 ? -4.82 -9.133 7.973 1 96.31 132 LEU B C 1
ATOM 3500 O O . LEU B 1 132 ? -5.309 -10.258 8.102 1 96.31 132 LEU B O 1
ATOM 3504 N N . TYR B 1 133 ? -5.348 -8.164 7.305 1 93.56 133 TYR B N 1
ATOM 3505 C CA . TYR B 1 133 ? -6.605 -8.383 6.598 1 93.56 133 TYR B CA 1
ATOM 3506 C C . TYR B 1 133 ? -6.449 -9.438 5.512 1 93.56 133 TYR B C 1
ATOM 3508 O O . TYR B 1 133 ? -7.254 -10.367 5.422 1 93.56 133 TYR B O 1
ATOM 3516 N N . LYS B 1 134 ? -5.43 -9.312 4.703 1 94.62 134 LYS B N 1
ATOM 3517 C CA . LYS B 1 134 ? -5.191 -10.242 3.6 1 94.62 134 LYS B CA 1
ATOM 3518 C C . LYS B 1 134 ? -4.918 -11.648 4.117 1 94.62 134 LYS B C 1
ATOM 3520 O O . LYS B 1 134 ? -5.309 -12.633 3.486 1 94.62 134 LYS B O 1
ATOM 3525 N N . LEU B 1 135 ? -4.227 -11.742 5.203 1 94.19 135 LEU B N 1
ATOM 3526 C CA . LEU B 1 135 ? -3.936 -13.031 5.812 1 94.19 135 LEU B CA 1
ATOM 3527 C C . LEU B 1 135 ? -5.211 -13.688 6.328 1 94.19 135 LEU B C 1
ATOM 3529 O O . LEU B 1 135 ? -5.453 -14.875 6.074 1 94.19 135 LEU B O 1
ATOM 3533 N N . GLN B 1 136 ? -6.02 -12.914 6.973 1 87.94 136 GLN B N 1
ATOM 3534 C CA . GLN B 1 136 ? -7.27 -13.406 7.547 1 87.94 136 GLN B CA 1
ATOM 3535 C C . GLN B 1 136 ? -8.227 -13.867 6.457 1 87.94 136 GLN B C 1
ATOM 3537 O O . GLN B 1 136 ? -8.977 -14.828 6.648 1 87.94 136 GLN B O 1
ATOM 3542 N N . HIS B 1 137 ? -8.133 -13.258 5.305 1 85.19 137 HIS B N 1
ATOM 3543 C CA . HIS B 1 137 ? -9.07 -13.555 4.23 1 85.19 137 HIS B CA 1
ATOM 3544 C C . HIS B 1 137 ? -8.477 -14.562 3.25 1 85.19 137 HIS B C 1
ATOM 3546 O O . HIS B 1 137 ? -9.078 -14.844 2.209 1 85.19 137 HIS B O 1
ATOM 3552 N N . GLY B 1 138 ? -7.312 -15.039 3.543 1 86.75 138 GLY B N 1
ATOM 3553 C CA . GLY B 1 138 ? -6.719 -16.109 2.76 1 86.75 138 GLY B CA 1
ATOM 3554 C C . GLY B 1 138 ? -6.102 -15.633 1.459 1 86.75 138 GLY B C 1
ATOM 3555 O O . GLY B 1 138 ? -5.898 -16.422 0.535 1 86.75 138 GLY B O 1
ATOM 3556 N N . GLU B 1 139 ? -5.871 -14.352 1.378 1 92 139 GLU B N 1
ATOM 3557 C CA . GLU B 1 139 ? -5.277 -13.781 0.171 1 92 139 GLU B CA 1
ATOM 3558 C C . GLU B 1 139 ? -3.766 -14 0.147 1 92 139 GLU B C 1
ATOM 3560 O O . GLU B 1 139 ? -3.137 -13.906 -0.909 1 92 139 GLU B O 1
ATOM 3565 N N . ILE B 1 140 ? -3.164 -14.219 1.292 1 95.69 140 ILE B N 1
ATOM 3566 C CA . ILE B 1 140 ? -1.76 -14.594 1.438 1 95.69 140 ILE B CA 1
ATOM 3567 C C . ILE B 1 140 ? -1.633 -15.75 2.422 1 95.69 140 ILE B C 1
ATOM 3569 O O . ILE B 1 140 ? -2.529 -15.984 3.236 1 95.69 140 ILE B O 1
ATOM 3573 N N . ASP B 1 141 ? -0.554 -16.469 2.322 1 94.06 141 ASP B N 1
ATOM 3574 C CA . ASP B 1 141 ? -0.373 -17.688 3.115 1 94.06 141 ASP B CA 1
ATOM 3575 C C . ASP B 1 141 ? 0.329 -17.375 4.438 1 94.06 141 ASP B C 1
ATOM 3577 O O . ASP B 1 141 ? 0.101 -18.047 5.441 1 94.06 141 ASP B O 1
ATOM 3581 N N . PHE B 1 142 ? 1.216 -16.453 4.438 1 96.81 142 PHE B N 1
ATOM 3582 C CA . PHE B 1 142 ? 1.932 -15.961 5.609 1 96.81 142 PHE B CA 1
ATOM 3583 C C . PHE B 1 142 ? 2.406 -14.531 5.395 1 96.81 142 PHE B C 1
ATOM 3585 O O . PHE B 1 142 ? 2.264 -13.984 4.297 1 96.81 142 PHE B O 1
ATOM 3592 N N . ALA B 1 143 ? 2.896 -13.914 6.477 1 98.38 143 ALA B N 1
ATOM 3593 C CA . ALA B 1 143 ? 3.363 -12.531 6.352 1 98.38 143 ALA B CA 1
ATOM 3594 C C . ALA B 1 143 ? 4.504 -12.25 7.324 1 98.38 143 ALA B C 1
ATOM 3596 O O . ALA B 1 143 ? 4.625 -12.914 8.359 1 98.38 143 ALA B O 1
ATOM 3597 N N . LEU B 1 144 ? 5.367 -11.398 6.934 1 98.5 144 LEU B N 1
ATOM 3598 C CA . LEU B 1 144 ? 6.348 -10.797 7.828 1 98.5 144 LEU B CA 1
ATOM 3599 C C . LEU B 1 144 ? 5.941 -9.367 8.195 1 98.5 144 LEU B C 1
ATOM 3601 O O . LEU B 1 144 ? 5.852 -8.5 7.324 1 98.5 144 LEU B O 1
ATOM 3605 N N . VAL B 1 145 ? 5.703 -9.156 9.516 1 98.25 145 VAL B N 1
ATOM 3606 C CA . VAL B 1 145 ? 5.078 -7.887 9.883 1 98.25 145 VAL B CA 1
ATOM 3607 C C . VAL B 1 145 ? 5.824 -7.262 11.062 1 98.25 145 VAL B C 1
ATOM 3609 O O . VAL B 1 145 ? 6.504 -7.965 11.812 1 98.25 145 VAL B O 1
ATOM 3612 N N . GLU B 1 146 ? 5.754 -5.988 11.109 1 97 146 GLU B N 1
ATOM 3613 C CA . GLU B 1 146 ? 6.148 -5.223 12.289 1 97 146 GLU B CA 1
ATOM 3614 C C . GLU B 1 146 ? 4.93 -4.637 12.992 1 97 146 GLU B C 1
ATOM 3616 O O . GLU B 1 146 ? 3.834 -4.602 12.43 1 97 146 GLU B O 1
ATOM 3621 N N . GLY B 1 147 ? 5.133 -4.188 14.219 1 92.44 147 GLY B N 1
ATOM 3622 C CA . GLY B 1 147 ? 4.051 -3.559 14.961 1 92.44 147 GLY B CA 1
ATOM 3623 C C . GLY B 1 147 ? 3.234 -4.543 15.773 1 92.44 147 GLY B C 1
ATOM 3624 O O . GLY B 1 147 ? 3.74 -5.59 16.172 1 92.44 147 GLY B O 1
ATOM 3625 N N . TYR B 1 148 ? 2.053 -4.09 15.984 1 92.38 148 TYR B N 1
ATOM 3626 C CA . TYR B 1 148 ? 1.224 -4.832 16.938 1 92.38 148 TYR B CA 1
ATOM 3627 C C . TYR B 1 148 ? 0.069 -5.523 16.219 1 92.38 148 TYR B C 1
ATOM 3629 O O . TYR B 1 148 ? -0.444 -5.02 15.219 1 92.38 148 TYR B O 1
ATOM 3637 N N . PHE B 1 149 ? -0.223 -6.723 16.703 1 93.31 149 PHE B N 1
ATOM 3638 C CA . PHE B 1 149 ? -1.382 -7.488 16.25 1 93.31 149 PHE B CA 1
ATOM 3639 C C . PHE B 1 149 ? -1.921 -8.359 17.375 1 93.31 149 PHE B C 1
ATOM 3641 O O . PHE B 1 149 ? -1.26 -8.539 18.406 1 93.31 149 PHE B O 1
ATOM 3648 N N . VAL B 1 150 ? -3.098 -8.82 17.266 1 93.25 150 VAL B N 1
ATOM 3649 C CA . VAL B 1 150 ? -3.697 -9.703 18.266 1 93.25 150 VAL B CA 1
ATOM 3650 C C . VAL B 1 150 ? -3.092 -11.102 18.156 1 93.25 150 VAL B C 1
ATOM 3652 O O . VAL B 1 150 ? -3.533 -11.914 17.328 1 93.25 150 VAL B O 1
ATOM 3655 N N . LYS B 1 151 ? -2.266 -11.414 19.062 1 91.31 151 LYS B N 1
ATOM 3656 C CA . LYS B 1 151 ? -1.448 -12.617 18.969 1 91.31 151 LYS B CA 1
ATOM 3657 C C . LYS B 1 151 ? -2.312 -13.875 19.047 1 91.31 151 LYS B C 1
ATOM 3659 O O . LYS B 1 151 ? -1.96 -14.914 18.484 1 91.31 151 LYS B O 1
ATOM 3664 N N . SER B 1 152 ? -3.441 -13.789 19.703 1 89.94 152 SER B N 1
ATOM 3665 C CA . SER B 1 152 ? -4.312 -14.953 19.828 1 89.94 152 SER B CA 1
ATOM 3666 C C . SER B 1 152 ? -4.949 -15.32 18.5 1 89.94 152 SER B C 1
ATOM 3668 O O . SER B 1 152 ? -5.449 -16.438 18.328 1 89.94 152 SER B O 1
ATOM 3670 N N . ASP B 1 153 ? -4.867 -14.383 17.656 1 89.94 153 ASP B N 1
ATOM 3671 C CA . ASP B 1 153 ? -5.555 -14.586 16.391 1 89.94 153 ASP B CA 1
ATOM 3672 C C . ASP B 1 153 ? -4.637 -15.25 15.367 1 89.94 153 ASP B C 1
ATOM 3674 O O . ASP B 1 153 ? -5.094 -15.727 14.328 1 89.94 153 ASP B O 1
ATOM 3678 N N . TYR B 1 154 ? -3.35 -15.359 15.75 1 94.31 154 TYR B N 1
ATOM 3679 C CA . TYR B 1 154 ? -2.355 -15.859 14.812 1 94.31 154 TYR B CA 1
ATOM 3680 C C . TYR B 1 154 ? -1.345 -16.766 15.516 1 94.31 154 TYR B C 1
ATOM 3682 O O . TYR B 1 154 ? -1.194 -16.688 16.734 1 94.31 154 TYR B O 1
ATOM 3690 N N . ASP B 1 155 ? -0.785 -17.672 14.797 1 94.75 155 ASP B N 1
ATOM 3691 C CA . ASP B 1 155 ? 0.49 -18.25 15.195 1 94.75 155 ASP B CA 1
ATOM 3692 C C . ASP B 1 155 ? 1.663 -17.469 14.617 1 94.75 155 ASP B C 1
ATOM 3694 O O . ASP B 1 155 ? 1.521 -16.812 13.586 1 94.75 155 ASP B O 1
ATOM 3698 N N . TYR B 1 156 ? 2.75 -17.516 15.289 1 96.94 156 TYR B N 1
ATOM 3699 C CA . TYR B 1 156 ? 3.846 -16.641 14.859 1 96.94 156 TYR B CA 1
ATOM 3700 C C . TYR B 1 156 ? 5.176 -17.141 15.422 1 96.94 156 TYR B C 1
ATOM 3702 O O . TYR B 1 156 ? 5.207 -17.969 16.344 1 96.94 156 TYR B O 1
ATOM 3710 N N . VAL B 1 157 ? 6.238 -16.703 14.812 1 96.75 157 VAL B N 1
ATOM 3711 C CA . VAL B 1 157 ? 7.598 -16.766 15.336 1 96.75 157 VAL B CA 1
ATOM 3712 C C . VAL B 1 157 ? 8.234 -15.383 15.297 1 96.75 157 VAL B C 1
ATOM 3714 O O . VAL B 1 157 ? 7.922 -14.562 14.43 1 96.75 157 VAL B O 1
ATOM 3717 N N . VAL B 1 158 ? 9.016 -15.109 16.297 1 97 158 VAL B N 1
ATOM 3718 C CA . VAL B 1 158 ? 9.828 -13.898 16.234 1 97 158 VAL B CA 1
ATOM 3719 C C . VAL B 1 158 ? 10.867 -14.031 15.125 1 97 158 VAL B C 1
ATOM 3721 O O . VAL B 1 158 ? 11.695 -14.945 15.148 1 97 158 VAL B O 1
ATOM 3724 N N . TYR B 1 159 ? 10.812 -13.219 14.156 1 97.19 159 TYR B N 1
ATOM 3725 C CA . TYR B 1 159 ? 11.68 -13.289 12.984 1 97.19 159 TYR B CA 1
ATOM 3726 C C . TYR B 1 159 ? 13.023 -12.617 13.25 1 97.19 159 TYR B C 1
ATOM 3728 O O . TYR B 1 159 ? 14.07 -13.156 12.898 1 97.19 159 TYR B O 1
ATOM 3736 N N . SER B 1 160 ? 12.977 -11.445 13.805 1 96.56 160 SER B N 1
ATOM 3737 C CA . SER B 1 160 ? 14.172 -10.703 14.188 1 96.56 160 SER B CA 1
ATOM 3738 C C . SER B 1 160 ? 13.844 -9.594 15.172 1 96.56 160 SER B C 1
ATOM 3740 O O . SER B 1 160 ? 12.672 -9.258 15.375 1 96.56 160 SER B O 1
ATOM 3742 N N . LYS B 1 161 ? 14.797 -9.164 15.883 1 97.31 161 LYS B N 1
ATOM 3743 C CA . LYS B 1 161 ? 14.727 -7.973 16.719 1 97.31 161 LYS B CA 1
ATOM 3744 C C . LYS B 1 161 ? 15.492 -6.809 16.094 1 97.31 161 LYS B C 1
ATOM 3746 O O . LYS B 1 161 ? 16.656 -6.949 15.734 1 97.31 161 LYS B O 1
ATOM 3751 N N . GLU B 1 162 ? 14.805 -5.715 15.93 1 98.06 162 GLU B N 1
ATOM 3752 C CA . GLU B 1 162 ? 15.375 -4.629 15.141 1 98.06 162 GLU B CA 1
ATOM 3753 C C . GLU B 1 162 ? 15.383 -3.318 15.922 1 98.06 162 GLU B C 1
ATOM 3755 O O . GLU B 1 162 ? 14.477 -3.057 16.719 1 98.06 162 GLU B O 1
ATOM 3760 N N . ASN B 1 163 ? 16.375 -2.52 15.609 1 98.19 163 ASN B N 1
ATOM 3761 C CA . ASN B 1 163 ? 16.484 -1.207 16.234 1 98.19 163 ASN B CA 1
ATOM 3762 C C . ASN B 1 163 ? 15.484 -0.217 15.648 1 98.19 163 ASN B C 1
ATOM 3764 O O . ASN B 1 163 ? 15.281 -0.188 14.43 1 98.19 163 ASN B O 1
ATOM 3768 N N . TYR B 1 164 ? 14.828 0.465 16.531 1 98.38 164 TYR B N 1
ATOM 3769 C CA . TYR B 1 164 ? 13.898 1.542 16.203 1 98.38 164 TYR B CA 1
ATOM 3770 C C . TYR B 1 164 ? 14.398 2.873 16.75 1 98.38 164 TYR B C 1
ATOM 3772 O O . TYR B 1 164 ? 14.75 2.977 17.938 1 98.38 164 TYR B O 1
ATOM 3780 N N . ILE B 1 165 ? 14.453 3.98 15.852 1 98.69 165 ILE B N 1
ATOM 3781 C CA . ILE B 1 165 ? 15.172 5.188 16.25 1 98.69 165 ILE B CA 1
ATOM 3782 C C . ILE B 1 165 ? 14.422 6.422 15.758 1 98.69 165 ILE B C 1
ATOM 3784 O O . ILE B 1 165 ? 13.609 6.328 14.828 1 98.69 165 ILE B O 1
ATOM 3788 N N . CYS B 1 166 ? 14.688 7.516 16.391 1 98.81 166 CYS B N 1
ATOM 3789 C CA . CYS B 1 166 ? 14.312 8.828 15.867 1 98.81 166 CYS B CA 1
ATOM 3790 C C . CYS B 1 166 ? 15.461 9.438 15.07 1 98.81 166 CYS B C 1
ATOM 3792 O O . CYS B 1 166 ? 16.625 9.305 15.438 1 98.81 166 CYS B O 1
ATOM 3794 N N . VAL B 1 167 ? 15.117 10.133 13.969 1 98.81 167 VAL B N 1
ATOM 3795 C CA . VAL B 1 167 ? 16.172 10.719 13.148 1 98.81 167 VAL B CA 1
ATOM 3796 C C . VAL B 1 167 ? 15.75 12.117 12.703 1 98.81 167 VAL B C 1
ATOM 3798 O O . VAL B 1 167 ? 14.555 12.43 12.641 1 98.81 167 VAL B O 1
ATOM 3801 N N . ALA B 1 168 ? 16.672 12.93 12.422 1 98.88 168 ALA B N 1
ATOM 3802 C CA . ALA B 1 168 ? 16.562 14.266 11.844 1 98.88 168 ALA B CA 1
ATOM 3803 C C . ALA B 1 168 ? 17.625 14.492 10.766 1 98.88 168 ALA B C 1
ATOM 3805 O O . ALA B 1 168 ? 18.547 13.695 10.633 1 98.88 168 ALA B O 1
ATOM 3806 N N . GLY B 1 169 ? 17.391 15.547 9.922 1 98.81 169 GLY B N 1
ATOM 3807 C CA . GLY B 1 169 ? 18.438 15.938 8.977 1 98.81 169 GLY B CA 1
ATOM 3808 C C . GLY B 1 169 ? 19.703 16.406 9.648 1 98.81 169 GLY B C 1
ATOM 3809 O O . GLY B 1 169 ? 19.688 16.859 10.797 1 98.81 169 GLY B O 1
ATOM 3810 N N . LYS B 1 170 ? 20.75 16.266 8.922 1 98.25 170 LYS B N 1
ATOM 3811 C CA . LYS B 1 170 ? 22.062 16.625 9.43 1 98.25 170 LYS B CA 1
ATOM 3812 C C . LYS B 1 170 ? 22.078 18.062 9.969 1 98.25 170 LYS B C 1
ATOM 3814 O O . LYS B 1 170 ? 22.656 18.328 11.023 1 98.25 170 LYS B O 1
ATOM 3819 N N . ASN B 1 171 ? 21.344 18.953 9.336 1 97.81 171 ASN B N 1
ATOM 3820 C CA . ASN B 1 171 ? 21.375 20.375 9.672 1 97.81 171 ASN B CA 1
ATOM 3821 C C . ASN B 1 171 ? 20.078 20.812 10.359 1 97.81 171 ASN B C 1
ATOM 3823 O O . ASN B 1 171 ? 19.766 22 10.406 1 97.81 171 ASN B O 1
ATOM 3827 N N . TYR B 1 172 ? 19.375 19.859 10.781 1 98.19 172 TYR B N 1
ATOM 3828 C CA . TYR B 1 172 ? 18.125 20.203 11.453 1 98.19 172 TYR B CA 1
ATOM 3829 C C . TYR B 1 172 ? 18.391 20.984 12.734 1 98.19 172 TYR B C 1
ATOM 3831 O O . TYR B 1 172 ? 19.25 20.625 13.531 1 98.19 172 TYR B O 1
ATOM 3839 N N . LYS B 1 173 ? 17.625 22.078 12.961 1 97.25 173 LYS B N 1
ATOM 3840 C CA . LYS B 1 173 ? 17.781 22.906 14.148 1 97.25 173 LYS B CA 1
ATOM 3841 C C . LYS B 1 173 ? 16.641 22.672 15.133 1 97.25 173 LYS B C 1
ATOM 3843 O O . LYS B 1 173 ? 15.508 23.109 14.906 1 97.25 173 LYS B O 1
ATOM 3848 N N . PHE B 1 174 ? 17 22.109 16.25 1 96.88 174 PHE B N 1
ATOM 3849 C CA . PHE B 1 174 ? 16.016 21.859 17.297 1 96.88 174 PHE B CA 1
ATOM 3850 C C . PHE B 1 174 ? 15.758 23.125 18.094 1 96.88 174 PHE B C 1
ATOM 3852 O O . PHE B 1 174 ? 16.656 23.938 18.297 1 96.88 174 PHE B O 1
ATOM 3859 N N . LYS B 1 175 ? 14.547 23.281 18.516 1 91.31 175 LYS B N 1
ATOM 3860 C CA . LYS B 1 175 ? 14.242 24.375 19.422 1 91.31 175 LYS B CA 1
ATOM 3861 C C . LYS B 1 175 ? 14.938 24.188 20.766 1 91.31 175 LYS B C 1
ATOM 3863 O O . LYS B 1 175 ? 15.406 25.156 21.375 1 91.31 175 LYS B O 1
ATOM 3868 N N . LYS B 1 176 ? 14.922 23.031 21.219 1 92.12 176 LYS B N 1
ATOM 3869 C CA . LYS B 1 176 ? 15.641 22.547 22.406 1 92.12 176 LYS B CA 1
ATOM 3870 C C . LYS B 1 176 ? 16.25 21.172 22.141 1 92.12 176 LYS B C 1
ATOM 3872 O O . LYS B 1 176 ? 15.617 20.312 21.516 1 92.12 176 LYS B O 1
ATOM 3877 N N . GLU B 1 177 ? 17.5 21.031 22.703 1 94.81 177 GLU B N 1
ATOM 3878 C CA . GLU B 1 177 ? 18.109 19.719 22.531 1 94.81 177 GLU B CA 1
ATOM 3879 C C . GLU B 1 177 ? 17.234 18.625 23.141 1 94.81 177 GLU B C 1
ATOM 3881 O O . GLU B 1 177 ? 16.984 18.625 24.344 1 94.81 177 GLU B O 1
ATOM 3886 N N . PRO B 1 178 ? 16.859 17.672 22.297 1 97.38 178 PRO B N 1
ATOM 3887 C CA . PRO B 1 178 ? 15.93 16.656 22.828 1 97.38 178 PRO B CA 1
ATOM 3888 C C . PRO B 1 178 ? 16.641 15.539 23.578 1 97.38 178 PRO B C 1
ATOM 3890 O O . PRO B 1 178 ? 17.719 15.109 23.172 1 97.38 178 PRO B O 1
ATOM 3893 N N . HIS B 1 179 ? 16 15.055 24.703 1 97.69 179 HIS B N 1
ATOM 3894 C CA . HIS B 1 179 ? 16.516 13.93 25.469 1 97.69 179 HIS B CA 1
ATOM 3895 C C . HIS B 1 179 ? 15.438 12.891 25.734 1 97.69 179 HIS B C 1
ATOM 3897 O O . HIS B 1 179 ? 15.742 11.727 25.984 1 97.69 179 HIS B O 1
ATOM 3903 N N . VAL B 1 180 ? 14.219 13.391 25.781 1 98.06 180 VAL B N 1
ATOM 3904 C CA . VAL B 1 180 ? 13.062 12.523 25.984 1 98.06 180 VAL B CA 1
ATOM 3905 C C . VAL B 1 180 ? 12.008 12.82 24.906 1 98.06 180 VAL B C 1
ATOM 3907 O O . VAL B 1 180 ? 12.109 13.812 24.188 1 98.06 180 VAL B O 1
ATOM 3910 N N . LEU B 1 181 ? 11.031 11.984 24.812 1 98.44 181 LEU B N 1
ATOM 3911 C CA . LEU B 1 181 ? 10 12.109 23.781 1 98.44 181 LEU B CA 1
ATOM 3912 C C . LEU B 1 181 ? 9.273 13.445 23.891 1 98.44 181 LEU B C 1
ATOM 3914 O O . LEU B 1 181 ? 8.977 14.078 22.875 1 98.44 181 LEU B O 1
ATOM 3918 N N . GLU B 1 182 ? 8.992 13.859 25.062 1 97.81 182 GLU B N 1
ATOM 3919 C CA . GLU B 1 182 ? 8.266 15.109 25.281 1 97.81 182 GLU B CA 1
ATOM 3920 C C . GLU B 1 182 ? 8.992 16.297 24.656 1 97.81 182 GLU B C 1
ATOM 3922 O O . GLU B 1 182 ? 8.359 17.25 24.219 1 97.81 182 GLU B O 1
ATOM 3927 N N . ASP B 1 183 ? 10.367 16.234 24.625 1 98 183 ASP B N 1
ATOM 3928 C CA . ASP B 1 183 ? 11.172 17.312 24.047 1 98 183 ASP B CA 1
ATOM 3929 C C . ASP B 1 183 ? 10.906 17.469 22.562 1 98 183 ASP B C 1
ATOM 3931 O O . ASP B 1 183 ? 11.211 18.5 21.969 1 98 183 ASP B O 1
ATOM 3935 N N . LEU B 1 184 ? 10.328 16.422 21.891 1 98.25 184 LEU B N 1
ATOM 3936 C CA . LEU B 1 184 ? 10.125 16.422 20.453 1 98.25 184 LEU B CA 1
ATOM 3937 C C . LEU B 1 184 ? 8.805 17.094 20.078 1 98.25 184 LEU B C 1
ATOM 3939 O O . LEU B 1 184 ? 8.555 17.391 18.906 1 98.25 184 LEU B O 1
ATOM 3943 N N . LEU B 1 185 ? 7.977 17.422 21.062 1 97.5 185 LEU B N 1
ATOM 3944 C CA . LEU B 1 185 ? 6.594 17.828 20.812 1 97.5 185 LEU B CA 1
ATOM 3945 C C . LEU B 1 185 ? 6.535 19.172 20.109 1 97.5 185 LEU B C 1
ATOM 3947 O O . LEU B 1 185 ? 5.531 19.5 19.469 1 97.5 185 LEU B O 1
ATOM 3951 N N . LYS B 1 186 ? 7.539 19.922 20.156 1 95.81 186 LYS B N 1
ATOM 3952 C CA . LYS B 1 186 ? 7.559 21.25 19.531 1 95.81 186 LYS B CA 1
ATOM 3953 C C . LYS B 1 186 ? 8.016 21.141 18.078 1 95.81 186 LYS B C 1
ATOM 3955 O O . LYS B 1 186 ? 7.918 22.125 17.328 1 95.81 186 LYS B O 1
ATOM 3960 N N . GLU B 1 187 ? 8.477 20 17.672 1 96.69 187 GLU B N 1
ATOM 3961 C CA . GLU B 1 187 ? 8.977 19.797 16.312 1 96.69 187 GLU B CA 1
ATOM 3962 C C . GLU B 1 187 ? 7.867 19.312 15.383 1 96.69 187 GLU B C 1
ATOM 3964 O O . GLU B 1 187 ? 6.812 18.875 15.836 1 96.69 187 GLU B O 1
ATOM 3969 N N . THR B 1 188 ? 8.078 19.516 14.047 1 96.56 188 THR B N 1
ATOM 3970 C CA . THR B 1 188 ? 7.238 18.875 13.047 1 96.56 188 THR B CA 1
ATOM 3971 C C . THR B 1 188 ? 7.555 17.391 12.953 1 96.56 188 THR B C 1
ATOM 3973 O O . THR B 1 188 ? 8.711 17 12.758 1 96.56 188 THR B O 1
ATOM 3976 N N . LEU B 1 189 ? 6.555 16.594 13.141 1 98.12 189 LEU B N 1
ATOM 3977 C CA . LEU B 1 189 ? 6.707 15.141 13.039 1 98.12 189 LEU B CA 1
ATOM 3978 C C . LEU B 1 189 ? 6.195 14.633 11.695 1 98.12 189 LEU B C 1
ATOM 3980 O O . LEU B 1 189 ? 5.09 14.984 11.273 1 98.12 189 LEU B O 1
ATOM 3984 N N . ILE B 1 190 ? 6.973 13.914 10.984 1 98.56 190 ILE B N 1
ATOM 3985 C CA . ILE B 1 190 ? 6.551 13.211 9.773 1 98.56 190 ILE B CA 1
ATOM 3986 C C . ILE B 1 190 ? 6.363 11.727 10.078 1 98.56 190 ILE B C 1
ATOM 3988 O O . ILE B 1 190 ? 7.309 11.047 10.477 1 98.56 190 ILE B O 1
ATOM 3992 N N . VAL B 1 191 ? 5.176 11.227 9.914 1 98.12 191 VAL B N 1
ATOM 3993 C CA . VAL B 1 191 ? 4.848 9.859 10.312 1 98.12 191 VAL B CA 1
ATOM 3994 C C . VAL B 1 191 ? 4.219 9.109 9.141 1 98.12 191 VAL B C 1
ATOM 3996 O O . VAL B 1 191 ? 3.785 9.734 8.164 1 98.12 191 VAL B O 1
ATOM 3999 N N . ARG B 1 192 ? 4.234 7.789 9.227 1 97.88 192 ARG B N 1
ATOM 4000 C CA . ARG B 1 192 ? 3.549 6.926 8.273 1 97.88 192 ARG B CA 1
ATOM 4001 C C . ARG B 1 192 ? 2.035 7.004 8.453 1 97.88 192 ARG B C 1
ATOM 4003 O O . ARG B 1 192 ? 1.548 7.637 9.391 1 97.88 192 ARG B O 1
ATOM 4010 N N . GLU B 1 193 ? 1.291 6.453 7.594 1 97.06 193 GLU B N 1
ATOM 4011 C CA . GLU B 1 193 ? -0.169 6.457 7.582 1 97.06 193 GLU B CA 1
ATOM 4012 C C . GLU B 1 193 ? -0.729 5.586 8.703 1 97.06 193 GLU B C 1
ATOM 4014 O O . GLU B 1 193 ? -0.02 4.742 9.258 1 97.06 193 GLU B O 1
ATOM 4019 N N . LYS B 1 194 ? -2.018 5.777 9.008 1 95.5 194 LYS B N 1
ATOM 4020 C CA . LYS B 1 194 ? -2.711 4.883 9.938 1 95.5 194 LYS B CA 1
ATOM 4021 C C . LYS B 1 194 ? -2.693 3.445 9.422 1 95.5 194 LYS B C 1
ATOM 4023 O O . LYS B 1 194 ? -2.867 3.205 8.227 1 95.5 194 LYS B O 1
ATOM 4028 N N . GLY B 1 195 ? -2.424 2.496 10.328 1 96.12 195 GLY B N 1
ATOM 4029 C CA . GLY B 1 195 ? -2.316 1.096 9.953 1 96.12 195 GLY B CA 1
ATOM 4030 C C . GLY B 1 195 ? -0.883 0.633 9.773 1 96.12 195 GLY B C 1
ATOM 4031 O O . GLY B 1 195 ? -0.613 -0.569 9.734 1 96.12 195 GLY B O 1
ATOM 4032 N N . SER B 1 196 ? 0.035 1.591 9.641 1 97.62 196 SER B N 1
ATOM 4033 C CA . SER B 1 196 ? 1.457 1.273 9.547 1 97.62 196 SER B CA 1
ATOM 4034 C C . SER B 1 196 ? 1.991 0.733 10.867 1 97.62 196 SER B C 1
ATOM 4036 O O . SER B 1 196 ? 1.733 1.307 11.93 1 97.62 196 SER B O 1
ATOM 4038 N N . GLY B 1 197 ? 2.736 -0.328 10.789 1 97.38 197 GLY B N 1
ATOM 4039 C CA . GLY B 1 197 ? 3.383 -0.873 11.969 1 97.38 197 GLY B CA 1
ATOM 4040 C C . GLY B 1 197 ? 4.371 0.087 12.609 1 97.38 197 GLY B C 1
ATOM 4041 O O . GLY B 1 197 ? 4.434 0.202 13.836 1 97.38 197 GLY B O 1
ATOM 4042 N N . THR B 1 198 ? 5.09 0.796 11.766 1 97.25 198 THR B N 1
ATOM 4043 C CA . THR B 1 198 ? 6.078 1.762 12.242 1 97.25 198 THR B CA 1
ATOM 4044 C C . THR B 1 198 ? 5.398 2.902 13 1 97.25 198 THR B C 1
ATOM 4046 O O . THR B 1 198 ? 5.883 3.33 14.047 1 97.25 198 THR B O 1
ATOM 4049 N N . ARG B 1 199 ? 4.297 3.408 12.469 1 97.44 199 ARG B N 1
ATOM 4050 C CA . ARG B 1 199 ? 3.531 4.441 13.156 1 97.44 199 ARG B CA 1
ATOM 4051 C C . ARG B 1 199 ? 3.004 3.934 14.5 1 97.44 199 ARG B C 1
ATOM 4053 O O . ARG B 1 199 ? 3.07 4.641 15.508 1 97.44 199 ARG B O 1
ATOM 4060 N N . ASP B 1 200 ? 2.516 2.711 14.508 1 96.81 200 ASP B N 1
ATOM 4061 C CA . ASP B 1 200 ? 1.956 2.107 15.711 1 96.81 200 ASP B CA 1
ATOM 4062 C C . ASP B 1 200 ? 2.998 2.043 16.828 1 96.81 200 ASP B C 1
ATOM 4064 O O . ASP B 1 200 ? 2.686 2.307 18 1 96.81 200 ASP B O 1
ATOM 4068 N N . ILE B 1 201 ? 4.102 1.66 16.469 1 97.5 201 ILE B N 1
ATOM 4069 C CA . ILE B 1 201 ? 5.199 1.56 17.438 1 97.5 201 ILE B CA 1
ATOM 4070 C C . ILE B 1 201 ? 5.465 2.928 18.062 1 97.5 201 ILE B C 1
ATOM 4072 O O . ILE B 1 201 ? 5.637 3.037 19.266 1 97.5 201 ILE B O 1
ATOM 4076 N N . PHE B 1 202 ? 5.527 3.953 17.234 1 98.25 202 PHE B N 1
ATOM 4077 C CA . PHE B 1 202 ? 5.773 5.297 17.75 1 98.25 202 PHE B CA 1
ATOM 4078 C C . PHE B 1 202 ? 4.648 5.738 18.672 1 98.25 202 PHE B C 1
ATOM 4080 O O . PHE B 1 202 ? 4.902 6.293 19.75 1 98.25 202 PHE B O 1
ATOM 4087 N N . GLU B 1 203 ? 3.438 5.496 18.266 1 98 203 GLU B N 1
ATOM 4088 C CA . GLU B 1 203 ? 2.279 5.883 19.062 1 98 203 GLU B CA 1
ATOM 4089 C C . GLU B 1 203 ? 2.279 5.168 20.422 1 98 203 GLU B C 1
ATOM 4091 O O . GLU B 1 203 ? 1.931 5.762 21.438 1 98 203 GLU B O 1
ATOM 4096 N N . LYS B 1 204 ? 2.646 3.924 20.422 1 97.31 204 LYS B N 1
ATOM 4097 C CA . LYS B 1 204 ? 2.723 3.184 21.672 1 97.31 204 LYS B CA 1
ATOM 4098 C C . LYS B 1 204 ? 3.811 3.75 22.578 1 97.31 204 LYS B C 1
ATOM 4100 O O . LYS B 1 204 ? 3.648 3.795 23.797 1 97.31 204 LYS B O 1
ATOM 4105 N N . ASN B 1 205 ? 4.938 4.129 22 1 97.81 205 ASN B N 1
ATOM 4106 C CA . ASN B 1 205 ? 5.984 4.797 22.766 1 97.81 205 ASN B CA 1
ATOM 4107 C C . ASN B 1 205 ? 5.473 6.082 23.406 1 97.81 205 ASN B C 1
ATOM 4109 O O . ASN B 1 205 ? 5.766 6.363 24.562 1 97.81 205 ASN B O 1
ATOM 4113 N N . LEU B 1 206 ? 4.723 6.863 22.641 1 98.25 206 LEU B N 1
ATOM 4114 C CA . LEU B 1 206 ? 4.141 8.094 23.156 1 98.25 206 LEU B CA 1
ATOM 4115 C C . LEU B 1 206 ? 3.16 7.793 24.281 1 98.25 206 LEU B C 1
ATOM 4117 O O . LEU B 1 206 ? 3.201 8.438 25.344 1 98.25 206 LEU B O 1
ATOM 4121 N N . GLU B 1 207 ? 2.361 6.805 24.047 1 97.75 207 GLU B N 1
ATOM 4122 C CA . GLU B 1 207 ? 1.326 6.441 25.016 1 97.75 207 GLU B CA 1
ATOM 4123 C C . GLU B 1 207 ? 1.934 6.066 26.359 1 97.75 207 GLU B C 1
ATOM 4125 O O . GLU B 1 207 ? 1.358 6.367 27.406 1 97.75 207 GLU B O 1
ATOM 4130 N N . ARG B 1 208 ? 3.051 5.41 26.344 1 96.62 208 ARG B N 1
ATOM 4131 C CA . ARG B 1 208 ? 3.744 5.008 27.562 1 96.62 208 ARG B CA 1
ATOM 4132 C C . ARG B 1 208 ? 4.129 6.219 28.406 1 96.62 208 ARG B C 1
ATOM 4134 O O . ARG B 1 208 ? 4.406 6.094 29.594 1 96.62 208 ARG B O 1
ATOM 4141 N N . GLN B 1 209 ? 4.215 7.406 27.781 1 96.69 209 GLN B N 1
ATOM 4142 C CA . GLN B 1 209 ? 4.562 8.648 28.453 1 96.69 209 GLN B CA 1
A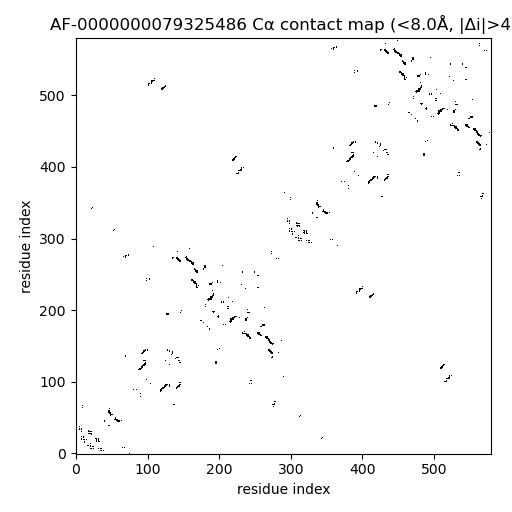TOM 4143 C C . GLN B 1 209 ? 3.34 9.555 28.609 1 96.69 209 GLN B C 1
ATOM 4145 O O . GLN B 1 209 ? 3.475 10.75 28.875 1 96.69 209 GLN B O 1
ATOM 4150 N N . ASN B 1 210 ? 2.115 8.984 28.312 1 97.56 210 ASN B N 1
ATOM 4151 C CA . ASN B 1 210 ? 0.854 9.719 28.359 1 97.56 210 ASN B CA 1
ATOM 4152 C C . ASN B 1 210 ? 0.825 10.836 27.312 1 97.56 210 ASN B C 1
ATOM 4154 O O . ASN B 1 210 ? 0.305 11.922 27.578 1 97.56 210 ASN B O 1
ATOM 4158 N N . LEU B 1 211 ? 1.477 10.609 26.219 1 97.75 211 LEU B N 1
ATOM 4159 C CA . LEU B 1 211 ? 1.495 11.516 25.078 1 97.75 211 LEU B CA 1
ATOM 4160 C C . LEU B 1 211 ? 0.786 10.898 23.875 1 97.75 211 LEU B C 1
ATOM 4162 O O . LEU B 1 211 ? 0.492 9.703 23.875 1 97.75 211 LEU B O 1
ATOM 4166 N N . ASN B 1 212 ? 0.468 11.711 22.891 1 97.25 212 ASN B N 1
ATOM 4167 C CA . ASN B 1 212 ? -0.081 11.234 21.625 1 97.25 212 ASN B CA 1
ATOM 4168 C C . ASN B 1 212 ? 0.344 12.125 20.453 1 97.25 212 ASN B C 1
ATOM 4170 O O . ASN B 1 212 ? 0.965 13.172 20.672 1 97.25 212 ASN B O 1
ATOM 4174 N N . LEU B 1 213 ? 0.021 11.727 19.281 1 96.75 213 LEU B N 1
ATOM 4175 C CA . LEU B 1 213 ? 0.456 12.422 18.078 1 96.75 213 LEU B CA 1
ATOM 4176 C C . LEU B 1 213 ? -0.091 13.844 18.047 1 96.75 213 LEU B C 1
ATOM 4178 O O . LEU B 1 213 ? 0.562 14.75 17.531 1 96.75 213 LEU B O 1
ATOM 4182 N N . ASN B 1 214 ? -1.258 14.016 18.609 1 94.06 214 ASN B N 1
ATOM 4183 C CA . ASN B 1 214 ? -1.913 15.312 18.609 1 94.06 214 ASN B CA 1
ATOM 4184 C C . ASN B 1 214 ? -1.181 16.312 19.484 1 94.06 214 ASN B C 1
ATOM 4186 O O . ASN B 1 214 ? -1.432 17.516 19.406 1 94.06 214 ASN B O 1
ATOM 4190 N N . ASP B 1 215 ? -0.33 15.883 20.312 1 96.44 215 ASP B N 1
ATOM 4191 C CA . ASP B 1 215 ? 0.445 16.766 21.172 1 96.44 215 ASP B CA 1
ATOM 4192 C C . ASP B 1 215 ? 1.549 17.469 20.391 1 96.44 215 ASP B C 1
ATOM 4194 O O . ASP B 1 215 ? 2.123 18.453 20.875 1 96.44 215 ASP B O 1
ATOM 4198 N N . PHE B 1 216 ? 1.925 16.969 19.219 1 95.75 216 PHE B N 1
ATOM 4199 C CA . PHE B 1 216 ? 2.957 17.594 18.406 1 95.75 216 PHE B CA 1
ATOM 4200 C C . PHE B 1 216 ? 2.457 18.906 17.812 1 95.75 216 PHE B C 1
ATOM 4202 O O . PHE B 1 216 ? 1.272 19.031 17.484 1 95.75 216 PHE B O 1
ATOM 4209 N N . ASN B 1 217 ? 3.424 19.781 17.641 1 89.56 217 ASN B N 1
ATOM 4210 C CA . ASN B 1 217 ? 3.119 21.062 17.016 1 89.56 217 ASN B CA 1
ATOM 4211 C C . ASN B 1 217 ? 2.549 20.891 15.609 1 89.56 217 ASN B C 1
ATOM 4213 O O . ASN B 1 217 ? 1.646 21.625 15.203 1 89.56 217 ASN B O 1
ATOM 4217 N N . LYS B 1 218 ? 3.092 20.094 14.883 1 94.12 218 LYS B N 1
ATOM 4218 C CA . LYS B 1 218 ? 2.705 19.797 13.508 1 94.12 218 LYS B CA 1
ATOM 4219 C C . LYS B 1 218 ? 2.998 18.344 13.148 1 94.12 218 LYS B C 1
ATOM 4221 O O . LYS B 1 218 ? 4.047 17.812 13.508 1 94.12 218 LYS B O 1
ATOM 4226 N N . VAL B 1 219 ? 2 17.688 12.508 1 95.88 219 VAL B N 1
ATOM 4227 C CA . VAL B 1 219 ? 2.168 16.312 12.055 1 95.88 219 VAL B CA 1
ATOM 4228 C C . VAL B 1 219 ? 1.918 16.25 10.547 1 95.88 219 VAL B C 1
ATOM 4230 O O . VAL B 1 219 ? 0.904 16.75 10.055 1 95.88 219 VAL B O 1
ATOM 4233 N N . VAL B 1 220 ? 2.867 15.75 9.812 1 97.25 220 VAL B N 1
ATOM 4234 C CA . VAL B 1 220 ? 2.764 15.469 8.383 1 97.25 220 VAL B CA 1
ATOM 4235 C C . VAL B 1 220 ? 2.703 13.961 8.164 1 97.25 220 VAL B C 1
ATOM 4237 O O . VAL B 1 220 ? 3.514 13.211 8.711 1 97.25 220 VAL B O 1
ATOM 4240 N N . GLU B 1 221 ? 1.723 13.461 7.434 1 98.06 221 GLU B N 1
ATOM 4241 C CA . GLU B 1 221 ? 1.555 12.039 7.168 1 98.06 221 GLU B CA 1
ATOM 4242 C C . GLU B 1 221 ? 1.929 11.703 5.727 1 98.06 221 GLU B C 1
ATOM 4244 O O . GLU B 1 221 ? 1.354 12.25 4.785 1 98.06 221 GLU B O 1
ATOM 4249 N N . ILE B 1 222 ? 2.91 10.844 5.59 1 98.31 222 ILE B N 1
ATOM 4250 C CA . ILE B 1 222 ? 3.424 10.422 4.289 1 98.31 222 ILE B CA 1
ATOM 4251 C C . ILE B 1 222 ? 3.469 8.898 4.219 1 98.31 222 ILE B C 1
ATOM 4253 O O . ILE B 1 222 ? 4.148 8.25 5.02 1 98.31 222 ILE B O 1
ATOM 4257 N N . GLY B 1 223 ? 2.816 8.305 3.168 1 97.75 223 GLY B N 1
ATOM 4258 C CA . GLY B 1 223 ? 2.686 6.859 3.061 1 97.75 223 GLY B CA 1
ATOM 4259 C C . GLY B 1 223 ? 3.852 6.207 2.344 1 97.75 223 GLY B C 1
ATOM 4260 O O . GLY B 1 223 ? 3.672 5.223 1.625 1 97.75 223 GLY B O 1
ATOM 4261 N N . ASN B 1 224 ? 5.062 6.758 2.42 1 98 224 ASN B N 1
ATOM 4262 C CA . ASN B 1 224 ? 6.246 6.23 1.747 1 98 224 ASN B CA 1
ATOM 4263 C C . ASN B 1 224 ? 7.52 6.539 2.531 1 98 224 ASN B C 1
ATOM 4265 O O . ASN B 1 224 ? 7.824 7.703 2.797 1 98 224 ASN B O 1
ATOM 4269 N N . ILE B 1 225 ? 8.266 5.469 2.84 1 98.31 225 ILE B N 1
ATOM 4270 C CA . ILE B 1 225 ? 9.422 5.605 3.713 1 98.31 225 ILE B CA 1
ATOM 4271 C C . ILE B 1 225 ? 10.477 6.48 3.037 1 98.31 225 ILE B C 1
ATOM 4273 O O . ILE B 1 225 ? 11.031 7.387 3.662 1 98.31 225 ILE B O 1
ATOM 4277 N N . ASN B 1 226 ? 10.688 6.277 1.77 1 98.38 226 ASN B N 1
ATOM 4278 C CA . ASN B 1 226 ? 11.727 7.031 1.076 1 98.38 226 ASN B CA 1
ATOM 4279 C C . ASN B 1 226 ? 11.336 8.492 0.896 1 98.38 226 ASN B C 1
ATOM 4281 O O . ASN B 1 226 ? 12.188 9.383 0.935 1 98.38 226 ASN B O 1
ATOM 4285 N N . ALA B 1 227 ? 10.07 8.742 0.669 1 98.5 227 ALA B N 1
ATOM 4286 C CA . ALA B 1 227 ? 9.594 10.125 0.647 1 98.5 227 ALA B CA 1
ATOM 4287 C C . ALA B 1 227 ? 9.812 10.805 1.997 1 98.5 227 ALA B C 1
ATOM 4289 O O . ALA B 1 227 ? 10.227 11.961 2.055 1 98.5 227 ALA B O 1
ATOM 4290 N N . ILE B 1 228 ? 9.531 10.094 3.066 1 98.75 228 ILE B N 1
ATOM 4291 C CA . ILE B 1 228 ? 9.75 10.617 4.41 1 98.75 228 ILE B CA 1
ATOM 4292 C C . ILE B 1 228 ? 11.227 10.969 4.598 1 98.75 228 ILE B C 1
ATOM 4294 O O . ILE B 1 228 ? 11.555 12.062 5.07 1 98.75 228 ILE B O 1
ATOM 4298 N N . LYS B 1 229 ? 12.125 10.07 4.23 1 98.69 229 LYS B N 1
ATOM 4299 C CA . LYS B 1 229 ? 13.555 10.305 4.371 1 98.69 229 LYS B CA 1
ATOM 4300 C C . LYS B 1 229 ? 13.977 11.578 3.643 1 98.69 229 LYS B C 1
ATOM 4302 O O . LYS B 1 229 ? 14.773 12.367 4.164 1 98.69 229 LYS B O 1
ATOM 4307 N N . HIS B 1 230 ? 13.445 11.758 2.449 1 98.62 230 HIS B N 1
ATOM 4308 C CA . HIS B 1 230 ? 13.766 12.945 1.668 1 98.62 230 HIS B CA 1
ATOM 4309 C C . HIS B 1 230 ? 13.375 14.219 2.41 1 98.62 230 HIS B C 1
ATOM 4311 O O . HIS B 1 230 ? 14.156 15.164 2.496 1 98.62 230 HIS B O 1
ATOM 4317 N N . LEU B 1 231 ? 12.18 14.242 2.9 1 98.62 231 LEU B N 1
ATOM 4318 C CA . LEU B 1 231 ? 11.672 15.422 3.596 1 98.62 231 LEU B CA 1
ATOM 4319 C C . LEU B 1 231 ? 12.477 15.688 4.863 1 98.62 231 LEU B C 1
ATOM 4321 O O . LEU B 1 231 ? 12.781 16.844 5.18 1 98.62 231 LEU B O 1
ATOM 4325 N N . VAL B 1 232 ? 12.844 14.602 5.574 1 98.81 232 VAL B N 1
ATOM 4326 C CA . VAL B 1 232 ? 13.594 14.734 6.82 1 98.81 232 VAL B CA 1
ATOM 4327 C C . VAL B 1 232 ? 15.016 15.211 6.516 1 98.81 232 VAL B C 1
ATOM 4329 O O . VAL B 1 232 ? 15.531 16.094 7.195 1 98.81 232 VAL B O 1
ATOM 4332 N N . GLU B 1 233 ? 15.602 14.648 5.469 1 98.75 233 GLU B N 1
ATOM 4333 C CA . GLU B 1 233 ? 16.938 15.078 5.047 1 98.75 233 GLU B CA 1
ATOM 4334 C C . GLU B 1 233 ? 16.953 16.562 4.707 1 98.75 233 GLU B C 1
ATOM 4336 O O . GLU B 1 233 ? 17.984 17.234 4.871 1 98.75 233 GLU B O 1
ATOM 4341 N N . ASN B 1 234 ? 15.836 17.047 4.281 1 98.25 234 ASN B N 1
ATOM 4342 C CA . ASN B 1 234 ? 15.742 18.453 3.885 1 98.25 234 ASN B CA 1
ATOM 4343 C C . ASN B 1 234 ? 15.172 19.312 5.008 1 98.25 234 ASN B C 1
ATOM 4345 O O . ASN B 1 234 ? 14.688 20.422 4.762 1 98.25 234 ASN B O 1
ATOM 4349 N N . ASN B 1 235 ? 15.117 18.797 6.16 1 97.94 235 ASN B N 1
ATOM 4350 C CA . ASN B 1 235 ? 14.859 19.516 7.414 1 97.94 235 ASN B CA 1
ATOM 4351 C C . ASN B 1 235 ? 13.414 19.984 7.504 1 97.94 235 ASN B C 1
ATOM 4353 O O . ASN B 1 235 ? 13.141 21.047 8.07 1 97.94 235 ASN B O 1
ATOM 4357 N N . ASN B 1 236 ? 12.523 19.219 6.84 1 97.75 236 ASN B N 1
ATOM 4358 C CA . ASN B 1 236 ? 11.102 19.547 6.957 1 97.75 236 ASN B CA 1
ATOM 4359 C C . ASN B 1 236 ? 10.523 19.062 8.289 1 97.75 236 ASN B C 1
ATOM 4361 O O . ASN B 1 236 ? 9.391 19.391 8.625 1 97.75 236 ASN B O 1
ATOM 4365 N N . GLY B 1 237 ? 11.219 18.281 9.008 1 97.94 237 GLY B N 1
ATOM 4366 C CA . GLY B 1 237 ? 10.781 17.703 10.273 1 97.94 237 GLY B CA 1
ATOM 4367 C C . GLY B 1 237 ? 11.633 16.531 10.727 1 97.94 237 GLY B C 1
ATOM 4368 O O . GLY B 1 237 ? 12.727 16.328 10.211 1 97.94 237 GLY B O 1
ATOM 4369 N N . ILE B 1 238 ? 11.148 15.836 11.781 1 98.69 238 ILE B N 1
ATOM 4370 C CA . ILE B 1 238 ? 11.789 14.641 12.32 1 98.69 238 ILE B CA 1
ATOM 4371 C C . ILE B 1 238 ? 10.875 13.43 12.109 1 98.69 238 ILE B C 1
ATOM 4373 O O . ILE B 1 238 ? 9.703 13.586 11.758 1 98.69 238 ILE B O 1
ATOM 4377 N N . THR B 1 239 ? 11.461 12.281 12.234 1 98.81 239 THR B N 1
ATOM 4378 C CA . THR B 1 239 ? 10.656 11.07 12.109 1 98.81 239 THR B CA 1
ATOM 4379 C C . THR B 1 239 ? 11.25 9.945 12.961 1 98.81 239 THR B C 1
ATOM 4381 O O . THR B 1 239 ? 12.281 10.125 13.609 1 98.81 239 THR B O 1
ATOM 4384 N N . SER B 1 240 ? 10.516 8.891 13.133 1 98.62 240 SER B N 1
ATOM 4385 C CA . SER B 1 240 ? 10.961 7.652 13.758 1 98.62 240 SER B CA 1
ATOM 4386 C C . SER B 1 240 ? 10.773 6.461 12.828 1 98.62 240 SER B C 1
ATOM 4388 O O . SER B 1 240 ? 9.703 6.297 12.227 1 98.62 240 SER B O 1
ATOM 4390 N N . LEU B 1 241 ? 11.805 5.695 12.648 1 98.31 241 LEU B N 1
ATOM 4391 C CA . LEU B 1 241 ? 11.844 4.539 11.758 1 98.31 241 LEU B CA 1
ATOM 4392 C C . LEU B 1 241 ? 12.734 3.439 12.328 1 98.31 241 LEU B C 1
ATOM 4394 O O . LEU B 1 241 ? 13.461 3.666 13.297 1 98.31 241 LEU B O 1
ATOM 4398 N N . TYR B 1 242 ? 12.609 2.25 11.75 1 98.5 242 TYR B N 1
ATOM 4399 C CA . TYR B 1 242 ? 13.633 1.24 12.008 1 98.5 242 TYR B CA 1
ATOM 4400 C C . TYR B 1 242 ? 14.969 1.658 11.422 1 98.5 242 TYR B C 1
ATOM 4402 O O . TYR B 1 242 ? 15.031 2.189 10.312 1 98.5 242 TYR B O 1
ATOM 4410 N N . GLU B 1 243 ? 16 1.387 12.148 1 98.69 243 GLU B N 1
ATOM 4411 C CA . GLU B 1 243 ? 17.344 1.825 11.789 1 98.69 243 GLU B CA 1
ATOM 4412 C C . GLU B 1 243 ? 17.766 1.27 10.43 1 98.69 243 GLU B C 1
ATOM 4414 O O . GLU B 1 243 ? 18.453 1.945 9.656 1 98.69 243 GLU B O 1
ATOM 4419 N N . ILE B 1 244 ? 17.344 0.086 10.094 1 98.25 244 ILE B N 1
ATOM 4420 C CA . ILE B 1 244 ? 17.719 -0.574 8.852 1 98.25 244 ILE B CA 1
ATOM 4421 C C . ILE B 1 244 ? 17.234 0.25 7.664 1 98.25 244 ILE B C 1
ATOM 4423 O O . ILE B 1 244 ? 17.844 0.215 6.586 1 98.25 244 ILE B O 1
ATOM 4427 N N . ALA B 1 245 ? 16.188 1.025 7.816 1 98.38 245 ALA B N 1
ATOM 4428 C CA . ALA B 1 245 ? 15.594 1.809 6.73 1 98.38 245 ALA B CA 1
ATOM 4429 C C . ALA B 1 245 ? 16.422 3.066 6.457 1 98.38 245 ALA B C 1
ATOM 4431 O O . ALA B 1 245 ? 16.25 3.707 5.418 1 98.38 245 ALA B O 1
ATOM 4432 N N . VAL B 1 246 ? 17.266 3.471 7.371 1 98.62 246 VAL B N 1
ATOM 4433 C CA . VAL B 1 246 ? 18.016 4.715 7.199 1 98.62 246 VAL B CA 1
ATOM 4434 C C . VAL B 1 246 ? 19.516 4.449 7.348 1 98.62 246 VAL B C 1
ATOM 4436 O O . VAL B 1 246 ? 20.281 5.363 7.645 1 98.62 246 VAL B O 1
ATOM 4439 N N . LYS B 1 247 ? 19.906 3.207 7.219 1 98.31 247 LYS B N 1
ATOM 4440 C CA . LYS B 1 247 ? 21.297 2.834 7.402 1 98.31 247 LYS B CA 1
ATOM 4441 C C . LYS B 1 247 ? 22.203 3.633 6.469 1 98.31 247 LYS B C 1
ATOM 4443 O O . LYS B 1 247 ? 23.219 4.199 6.906 1 98.31 247 LYS B O 1
ATOM 4448 N N . ASP B 1 248 ? 21.844 3.748 5.18 1 97.38 248 ASP B N 1
ATOM 4449 C CA . ASP B 1 248 ? 22.672 4.438 4.188 1 97.38 248 ASP B CA 1
ATOM 4450 C C . ASP B 1 248 ? 22.781 5.926 4.504 1 97.38 248 ASP B C 1
ATOM 4452 O O . ASP B 1 248 ? 23.859 6.512 4.391 1 97.38 248 ASP B O 1
ATOM 4456 N N . GLU B 1 249 ? 21.688 6.523 4.824 1 98.5 249 GLU B N 1
ATOM 4457 C CA . GLU B 1 249 ? 21.656 7.953 5.125 1 98.5 249 GLU B CA 1
ATOM 4458 C C . GLU B 1 249 ? 22.484 8.273 6.375 1 98.5 249 GLU B C 1
ATOM 4460 O O . GLU B 1 249 ? 23.125 9.328 6.449 1 98.5 249 GLU B O 1
ATOM 4465 N N . LEU B 1 250 ? 22.438 7.363 7.371 1 98.62 250 LEU B N 1
ATOM 4466 C CA . LEU B 1 250 ? 23.25 7.535 8.57 1 98.62 250 LEU B CA 1
ATOM 4467 C C . LEU B 1 250 ? 24.734 7.422 8.242 1 98.62 250 LEU B C 1
ATOM 4469 O O . LEU B 1 250 ? 25.547 8.227 8.719 1 98.62 250 LEU B O 1
ATOM 4473 N N . GLU B 1 251 ? 25.109 6.512 7.43 1 98.38 251 GLU B N 1
ATOM 4474 C CA . GLU B 1 251 ? 26.484 6.301 7.031 1 98.38 251 GLU B CA 1
ATOM 4475 C C . GLU B 1 251 ? 27.016 7.484 6.227 1 98.38 251 GLU B C 1
ATOM 4477 O O . GLU B 1 251 ? 28.172 7.906 6.41 1 98.38 251 GLU B O 1
ATOM 4482 N N . ARG B 1 252 ? 26.109 8.047 5.367 1 97.81 252 ARG B N 1
ATOM 4483 C CA . ARG B 1 252 ? 26.5 9.18 4.531 1 97.81 252 ARG B CA 1
ATOM 4484 C C . ARG B 1 252 ? 26.453 10.484 5.324 1 97.81 252 ARG B C 1
ATOM 4486 O O . ARG B 1 252 ? 26.969 11.5 4.879 1 97.81 252 ARG B O 1
ATOM 4493 N N . GLY B 1 253 ? 25.828 10.453 6.41 1 98.31 253 GLY B N 1
ATOM 4494 C CA . GLY B 1 253 ? 25.75 11.617 7.281 1 98.31 253 GLY B CA 1
ATOM 4495 C C . GLY B 1 253 ? 24.672 12.609 6.871 1 98.31 253 GLY B C 1
ATOM 4496 O O . GLY B 1 253 ? 24.703 13.766 7.289 1 98.31 253 GLY B O 1
ATOM 4497 N N . THR B 1 254 ? 23.766 12.172 6.039 1 98.5 254 THR B N 1
ATOM 4498 C CA . THR B 1 254 ? 22.688 13.07 5.637 1 98.5 254 THR B CA 1
ATOM 4499 C C . THR B 1 254 ? 21.562 13.07 6.672 1 98.5 254 THR B C 1
ATOM 4501 O O . THR B 1 254 ? 20.766 14.016 6.742 1 98.5 254 THR B O 1
ATOM 4504 N N . LEU B 1 255 ? 21.484 11.977 7.453 1 98.81 255 LEU B N 1
ATOM 4505 C CA . LEU B 1 255 ? 20.609 11.867 8.609 1 98.81 255 LEU B CA 1
ATOM 4506 C C . LEU B 1 255 ? 21.406 11.641 9.883 1 98.81 255 LEU B C 1
ATOM 4508 O O . LEU B 1 255 ? 22.516 11.117 9.836 1 98.81 255 LEU B O 1
ATOM 4512 N N . LYS B 1 256 ? 20.859 12.047 10.977 1 98.62 256 LYS B N 1
ATOM 4513 C CA . LYS B 1 256 ? 21.469 11.789 12.281 1 98.62 256 LYS B CA 1
ATOM 4514 C C . LYS B 1 256 ? 20.453 11.219 13.266 1 98.62 256 LYS B C 1
ATOM 4516 O O . LYS B 1 256 ? 19.266 11.562 13.203 1 98.62 256 LYS B O 1
ATOM 4521 N N . LYS B 1 257 ? 20.922 10.406 14.203 1 98.5 257 LYS B N 1
ATOM 4522 C CA . LYS B 1 257 ? 20.078 9.852 15.266 1 98.5 257 LYS B CA 1
ATOM 4523 C C . LYS B 1 257 ? 19.766 10.906 16.328 1 98.5 257 LYS B C 1
ATOM 4525 O O . LYS B 1 257 ? 20.641 11.695 16.703 1 98.5 257 LYS B O 1
ATOM 4530 N N . ILE B 1 258 ? 18.547 10.969 16.703 1 98.62 258 ILE B N 1
ATOM 4531 C CA . ILE B 1 258 ? 18.156 11.727 17.891 1 98.62 258 ILE B CA 1
ATOM 4532 C C . ILE B 1 258 ? 18.156 10.805 19.109 1 98.62 258 ILE B C 1
ATOM 4534 O O . ILE B 1 258 ? 17.344 9.883 19.203 1 98.62 258 ILE B O 1
ATOM 4538 N N . GLU B 1 259 ? 19 11.023 20.031 1 97.88 259 GLU B N 1
ATOM 4539 C CA . GLU B 1 259 ? 19.078 10.164 21.203 1 97.88 259 GLU B CA 1
ATOM 4540 C C . GLU B 1 259 ? 17.938 10.477 22.188 1 97.88 259 GLU B C 1
ATOM 4542 O O . GLU B 1 259 ? 17.922 11.539 22.797 1 97.88 259 GLU B O 1
ATOM 4547 N N . ILE B 1 260 ? 17.031 9.57 22.266 1 98.38 260 ILE B N 1
ATOM 4548 C CA . ILE B 1 260 ? 15.875 9.719 23.141 1 98.38 260 ILE B CA 1
ATOM 4549 C C . ILE B 1 260 ? 15.898 8.641 24.219 1 98.38 260 ILE B C 1
ATOM 4551 O O . ILE B 1 260 ? 15.766 7.449 23.922 1 98.38 260 ILE B O 1
ATOM 4555 N N . ASP B 1 261 ? 15.953 9 25.469 1 97.81 261 ASP B N 1
ATOM 4556 C CA . ASP B 1 261 ? 16.172 8.094 26.594 1 97.81 261 ASP B CA 1
ATOM 4557 C C . ASP B 1 261 ? 14.969 7.184 26.812 1 97.81 261 ASP B C 1
ATOM 4559 O O . ASP B 1 261 ? 15.125 6.012 27.172 1 97.81 261 ASP B O 1
ATOM 4563 N N . ASP B 1 262 ? 13.82 7.715 26.656 1 98.12 262 ASP B N 1
ATOM 4564 C CA . ASP B 1 262 ? 12.625 6.961 27.016 1 98.12 262 ASP B CA 1
ATOM 4565 C C . ASP B 1 262 ? 11.977 6.328 25.781 1 98.12 262 ASP B C 1
ATOM 4567 O O . ASP B 1 262 ? 10.82 5.914 25.828 1 98.12 262 ASP B O 1
ATOM 4571 N N . LEU B 1 263 ? 12.648 6.25 24.688 1 98 263 LEU B N 1
ATOM 4572 C CA . LEU B 1 263 ? 12.211 5.512 23.5 1 98 263 LEU B CA 1
ATOM 4573 C C . LEU B 1 263 ? 12.547 4.027 23.625 1 98 263 LEU B C 1
ATOM 4575 O O . LEU B 1 263 ? 13.688 3.668 23.938 1 98 263 LEU B O 1
ATOM 4579 N N . GLN B 1 264 ? 11.547 3.17 23.5 1 96.81 264 GLN B N 1
ATOM 4580 C CA . GLN B 1 264 ? 11.852 1.748 23.375 1 96.81 264 GLN B CA 1
ATOM 4581 C C . GLN B 1 264 ? 12.562 1.456 22.047 1 96.81 264 GLN B C 1
ATOM 4583 O O . GLN B 1 264 ? 11.938 1.494 20.984 1 96.81 264 GLN B O 1
ATOM 4588 N N . LYS B 1 265 ? 13.773 1.073 22.047 1 95.75 265 LYS B N 1
ATOM 4589 C CA . LYS B 1 265 ? 14.648 1.092 20.891 1 95.75 265 LYS B CA 1
ATOM 4590 C C . LYS B 1 265 ? 14.633 -0.252 20.156 1 95.75 265 LYS B C 1
ATOM 4592 O O . LYS B 1 265 ? 15.094 -0.357 19.031 1 95.75 265 LYS B O 1
ATOM 4597 N N . ASN B 1 266 ? 14.109 -1.235 20.75 1 96.81 266 ASN B N 1
ATOM 4598 C CA . ASN B 1 266 ? 14.086 -2.543 20.094 1 96.81 266 ASN B CA 1
ATOM 4599 C C . ASN B 1 266 ? 12.664 -3.078 19.969 1 96.81 266 ASN B C 1
ATOM 4601 O O . ASN B 1 266 ? 11.883 -3.002 20.922 1 96.81 266 ASN B O 1
ATOM 4605 N N . HIS B 1 267 ? 12.43 -3.533 18.766 1 97.5 267 HIS B N 1
ATOM 4606 C CA . HIS B 1 267 ? 11.125 -4.129 18.484 1 97.5 267 HIS B CA 1
ATOM 4607 C C . HIS B 1 267 ? 11.266 -5.371 17.609 1 97.5 267 HIS B C 1
ATOM 4609 O O . HIS B 1 267 ? 12.227 -5.492 16.844 1 97.5 267 HIS B O 1
ATOM 4615 N N . ASP B 1 268 ? 10.312 -6.238 17.719 1 96.94 268 ASP B N 1
ATOM 4616 C CA . ASP B 1 268 ? 10.344 -7.504 16.984 1 96.94 268 ASP B CA 1
ATOM 4617 C C . ASP B 1 268 ? 9.664 -7.371 15.633 1 96.94 268 ASP B C 1
ATOM 4619 O O . ASP B 1 268 ? 8.648 -6.691 15.5 1 96.94 268 ASP B O 1
ATOM 4623 N N . PHE B 1 269 ? 10.305 -7.984 14.68 1 97.94 269 PHE B N 1
ATOM 4624 C CA . PHE B 1 269 ? 9.594 -8.422 13.484 1 97.94 269 PHE B CA 1
ATOM 4625 C C . PHE B 1 269 ? 9.031 -9.82 13.672 1 97.94 269 PHE B C 1
ATOM 4627 O O . PHE B 1 269 ? 9.641 -10.664 14.336 1 97.94 269 PHE B O 1
ATOM 4634 N N . TYR B 1 270 ? 7.891 -10.086 13.055 1 98.06 270 TYR B N 1
ATOM 4635 C CA . TYR B 1 270 ? 7.25 -11.391 13.227 1 98.06 270 TYR B CA 1
ATOM 4636 C C . TYR B 1 270 ? 7.008 -12.055 11.875 1 98.06 270 TYR B C 1
ATOM 4638 O O . TYR B 1 270 ? 6.703 -11.383 10.891 1 98.06 270 TYR B O 1
ATOM 4646 N N . PHE B 1 271 ? 7.191 -13.32 11.891 1 98.12 271 PHE B N 1
ATOM 4647 C CA . PHE B 1 271 ? 6.648 -14.203 10.867 1 98.12 271 PHE B CA 1
ATOM 4648 C C . PHE B 1 271 ? 5.336 -14.82 11.328 1 98.12 271 PHE B C 1
ATOM 4650 O O . PHE B 1 271 ? 5.309 -15.609 12.281 1 98.12 271 PHE B O 1
ATOM 4657 N N . ILE B 1 272 ? 4.246 -14.5 10.633 1 98.12 272 ILE B N 1
ATOM 4658 C CA . ILE B 1 272 ? 2.943 -14.883 11.164 1 98.12 272 ILE B CA 1
ATOM 4659 C C . ILE B 1 272 ? 2.174 -15.695 10.125 1 98.12 272 ILE B C 1
ATOM 4661 O O . ILE B 1 272 ? 2.361 -15.5 8.922 1 98.12 272 ILE B O 1
ATOM 4665 N N . TRP B 1 273 ? 1.326 -16.562 10.562 1 95.5 273 TRP B N 1
ATOM 4666 C CA . TRP B 1 273 ? 0.36 -17.297 9.75 1 95.5 273 TRP B CA 1
ATOM 4667 C C . TRP B 1 273 ? -0.928 -17.547 10.523 1 95.5 273 TRP B C 1
ATOM 4669 O O . TRP B 1 273 ? -1.023 -17.203 11.703 1 95.5 273 TRP B O 1
ATOM 4679 N N . ARG B 1 274 ? -1.979 -17.984 9.852 1 91.81 274 ARG B N 1
ATOM 4680 C CA . ARG B 1 274 ? -3.273 -18.188 10.492 1 91.81 274 ARG B CA 1
ATOM 4681 C C . ARG B 1 274 ? -3.168 -19.203 11.617 1 91.81 274 ARG B C 1
ATOM 4683 O O . ARG B 1 274 ? -2.482 -20.219 11.484 1 91.81 274 ARG B O 1
ATOM 4690 N N . LYS B 1 275 ? -3.848 -19 12.617 1 89.31 275 LYS B N 1
ATOM 4691 C CA . LYS B 1 275 ? -3.795 -19.812 13.828 1 89.31 275 LYS B CA 1
ATOM 4692 C C . LYS B 1 275 ? -4.25 -21.234 13.539 1 89.31 275 LYS B C 1
ATOM 4694 O O . LYS B 1 275 ? -5.223 -21.453 12.82 1 89.31 275 LYS B O 1
ATOM 4699 N N . ASN B 1 276 ? -3.51 -22.25 14.039 1 83.62 276 ASN B N 1
ATOM 4700 C CA . ASN B 1 276 ? -3.838 -23.672 13.977 1 83.62 276 ASN B CA 1
ATOM 4701 C C . ASN B 1 276 ? -3.855 -24.188 12.539 1 83.62 276 ASN B C 1
ATOM 4703 O O . ASN B 1 276 ? -4.629 -25.078 12.203 1 83.62 276 ASN B O 1
ATOM 4707 N N . SER B 1 277 ? -3.135 -23.516 11.719 1 88 277 SER B N 1
ATOM 4708 C CA . SER B 1 277 ? -3.027 -23.984 10.344 1 88 277 SER B CA 1
ATOM 4709 C C . SER B 1 277 ? -2.453 -25.406 10.289 1 88 277 SER B C 1
ATOM 4711 O O . SER B 1 277 ? -1.529 -25.734 11.031 1 88 277 SER B O 1
ATOM 4713 N N . ALA B 1 278 ? -2.945 -26.281 9.352 1 82.25 278 ALA B N 1
ATOM 4714 C CA . ALA B 1 278 ? -2.41 -27.609 9.094 1 82.25 278 ALA B CA 1
ATOM 4715 C C . ALA B 1 278 ? -1.021 -27.531 8.469 1 82.25 278 ALA B C 1
ATOM 4717 O O . ALA B 1 278 ? -0.295 -28.531 8.438 1 82.25 278 ALA B O 1
ATOM 4718 N N . PHE B 1 279 ? -0.615 -26.422 8.062 1 86.62 279 PHE B N 1
ATOM 4719 C CA . PHE B 1 279 ? 0.645 -26.25 7.348 1 86.62 279 PHE B CA 1
ATOM 4720 C C . PHE B 1 279 ? 1.673 -25.531 8.219 1 86.62 279 PHE B C 1
ATOM 4722 O O . PHE B 1 279 ? 2.625 -24.953 7.703 1 86.62 279 PHE B O 1
ATOM 4729 N N . GLU B 1 280 ? 1.495 -25.531 9.477 1 88.5 280 GLU B N 1
ATOM 4730 C CA . GLU B 1 280 ? 2.4 -24.875 10.414 1 88.5 280 GLU B CA 1
ATOM 4731 C C . GLU B 1 280 ? 3.844 -25.312 10.195 1 88.5 280 GLU B C 1
ATOM 4733 O O . GLU B 1 280 ? 4.762 -24.5 10.219 1 88.5 280 GLU B O 1
ATOM 4738 N N . ASN B 1 281 ? 4.066 -26.578 9.969 1 86.56 281 ASN B N 1
ATOM 4739 C CA . ASN B 1 281 ? 5.422 -27.078 9.781 1 86.56 281 ASN B CA 1
ATOM 4740 C C . ASN B 1 281 ? 6.074 -26.469 8.539 1 86.56 281 ASN B C 1
ATOM 4742 O O . ASN B 1 281 ? 7.266 -26.156 8.547 1 86.56 281 ASN B O 1
ATOM 4746 N N . LEU B 1 282 ? 5.305 -26.359 7.52 1 87 282 LEU B N 1
ATOM 4747 C CA . LEU B 1 282 ? 5.797 -25.75 6.297 1 87 282 LEU B CA 1
ATOM 4748 C C . LEU B 1 282 ? 6.23 -24.297 6.555 1 87 282 LEU B C 1
ATOM 4750 O O . LEU B 1 282 ? 7.289 -23.875 6.094 1 87 282 LEU B O 1
ATOM 4754 N N . TYR B 1 283 ? 5.438 -23.531 7.27 1 92.44 283 TYR B N 1
ATOM 4755 C CA . TYR B 1 283 ? 5.75 -22.141 7.562 1 92.44 283 TYR B CA 1
ATOM 4756 C C . TYR B 1 283 ? 7.008 -22.031 8.422 1 92.44 283 TYR B C 1
ATOM 4758 O O . TYR B 1 283 ? 7.855 -21.172 8.18 1 92.44 283 TYR B O 1
ATOM 4766 N N . ARG B 1 284 ? 7.152 -22.922 9.328 1 91.38 284 ARG B N 1
ATOM 4767 C CA . ARG B 1 284 ? 8.336 -22.938 10.172 1 91.38 284 ARG B CA 1
ATOM 4768 C C . ARG B 1 284 ? 9.594 -23.219 9.359 1 91.38 284 ARG B C 1
ATOM 4770 O O . ARG B 1 284 ? 10.656 -22.656 9.609 1 91.38 284 ARG B O 1
ATOM 4777 N N . GLU B 1 285 ? 9.508 -24.047 8.398 1 89.62 285 GLU B N 1
ATOM 4778 C CA . GLU B 1 285 ? 10.617 -24.328 7.492 1 89.62 285 GLU B CA 1
ATOM 4779 C C . GLU B 1 285 ? 10.961 -23.094 6.648 1 89.62 285 GLU B C 1
ATOM 4781 O O . GLU B 1 285 ? 12.133 -22.812 6.402 1 89.62 285 GLU B O 1
ATOM 4786 N N . LEU B 1 286 ? 9.938 -22.406 6.234 1 91.25 286 LEU B N 1
ATOM 4787 C CA . LEU B 1 286 ? 10.133 -21.219 5.402 1 91.25 286 LEU B CA 1
ATOM 4788 C C . LEU B 1 286 ? 10.836 -20.125 6.188 1 91.25 286 LEU B C 1
ATOM 4790 O O . LEU B 1 286 ? 11.617 -19.344 5.621 1 91.25 286 LEU B O 1
ATOM 4794 N N . VAL B 1 287 ? 10.547 -20.047 7.504 1 92.19 287 VAL B N 1
ATOM 4795 C CA . VAL B 1 287 ? 11.211 -19.062 8.352 1 92.19 287 VAL B CA 1
ATOM 4796 C C . VAL B 1 287 ? 12.727 -19.25 8.266 1 92.19 287 VAL B C 1
ATOM 4798 O O . VAL B 1 287 ? 13.469 -18.266 8.203 1 92.19 287 VAL B O 1
ATOM 4801 N N . ASP B 1 288 ? 13.125 -20.453 8.172 1 88 288 ASP B N 1
ATOM 4802 C CA . ASP B 1 288 ? 14.547 -20.766 8.156 1 88 288 ASP B CA 1
ATOM 4803 C C . ASP B 1 288 ? 15.172 -20.422 6.801 1 88 288 ASP B C 1
ATOM 4805 O O . ASP B 1 288 ? 16.375 -20.203 6.703 1 88 288 ASP B O 1
ATOM 4809 N N . GLU B 1 289 ? 14.352 -20.406 5.809 1 85.19 289 GLU B N 1
ATOM 4810 C CA . GLU B 1 289 ? 14.828 -20.109 4.461 1 85.19 289 GLU B CA 1
ATOM 4811 C C . GLU B 1 289 ? 15 -18.609 4.254 1 85.19 289 GLU B C 1
ATOM 4813 O O . GLU B 1 289 ? 15.828 -18.172 3.451 1 85.19 289 GLU B O 1
ATOM 4818 N N . PHE B 1 290 ? 14.203 -17.844 4.961 1 84.94 290 PHE B N 1
ATOM 4819 C CA . PHE B 1 290 ? 14.273 -16.391 4.832 1 84.94 290 PHE B CA 1
ATOM 4820 C C . PHE B 1 290 ? 15.164 -15.797 5.918 1 84.94 290 PHE B C 1
ATOM 4822 O O . PHE B 1 290 ? 15.742 -14.719 5.734 1 84.94 290 PHE B O 1
#

Organism: NCBI:txid704125

pLDDT: mean 91.52, std 8.08, range [52.34, 98.88]

Solvent-accessible surface area (backbone atoms only — not comparable to full-atom values): 30227 Å² total; per-residue (Å²): 134,73,53,67,45,54,55,47,50,51,38,22,65,73,62,55,29,57,56,58,25,8,40,76,66,71,48,50,44,69,53,40,53,47,37,47,49,49,52,23,57,75,66,71,47,60,39,65,39,67,62,82,74,34,62,38,67,30,73,60,21,48,53,50,47,52,51,50,41,31,50,52,37,47,51,5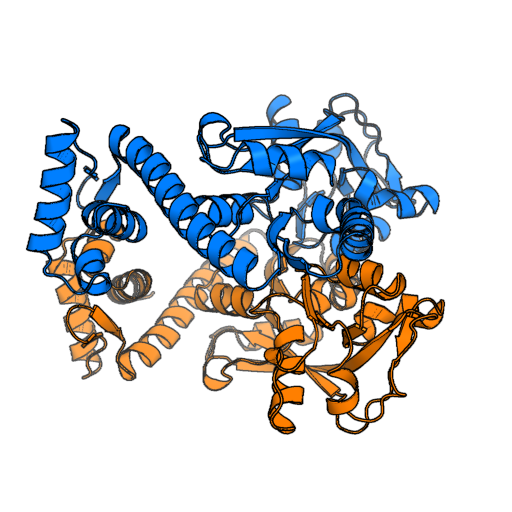4,49,46,53,49,48,54,51,22,62,74,68,63,36,46,76,47,44,30,31,20,18,59,66,47,39,51,68,56,38,34,67,32,51,46,52,49,52,73,74,34,87,47,59,34,44,36,40,43,47,39,40,32,51,59,44,53,50,33,43,66,70,52,75,27,67,35,33,38,36,44,52,85,75,67,62,88,66,34,38,70,46,83,67,47,77,41,52,41,43,37,37,30,11,60,81,48,80,68,94,52,91,55,48,38,67,78,55,50,28,77,39,38,37,45,40,49,41,91,50,25,19,63,38,47,48,52,48,52,48,30,43,77,70,78,42,52,77,83,64,32,68,36,64,33,31,36,44,39,71,67,23,45,50,52,32,19,50,67,50,67,27,32,37,64,46,49,44,76,78,44,46,66,40,45,74,72,49,45,29,39,80,51,67,45,74,70,53,75,39,66,44,56,30,31,37,36,34,58,40,88,41,91,53,51,68,60,53,57,53,48,58,74,67,91,134,75,54,68,46,55,55,46,47,51,38,20,65,73,61,56,28,57,57,58,26,7,41,75,66,72,49,50,43,69,54,39,52,46,37,47,49,48,52,24,57,76,67,71,46,60,40,66,40,67,63,82,75,34,64,38,67,30,73,60,19,48,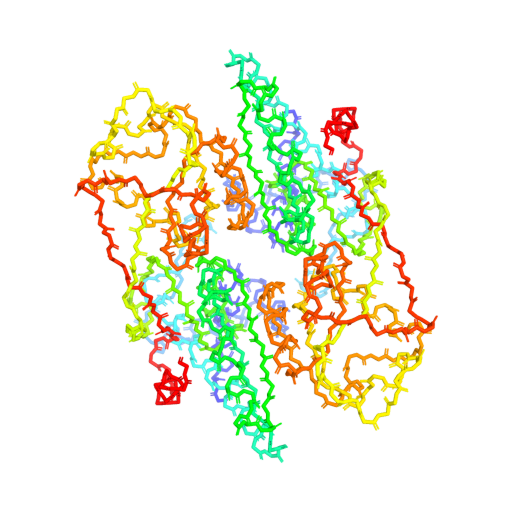53,50,48,51,51,50,40,31,51,49,36,47,51,52,50,46,54,49,48,54,51,20,61,75,67,63,37,44,77,47,45,31,32,21,17,59,66,46,39,51,66,57,37,35,66,32,51,47,52,49,52,73,75,35,88,47,60,35,44,36,41,43,47,39,40,32,51,58,43,53,50,34,42,66,69,52,73,26,69,34,34,39,37,45,52,84,75,67,61,89,67,34,38,73,45,81,67,46,77,40,52,40,43,37,38,30,12,60,82,49,80,69,94,53,89,54,47,38,67,77,55,50,30,76,39,39,38,44,40,48,40,92,52,25,19,63,38,48,48,52,47,50,48,31,44,77,72,77,41,54,76,83,66,30,68,37,62,34,30,35,43,39,72,67,23,47,50,51,33,19,50,67,49,68,26,30,36,64,45,50,44,79,78,43,46,67,40,46,75,71,48,45,28,39,78,51,66,45,72,71,53,75,40,68,46,58,29,31,37,34,32,57,40,88,42,91,52,50,66,58,54,57,54,49,59,74,66,90

Foldseek 3Di:
DDDVLLVLLLLCVVVVDLCRSCVVVVHHSVVSVVSQVVVCVVVVHHQWDDDDNGIDGDPVVVVSLLVSLLVVLLVVVVVVVVVCVVVVAAEAFEEEEPCCVPQPCVVLVVVVCVVDVRYHYHYHYDAQQVRVVCQSNNVHFKYKHAADDDCVQWPKDFLDKFFKFKKAFLPADQPDQAAAPLSQQAWEEEEEDPRHRQRRLVQVLQVVVVHGPVSHPHYHYDNDLVVSVVCRLVRVTMYMDTCSSCVPVVVVSSMDTRHHDSRPTMTTIMIIHGPPRPCVVVSVVVSVSD/DDDVLLVLLLLCVVVVDLCRSCVVVVHHSVVSVVSQVVVCVVVVHHQWDDDDNGIDGDPVVVVSLLVSLLVVLLVVVVVVVVVCVVVVAAEAFEEEEPCCVPQPCVVLVVVVCVVDVRYHYHYHYDAQQVRVVCQSNNVHFKYKHAADDDCVQWPKDFLDKFFKFKKAFLPADQPDQAAAPLSQQAWEEEEEDPRHRQRRLVQVLQVVVVHGPVSHPHYHYDNDLVVSVVCRLVNVTMYMDTCSSCVPVVVVSSMDTRHYDSRPTMTTIMMIHGPPRPCVVVSVVVSVSD